Protein AF-0000000079004672 (afdb_homodimer)

Structure (mmCIF, N/CA/C/O backbone):
data_AF-0000000079004672-model_v1
#
loop_
_entity.id
_entity.type
_entity.pdbx_description
1 polymer 'Uncharacterized protein'
#
loop_
_atom_site.group_PDB
_atom_site.id
_atom_site.type_symbol
_atom_site.label_atom_id
_atom_site.label_alt_id
_atom_site.label_comp_id
_atom_site.label_asym_id
_atom_site.label_entity_id
_atom_site.label_seq_id
_atom_site.pdbx_PDB_ins_code
_atom_site.Cartn_x
_atom_site.Cartn_y
_atom_site.Cartn_z
_atom_site.occupancy
_atom_site.B_iso_or_equiv
_atom_site.auth_seq_id
_atom_site.auth_comp_id
_atom_site.auth_asym_id
_atom_site.auth_atom_id
_atom_site.pdbx_PDB_model_num
ATOM 1 N N . LEU A 1 1 ? 3.043 26.75 -40.156 1 27.12 1 LEU A N 1
ATOM 2 C CA . LEU A 1 1 ? 4.449 26.5 -40.469 1 27.12 1 LEU A CA 1
ATOM 3 C C . LEU A 1 1 ? 5.215 26.141 -39.188 1 27.12 1 LEU A C 1
ATOM 5 O O . LEU A 1 1 ? 6.059 25.234 -39.188 1 27.12 1 LEU A O 1
ATOM 9 N N . ALA A 1 2 ? 4.93 27.031 -38.094 1 27.44 2 ALA A N 1
ATOM 10 C CA . ALA A 1 2 ? 5.219 26.953 -36.656 1 27.44 2 ALA A CA 1
ATOM 11 C C . ALA A 1 2 ? 4.695 25.641 -36.094 1 27.44 2 ALA A C 1
ATOM 13 O O . ALA A 1 2 ? 4.965 25.312 -34.938 1 27.44 2 ALA A O 1
ATOM 14 N N . LEU A 1 3 ? 3.633 25.047 -36.75 1 28.14 3 LEU A N 1
ATOM 15 C CA . LEU A 1 3 ? 2.98 23.781 -36.406 1 28.14 3 LEU A CA 1
ATOM 16 C C . LEU A 1 3 ? 3.977 22.625 -36.438 1 28.14 3 LEU A C 1
ATOM 18 O O . LEU A 1 3 ? 3.854 21.672 -35.688 1 28.14 3 LEU A O 1
ATOM 22 N N . LEU A 1 4 ? 4.867 22.547 -37.594 1 29.41 4 LEU A N 1
ATOM 23 C CA . LEU A 1 4 ? 5.754 21.484 -38.031 1 29.41 4 LEU A CA 1
ATOM 24 C C . LEU A 1 4 ? 6.902 21.266 -37.062 1 29.41 4 LEU A C 1
ATOM 26 O O . LEU A 1 4 ? 7.289 20.125 -36.781 1 29.41 4 LEU A O 1
ATOM 30 N N . ILE A 1 5 ? 7.621 22.422 -36.562 1 28.97 5 ILE A N 1
ATOM 31 C CA . ILE A 1 5 ? 8.93 22.328 -35.938 1 28.97 5 ILE A CA 1
ATOM 32 C C . ILE A 1 5 ? 8.797 21.656 -34.562 1 28.97 5 ILE A C 1
ATOM 34 O O . ILE A 1 5 ? 9.758 21.078 -34.062 1 28.97 5 ILE A O 1
ATOM 38 N N . GLN A 1 6 ? 7.59 21.781 -33.844 1 25.72 6 GLN A N 1
ATOM 39 C CA . GLN A 1 6 ? 7.34 21.297 -32.5 1 25.72 6 GLN A CA 1
ATOM 40 C C . GLN A 1 6 ? 7.332 19.766 -32.469 1 25.72 6 GLN A C 1
ATOM 42 O O . GLN A 1 6 ? 7.336 19.172 -31.375 1 25.72 6 GLN A O 1
ATOM 47 N N . SER A 1 7 ? 7.023 19.062 -33.5 1 26.25 7 SER A N 1
ATOM 48 C CA . SER A 1 7 ? 6.996 17.609 -33.625 1 26.25 7 SER A CA 1
ATOM 49 C C . SER A 1 7 ? 8.375 17.016 -33.406 1 26.25 7 SER A C 1
ATOM 51 O O . SER A 1 7 ? 8.5 15.945 -32.781 1 26.25 7 SER A O 1
ATOM 53 N N . LEU A 1 8 ? 9.547 17.516 -34 1 27.08 8 LEU A N 1
ATOM 54 C CA . LEU A 1 8 ? 10.852 16.922 -34.281 1 27.08 8 LEU A CA 1
ATOM 55 C C . LEU A 1 8 ? 11.695 16.844 -33 1 27.08 8 LEU A C 1
ATOM 57 O O . LEU A 1 8 ? 12.531 15.953 -32.875 1 27.08 8 LEU A O 1
ATOM 61 N N . LEU A 1 9 ? 11.727 17.797 -32 1 26.98 9 LEU A N 1
ATOM 62 C CA . LEU A 1 9 ? 12.648 17.875 -30.875 1 26.98 9 LEU A CA 1
ATOM 63 C C . LEU A 1 9 ? 12.312 16.812 -29.828 1 26.98 9 LEU A C 1
ATOM 65 O O . LEU A 1 9 ? 12.875 16.812 -28.734 1 26.98 9 LEU A O 1
ATOM 69 N N . ASN A 1 10 ? 11.25 15.906 -29.953 1 24.58 10 ASN A N 1
ATOM 70 C CA . ASN A 1 10 ? 10.852 14.75 -29.172 1 24.58 10 ASN A CA 1
ATOM 71 C C . ASN A 1 10 ? 11.93 13.672 -29.156 1 24.58 10 ASN A C 1
ATOM 73 O O . ASN A 1 10 ? 12.078 12.938 -28.188 1 24.58 10 ASN A O 1
ATOM 77 N N . TYR A 1 11 ? 12.516 13.164 -30.234 1 24.89 11 TYR A N 1
ATOM 78 C CA . TYR A 1 11 ? 13.102 11.875 -30.562 1 24.89 11 TYR A CA 1
ATOM 79 C C . TYR A 1 11 ? 14.516 11.758 -30 1 24.89 11 TYR A C 1
ATOM 81 O O . TYR A 1 11 ? 14.953 10.664 -29.641 1 24.89 11 TYR A O 1
ATOM 89 N N . PHE A 1 12 ? 15.477 12.688 -30.109 1 24.91 12 PHE A N 1
ATOM 90 C CA . PHE A 1 12 ? 16.922 12.492 -30.141 1 24.91 12 PHE A CA 1
ATOM 91 C C . PHE A 1 12 ? 17.453 12.203 -28.75 1 24.91 12 PHE A C 1
ATOM 93 O O . PHE A 1 12 ? 18.594 11.742 -28.594 1 24.91 12 PHE A O 1
ATOM 100 N N . VAL A 1 13 ? 17 12.75 -27.656 1 24.7 13 VAL A N 1
ATOM 101 C CA . VAL A 1 13 ? 17.828 12.648 -26.453 1 24.7 13 VAL A CA 1
ATOM 102 C C . VAL A 1 13 ? 17.75 11.227 -25.891 1 24.7 13 VAL A C 1
ATOM 104 O O . VAL A 1 13 ? 16.766 10.875 -25.219 1 24.7 13 VAL A O 1
ATOM 107 N N . GLN A 1 14 ? 17.625 10.008 -26.688 1 22.22 14 GLN A N 1
ATOM 108 C CA . GLN A 1 14 ? 17.594 8.562 -26.531 1 22.22 14 GLN A CA 1
ATOM 109 C C . GLN A 1 14 ? 18.828 8.055 -25.797 1 22.22 14 GLN A C 1
ATOM 111 O O . GLN A 1 14 ? 18.719 7.266 -24.859 1 22.22 14 GLN A O 1
ATOM 116 N N . LEU A 1 15 ? 20.094 7.738 -26.5 1 20.72 15 LEU A N 1
ATOM 117 C CA . LEU A 1 15 ? 21.047 6.625 -26.578 1 20.72 15 LEU A CA 1
ATOM 118 C C . LEU A 1 15 ? 22.156 6.781 -25.547 1 20.72 15 LEU A C 1
ATOM 120 O O . LEU A 1 15 ? 23.109 5.992 -25.531 1 20.72 15 LEU A O 1
ATOM 124 N N . LYS A 1 16 ? 22.328 7.926 -24.922 1 21.73 16 LYS A N 1
ATOM 125 C CA . LYS A 1 16 ? 23.641 8.141 -24.344 1 21.73 16 LYS A CA 1
ATOM 126 C C . LYS A 1 16 ? 23.953 7.078 -23.281 1 21.73 16 LYS A C 1
ATOM 128 O O . LYS A 1 16 ? 25.094 6.594 -23.203 1 21.73 16 LYS A O 1
ATOM 133 N N . LEU A 1 17 ? 23.281 6.852 -22.219 1 20.48 17 LEU A N 1
ATOM 134 C CA . LEU A 1 17 ? 23.969 6.516 -20.969 1 20.48 17 LEU A CA 1
ATOM 135 C C . LEU A 1 17 ? 24.281 5.023 -20.906 1 20.48 17 LEU A C 1
ATOM 137 O O . LEU A 1 17 ? 24.594 4.5 -19.844 1 20.48 17 LEU A O 1
ATOM 141 N N . VAL A 1 18 ? 24.016 4.223 -21.922 1 19.38 18 VAL A N 1
ATOM 142 C CA . VAL A 1 18 ? 24.172 2.797 -21.656 1 19.38 18 VAL A CA 1
ATOM 143 C C . VAL A 1 18 ? 25.656 2.461 -21.469 1 19.38 18 VAL A C 1
ATOM 145 O O . VAL A 1 18 ? 26 1.643 -20.609 1 19.38 18 VAL A O 1
ATOM 148 N N . ARG A 1 19 ? 26.594 2.844 -22.375 1 19.56 19 ARG A N 1
ATOM 149 C CA . ARG A 1 19 ? 27.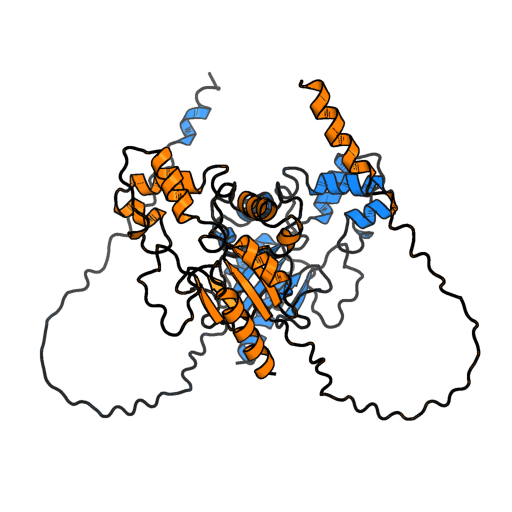594 1.885 -22.844 1 19.56 19 ARG A CA 1
ATOM 150 C C . ARG A 1 19 ? 28.703 1.727 -21.812 1 19.56 19 ARG A C 1
ATOM 152 O O . ARG A 1 19 ? 29.328 0.666 -21.719 1 19.56 19 ARG A O 1
ATOM 159 N N . ASN A 1 20 ? 29.219 2.791 -21.188 1 17.55 20 ASN A N 1
ATOM 160 C CA . ASN A 1 20 ? 30.672 2.746 -21.047 1 17.55 20 ASN A CA 1
ATOM 161 C C . ASN A 1 20 ? 31.109 1.647 -20.078 1 17.55 20 ASN A C 1
ATOM 163 O O . ASN A 1 20 ? 32.281 1.241 -20.078 1 17.55 20 ASN A O 1
ATOM 167 N N . LEU A 1 21 ? 30.469 1.5 -18.875 1 17.67 21 LEU A N 1
ATOM 168 C CA . LEU A 1 21 ? 31.359 1.064 -17.797 1 17.67 21 LEU A CA 1
ATOM 169 C C . LEU A 1 21 ? 31.719 -0.405 -17.969 1 17.67 21 LEU A C 1
ATOM 171 O O . LEU A 1 21 ? 30.953 -1.292 -17.594 1 17.67 21 LEU A O 1
ATOM 175 N N . ILE A 1 22 ? 31.969 -0.863 -19.188 1 19.45 22 ILE A N 1
ATOM 176 C CA . ILE A 1 22 ? 32.375 -2.225 -19.531 1 19.45 22 ILE A CA 1
ATOM 177 C C . ILE A 1 22 ? 33.688 -2.559 -18.859 1 19.45 22 ILE A C 1
ATOM 179 O O . ILE A 1 22 ? 34.219 -3.67 -19 1 19.45 22 ILE A O 1
ATOM 183 N N . MET A 1 23 ? 34.406 -1.551 -18.344 1 16.59 23 MET A N 1
ATOM 184 C CA . MET A 1 23 ? 35.844 -1.823 -18.469 1 16.59 23 MET A CA 1
ATOM 185 C C . MET A 1 23 ? 36.219 -3.092 -17.719 1 16.59 23 MET A C 1
ATOM 187 O O . MET A 1 23 ? 37 -3.918 -18.219 1 16.59 23 MET A O 1
ATOM 191 N N . ALA A 1 24 ? 36.312 -3.014 -16.312 1 16.92 24 ALA A N 1
ATOM 192 C CA . ALA A 1 24 ? 37.625 -3.217 -15.711 1 16.92 24 ALA A CA 1
ATOM 193 C C . ALA A 1 24 ? 38 -4.691 -15.711 1 16.92 24 ALA A C 1
ATOM 195 O O . ALA A 1 24 ? 39.062 -5.066 -16.219 1 16.92 24 ALA A O 1
ATOM 196 N N . THR A 1 25 ? 38.438 -5.266 -14.453 1 17.59 25 THR A N 1
ATOM 197 C CA . THR A 1 25 ? 39.594 -5.945 -13.922 1 17.59 25 THR A CA 1
ATOM 198 C C . THR A 1 25 ? 39.5 -7.453 -14.117 1 17.59 25 THR A C 1
ATOM 200 O O . THR A 1 25 ? 38.531 -8.078 -13.648 1 17.59 25 THR A O 1
ATOM 203 N N . ILE A 1 26 ? 40.094 -7.844 -15.211 1 18.42 26 ILE A N 1
ATOM 204 C CA . ILE A 1 26 ? 40.406 -9.156 -15.742 1 18.42 26 ILE A CA 1
ATOM 205 C C . ILE A 1 26 ? 41 -10.039 -14.633 1 18.42 26 ILE A C 1
ATOM 207 O O . ILE A 1 26 ? 42.062 -9.75 -14.086 1 18.42 26 ILE A O 1
ATOM 211 N N . TYR A 1 27 ? 40.062 -10.523 -13.672 1 17.47 27 TYR A N 1
ATOM 212 C CA . TYR A 1 27 ? 40.562 -11.43 -12.641 1 17.47 27 TYR A CA 1
ATOM 213 C C . TYR A 1 27 ? 41.375 -12.57 -13.242 1 17.47 27 TYR A C 1
ATOM 215 O O . TYR A 1 27 ? 40.938 -13.227 -14.18 1 17.47 27 TYR A O 1
ATOM 223 N N . THR A 1 28 ? 42.688 -12.297 -13.203 1 17.95 28 THR A N 1
ATOM 224 C CA . THR A 1 28 ? 43.75 -13.242 -13.523 1 17.95 28 THR A CA 1
ATOM 225 C C . THR A 1 28 ? 43.438 -14.609 -12.906 1 17.95 28 THR A C 1
ATOM 227 O O . THR A 1 28 ? 43.094 -14.695 -11.727 1 17.95 28 THR A O 1
ATOM 230 N N . VAL A 1 29 ? 43.312 -15.594 -13.734 1 19.62 29 VAL A N 1
ATOM 231 C CA . VAL A 1 29 ? 42.906 -16.984 -13.617 1 19.62 29 VAL A CA 1
ATOM 232 C C . VAL A 1 29 ? 43.969 -17.766 -12.852 1 19.62 29 VAL A C 1
ATOM 234 O O . VAL A 1 29 ? 43.969 -19 -12.875 1 19.62 29 VAL A O 1
ATOM 237 N N . THR A 1 30 ? 44.719 -16.953 -11.93 1 17.89 30 THR A N 1
ATOM 238 C CA . THR A 1 30 ? 45.906 -17.781 -11.703 1 17.89 30 THR A CA 1
ATOM 239 C C . THR A 1 30 ? 45.531 -19.172 -11.242 1 17.89 30 THR A C 1
ATOM 241 O O . THR A 1 30 ? 44.406 -19.375 -10.727 1 17.89 30 THR A O 1
ATOM 244 N N . ASN A 1 31 ? 46.688 -20 -11.086 1 19.2 31 ASN A N 1
ATOM 245 C CA . ASN A 1 31 ? 47.031 -21.406 -11.234 1 19.2 31 ASN A CA 1
ATOM 246 C C . ASN A 1 31 ? 46.438 -22.266 -10.125 1 19.2 31 ASN A C 1
ATOM 248 O O . ASN A 1 31 ? 46.094 -21.75 -9.055 1 19.2 31 ASN A O 1
ATOM 252 N N . PRO A 1 32 ? 46.531 -23.609 -10.281 1 21.22 32 PRO A N 1
ATOM 253 C CA . PRO A 1 32 ? 45.781 -24.828 -9.961 1 21.22 32 PRO A CA 1
ATOM 254 C C . PRO A 1 32 ? 46.094 -25.344 -8.547 1 21.22 32 PRO A C 1
ATOM 256 O O . PRO A 1 32 ? 45.281 -26.094 -7.98 1 21.22 32 PRO A O 1
ATOM 259 N N . PRO A 1 33 ? 47.188 -24.828 -7.805 1 20.91 33 PRO A N 1
ATOM 260 C CA . PRO A 1 33 ? 47.906 -26.016 -7.316 1 20.91 33 PRO A CA 1
ATOM 261 C C . PRO A 1 33 ? 47.125 -26.766 -6.258 1 20.91 33 PRO A C 1
ATOM 263 O O . PRO A 1 33 ? 46.219 -26.203 -5.637 1 20.91 33 PRO A O 1
ATOM 266 N N . THR A 1 34 ? 47.594 -28 -5.883 1 20.02 34 THR A N 1
ATOM 267 C CA . THR A 1 34 ? 47.188 -29.328 -5.441 1 20.02 34 THR A CA 1
ATOM 268 C C . THR A 1 34 ? 46.875 -29.344 -3.947 1 20.02 34 THR A C 1
ATOM 270 O O . THR A 1 34 ? 45.875 -29.906 -3.516 1 20.02 34 THR A O 1
ATOM 273 N N . SER A 1 35 ? 47.938 -29.047 -3.072 1 19.77 35 SER A N 1
ATOM 274 C CA . SER A 1 35 ? 48.375 -30.156 -2.223 1 19.77 35 SER A CA 1
ATOM 275 C C . SER A 1 35 ? 47.469 -30.297 -0.997 1 19.77 35 SER A C 1
ATOM 277 O O . SER A 1 35 ? 46.625 -29.453 -0.745 1 19.77 35 SER A O 1
ATOM 279 N N . ASN A 1 36 ? 48.156 -30.531 0.19 1 20.14 36 ASN A N 1
ATOM 280 C CA . ASN A 1 36 ? 48.156 -31.562 1.215 1 20.14 36 ASN A CA 1
ATOM 281 C C . ASN A 1 36 ? 47.219 -31.219 2.367 1 20.14 36 ASN A C 1
ATOM 283 O O . ASN A 1 36 ? 46.469 -32.094 2.855 1 20.14 36 ASN A O 1
ATOM 287 N N . ILE A 1 37 ? 47.406 -29.984 2.986 1 21.5 37 ILE A N 1
ATOM 288 C CA . ILE A 1 37 ? 47.781 -30.109 4.395 1 21.5 37 ILE A CA 1
ATOM 289 C C . ILE A 1 37 ? 46.531 -30.375 5.223 1 21.5 37 ILE A C 1
ATOM 291 O O . ILE A 1 37 ? 45.406 -30.094 4.777 1 21.5 37 ILE A O 1
ATOM 295 N N . SER A 1 38 ? 46.75 -30.156 6.594 1 21.12 38 SER A N 1
ATOM 296 C CA . SER A 1 38 ? 46.5 -30.547 7.977 1 21.12 38 SER A CA 1
ATOM 297 C C . SER A 1 38 ? 45.156 -30.016 8.469 1 21.12 38 SER A C 1
ATOM 299 O O . SER A 1 38 ? 44.844 -28.828 8.289 1 21.12 38 SER A O 1
ATOM 301 N N . ARG A 1 39 ? 44.25 -30.859 8.523 1 23.81 39 ARG A N 1
ATOM 302 C CA . ARG A 1 39 ? 42.875 -30.5 8.883 1 23.81 39 ARG A CA 1
ATOM 303 C C . ARG A 1 39 ? 42.844 -29.766 10.227 1 23.81 39 ARG A C 1
ATOM 305 O O . ARG A 1 39 ? 43.062 -30.375 11.273 1 23.81 39 ARG A O 1
ATOM 312 N N . PRO A 1 40 ? 43.5 -28.531 10.352 1 21.28 40 PRO A N 1
ATOM 313 C CA . PRO A 1 40 ? 43.469 -28.156 11.766 1 21.28 40 PRO A CA 1
ATOM 314 C C . PRO A 1 40 ? 42.062 -28.172 12.344 1 21.28 40 PRO A C 1
ATOM 316 O O . PRO A 1 40 ? 41.094 -28 11.609 1 21.28 40 PRO A O 1
ATOM 319 N N . LYS A 1 41 ? 42 -28.734 13.594 1 26.48 41 LYS A N 1
ATOM 320 C CA . LYS A 1 41 ? 40.906 -28.859 14.531 1 26.48 41 LYS A CA 1
ATOM 321 C C . LYS A 1 41 ? 40.219 -27.5 14.781 1 26.48 41 LYS A C 1
ATOM 323 O O . LYS A 1 41 ? 40.594 -26.797 15.719 1 26.48 41 LYS A O 1
ATOM 328 N N . SER A 1 42 ? 40.188 -26.516 13.758 1 22.3 42 SER A N 1
ATOM 329 C CA . SER A 1 42 ? 39.781 -25.203 14.266 1 22.3 42 SER A CA 1
ATOM 330 C C . SER A 1 42 ? 38.438 -25.281 14.961 1 22.3 42 SER A C 1
ATOM 332 O O . SER A 1 42 ? 37.469 -25.812 14.406 1 22.3 42 SER A O 1
ATOM 334 N N . SER A 1 43 ? 38.5 -25.422 16.328 1 26.83 43 SER A N 1
ATOM 335 C CA . SER A 1 43 ? 37.406 -25.234 17.281 1 26.83 43 SER A CA 1
ATOM 336 C C . SER A 1 43 ? 36.531 -24.047 16.891 1 26.83 43 SER A C 1
ATOM 338 O O . SER A 1 43 ? 36.938 -22.891 16.984 1 26.83 43 SER A O 1
ATOM 340 N N . ILE A 1 44 ? 35.812 -24.266 15.922 1 26.94 44 ILE A N 1
ATOM 341 C CA . ILE A 1 44 ? 34.906 -23.219 15.461 1 26.94 44 ILE A CA 1
ATOM 342 C C . ILE A 1 44 ? 34.031 -22.734 16.625 1 26.94 44 ILE A C 1
ATOM 344 O O . ILE A 1 44 ? 33.219 -23.484 17.125 1 26.94 44 ILE A O 1
ATOM 348 N N . ILE A 1 45 ? 34.781 -22.141 17.641 1 28.02 45 ILE A N 1
ATOM 349 C CA . ILE A 1 45 ? 33.938 -21.359 18.547 1 28.02 45 ILE A CA 1
ATOM 350 C C . ILE A 1 45 ? 32.875 -20.594 17.734 1 28.02 45 ILE A C 1
ATOM 352 O O . ILE A 1 45 ? 33.219 -19.734 16.938 1 28.02 45 ILE A O 1
ATOM 356 N N . VAL A 1 46 ? 31.922 -21.281 17.438 1 29.06 46 VAL A N 1
ATOM 357 C CA . VAL A 1 46 ? 30.75 -20.562 16.922 1 29.06 46 VAL A CA 1
ATOM 358 C C . VAL A 1 46 ? 30.453 -19.359 17.812 1 29.06 46 VAL A C 1
ATOM 360 O O . VAL A 1 46 ? 30.125 -19.516 19 1 29.06 46 VAL A O 1
ATOM 363 N N . ASP A 1 47 ? 31.391 -18.406 17.766 1 28.09 47 ASP A N 1
ATOM 364 C CA . ASP A 1 47 ? 31.047 -17.172 18.469 1 28.09 47 ASP A CA 1
ATOM 365 C C . ASP A 1 47 ? 29.562 -16.828 18.266 1 28.09 47 ASP A C 1
ATOM 367 O O . ASP A 1 47 ? 29.125 -16.578 17.141 1 28.09 47 ASP A O 1
ATOM 371 N N . LYS A 1 48 ? 28.781 -17.375 19.047 1 33.28 48 LYS A N 1
ATOM 372 C CA . LYS A 1 48 ? 27.375 -17.047 19.219 1 33.28 48 LYS A CA 1
ATOM 373 C C . LYS A 1 48 ? 27.125 -15.555 18.984 1 33.28 48 LYS A C 1
ATOM 375 O O . LYS A 1 48 ? 25.984 -15.109 18.922 1 33.28 48 LYS A O 1
ATOM 380 N N . ASN A 1 49 ? 28.156 -14.805 19.516 1 31.75 49 ASN A N 1
ATOM 381 C CA . ASN A 1 49 ? 27.891 -13.367 19.578 1 31.75 49 ASN A CA 1
ATOM 382 C C . ASN A 1 49 ? 27.891 -12.734 18.188 1 31.75 49 ASN A C 1
ATOM 384 O O . ASN A 1 49 ? 28.047 -11.516 18.062 1 31.75 49 ASN A O 1
ATOM 388 N N . ALA A 1 50 ? 28.391 -13.383 17.188 1 30.12 50 ALA A N 1
ATOM 389 C CA . ALA A 1 50 ? 28.422 -12.609 15.945 1 30.12 50 ALA A CA 1
ATOM 390 C C . ALA A 1 50 ? 27.016 -12.133 15.555 1 30.12 50 ALA A C 1
ATOM 392 O O . ALA A 1 50 ? 26.375 -12.719 14.688 1 30.12 50 ALA A O 1
ATOM 393 N N . GLN A 1 51 ? 26.141 -12.156 16.422 1 34.38 51 GLN A N 1
ATOM 394 C CA . GLN A 1 51 ? 25 -11.367 15.969 1 34.38 51 GLN A CA 1
ATOM 395 C C . GLN A 1 51 ? 25.453 -10.109 15.234 1 34.38 51 GLN A C 1
ATOM 397 O O . GLN A 1 51 ? 26.188 -9.289 15.797 1 34.38 51 GLN A O 1
ATOM 402 N N . SER A 1 52 ? 26.125 -10.211 14.031 1 36.75 52 SER A N 1
ATOM 403 C CA . SER A 1 52 ? 26.422 -9.047 13.195 1 36.75 52 SER A CA 1
ATOM 404 C C . SER A 1 52 ? 25.578 -7.852 13.594 1 36.75 52 SER A C 1
ATOM 406 O O . SER A 1 52 ? 24.344 -7.922 13.57 1 36.75 52 SER A O 1
ATOM 408 N N . ASN A 1 53 ? 25.938 -7.164 14.641 1 40.56 53 ASN A N 1
ATOM 409 C CA . ASN A 1 53 ? 25.391 -5.879 15.047 1 40.56 53 ASN A CA 1
ATOM 410 C C . ASN A 1 53 ? 25.172 -4.957 13.844 1 40.56 53 ASN A C 1
ATOM 412 O O . ASN A 1 53 ? 26.016 -4.105 13.555 1 40.56 53 ASN A O 1
ATOM 416 N N . THR A 1 54 ? 25 -5.328 12.602 1 47.56 54 THR A N 1
ATOM 417 C CA . THR A 1 54 ? 24.734 -4.289 11.617 1 47.56 54 THR A CA 1
ATOM 418 C C . THR A 1 54 ? 24.016 -3.109 12.258 1 47.56 54 THR A C 1
ATOM 420 O O . THR A 1 54 ? 23.078 -3.295 13.039 1 47.56 54 THR A O 1
ATOM 423 N N . PRO A 1 55 ? 24.828 -2.082 12.438 1 57.16 55 PRO A N 1
ATOM 424 C CA . PRO A 1 55 ? 24.172 -0.904 13.016 1 57.16 55 PRO A CA 1
ATOM 425 C C . PRO A 1 55 ? 22.703 -0.794 12.625 1 57.16 55 PRO A C 1
ATOM 427 O O . PRO A 1 55 ? 22.344 -1.062 11.477 1 57.16 55 PRO A O 1
ATOM 430 N N . GLN A 1 56 ? 21.781 -0.959 13.602 1 80.75 56 GLN A N 1
ATOM 431 C CA . GLN A 1 56 ? 20.328 -1.009 13.438 1 80.75 56 GLN A CA 1
ATOM 432 C C . GLN A 1 56 ? 19.828 0.179 12.617 1 80.75 56 GLN A C 1
ATOM 434 O O . GLN A 1 56 ? 20.234 1.317 12.852 1 80.75 56 GLN A O 1
ATOM 439 N N . THR A 1 57 ? 19.484 0.022 11.391 1 93 57 THR A N 1
ATOM 440 C CA . THR A 1 57 ? 18.891 1.012 10.5 1 93 57 THR A CA 1
ATOM 441 C C . THR A 1 57 ? 17.562 1.519 11.062 1 93 57 THR A C 1
ATOM 443 O O . THR A 1 57 ? 16.719 0.725 11.469 1 93 57 THR A O 1
ATOM 446 N N . LEU A 1 58 ? 17.547 2.891 11.289 1 97 58 LEU A N 1
ATOM 447 C CA . LEU A 1 58 ? 16.297 3.506 11.711 1 97 58 LEU A CA 1
ATOM 448 C C . LEU A 1 58 ? 15.305 3.561 10.555 1 97 58 LEU A C 1
ATOM 450 O O . LEU A 1 58 ? 15.602 4.141 9.5 1 97 58 LEU A O 1
ATOM 454 N N . ARG A 1 59 ? 14.195 2.934 10.695 1 97.62 59 ARG A N 1
ATOM 455 C CA . ARG A 1 59 ? 13.133 2.953 9.695 1 97.62 59 ARG A CA 1
ATOM 456 C C . ARG A 1 59 ? 12.039 3.945 10.07 1 97.62 59 ARG A C 1
ATOM 458 O O . ARG A 1 59 ? 11.438 3.832 11.141 1 97.62 59 ARG A O 1
ATOM 465 N N . VAL A 1 60 ? 11.805 4.898 9.18 1 98.5 60 VAL A N 1
ATOM 466 C CA . VAL A 1 60 ? 10.867 5.988 9.422 1 98.5 60 VAL A CA 1
ATOM 467 C C . VAL A 1 60 ? 9.758 5.969 8.375 1 98.5 60 VAL A C 1
ATOM 469 O O . VAL A 1 60 ? 10.031 5.992 7.172 1 98.5 60 VAL A O 1
ATOM 472 N N . PHE A 1 61 ? 8.516 5.895 8.836 1 98.75 61 PHE A N 1
ATOM 473 C CA . PHE A 1 61 ? 7.348 6.008 7.965 1 98.75 61 PHE A CA 1
ATOM 474 C C . PHE A 1 61 ? 6.762 7.414 8.023 1 98.75 61 PHE A C 1
ATOM 476 O O . PHE A 1 61 ? 6.48 7.93 9.109 1 98.75 61 PHE A O 1
ATOM 483 N N . ILE A 1 62 ? 6.574 8 6.871 1 98.88 62 ILE A N 1
ATOM 484 C CA . ILE A 1 62 ? 6.062 9.367 6.801 1 98.88 62 ILE A CA 1
ATOM 485 C C . ILE A 1 62 ? 4.75 9.391 6.023 1 98.88 62 ILE A C 1
ATOM 487 O O . ILE A 1 62 ? 4.699 8.969 4.863 1 98.88 62 ILE A O 1
ATOM 491 N N . ASP A 1 63 ? 3.715 9.875 6.691 1 98.69 63 ASP A N 1
ATOM 492 C CA . ASP A 1 63 ? 2.402 10.016 6.066 1 98.69 63 ASP A CA 1
ATOM 493 C C . ASP A 1 63 ? 2.439 11.047 4.938 1 98.69 63 ASP A C 1
ATOM 495 O O . ASP A 1 63 ? 3.219 12 4.984 1 98.69 63 ASP A O 1
ATOM 499 N N . MET A 1 64 ? 1.566 10.867 3.939 1 98.38 64 MET A N 1
ATOM 500 C CA . MET A 1 64 ? 1.535 11.773 2.799 1 98.38 64 MET A CA 1
ATOM 501 C C . MET A 1 64 ? 0.619 12.961 3.074 1 98.38 64 MET A C 1
ATOM 503 O O . MET A 1 64 ? 1.076 14.102 3.131 1 98.38 64 MET A O 1
ATOM 507 N N . ASP A 1 65 ? -0.652 12.688 3.383 1 97.12 65 ASP A N 1
ATOM 508 C CA . ASP A 1 65 ? -1.694 13.703 3.447 1 97.12 65 ASP A CA 1
ATOM 509 C C . ASP A 1 65 ? -1.536 14.57 4.691 1 97.12 65 ASP A C 1
ATOM 511 O O . ASP A 1 65 ? -1.556 14.07 5.816 1 97.12 65 ASP A O 1
ATOM 515 N N . ASN A 1 66 ? -1.357 15.859 4.426 1 97.88 66 ASN A N 1
ATOM 516 C CA . ASN A 1 66 ? -1.225 16.891 5.453 1 97.88 66 ASN A CA 1
ATOM 517 C C . ASN A 1 66 ? 0.135 16.812 6.145 1 97.88 66 ASN A C 1
ATOM 519 O O . ASN A 1 66 ? 0.409 17.594 7.066 1 97.88 66 ASN A O 1
ATOM 523 N N . VAL A 1 67 ? 0.977 15.93 5.656 1 98.75 67 VAL A N 1
ATOM 524 C CA . VAL A 1 67 ? 2.34 15.828 6.172 1 98.75 67 VAL A CA 1
ATOM 525 C C . VAL A 1 67 ? 3.334 16.188 5.07 1 98.75 67 VAL A C 1
ATOM 527 O O . VAL A 1 67 ? 4.223 17.016 5.277 1 98.75 67 VAL A O 1
ATOM 530 N N . LEU A 1 68 ? 3.172 15.625 3.908 1 98.81 68 LEU A N 1
ATOM 531 C CA . LEU A 1 68 ? 3.99 15.961 2.75 1 98.81 68 LEU A CA 1
ATOM 532 C C . LEU A 1 68 ? 3.23 16.875 1.794 1 98.81 68 LEU A C 1
ATOM 534 O O . LEU A 1 68 ? 3.799 17.828 1.257 1 98.81 68 LEU A O 1
ATOM 538 N N . CYS A 1 69 ? 2.01 16.516 1.534 1 98.19 69 CYS A N 1
ATOM 539 C CA . CYS A 1 69 ? 1.149 17.344 0.695 1 98.19 69 CYS A CA 1
ATOM 540 C C . CYS A 1 69 ? 0.046 18 1.521 1 98.19 69 CYS A C 1
ATOM 542 O O . CYS A 1 69 ? -0.477 17.391 2.455 1 98.19 69 CYS A O 1
ATOM 544 N N . ASP A 1 70 ? -0.277 19.219 1.226 1 98 70 ASP A N 1
ATOM 545 C CA . ASP A 1 70 ? -1.224 20 2.014 1 98 70 ASP A CA 1
ATOM 546 C C . ASP A 1 70 ? -2.656 19.766 1.539 1 98 70 ASP A C 1
ATOM 548 O O . ASP A 1 70 ? -3.221 20.594 0.826 1 98 70 ASP A O 1
ATOM 552 N N . LEU A 1 71 ? -3.242 18.703 1.993 1 97.31 71 LEU A N 1
ATOM 553 C CA . LEU A 1 71 ? -4.57 18.281 1.568 1 97.31 71 LEU A CA 1
ATOM 554 C C . LEU A 1 71 ? -5.629 19.281 1.997 1 97.31 71 LEU A C 1
ATOM 556 O O . LEU A 1 71 ? -6.473 19.688 1.193 1 97.31 71 LEU A O 1
ATOM 560 N N . GLU A 1 72 ? -5.562 19.781 3.199 1 97.12 72 GLU A N 1
ATOM 561 C CA . GLU A 1 72 ? -6.586 20.672 3.738 1 97.12 72 GLU A CA 1
ATOM 562 C C . GLU A 1 72 ? -6.582 22.016 3.016 1 97.12 72 GLU A C 1
ATOM 564 O O . GLU A 1 72 ? -7.641 22.547 2.68 1 97.12 72 GLU A O 1
ATOM 569 N N . GLN A 1 73 ? -5.434 22.547 2.814 1 97.12 73 GLN A N 1
ATOM 570 C CA . GLN A 1 73 ? -5.352 23.781 2.059 1 97.12 73 GLN A CA 1
ATOM 571 C C . GLN A 1 73 ? -5.852 23.594 0.629 1 97.12 73 GLN A C 1
ATOM 573 O O . GLN A 1 73 ? -6.559 24.453 0.095 1 97.12 73 GLN A O 1
ATOM 578 N N . GLY A 1 74 ? -5.449 22.484 0.007 1 97.81 74 GLY A N 1
ATOM 579 C CA . GLY A 1 74 ? -5.934 22.172 -1.329 1 97.81 74 GLY A CA 1
ATOM 580 C C . GLY A 1 74 ? -7.445 22.062 -1.406 1 97.81 74 GLY A C 1
ATOM 581 O O . GLY A 1 74 ? -8.062 22.625 -2.318 1 97.81 74 GLY A O 1
ATOM 582 N N . LEU A 1 75 ? -8.039 21.406 -0.448 1 97.56 75 LEU A N 1
ATOM 583 C CA . LEU A 1 75 ? -9.492 21.234 -0.404 1 97.56 75 LEU A CA 1
ATOM 584 C C . LEU A 1 75 ? -10.195 22.578 -0.238 1 97.56 75 LEU A C 1
ATOM 586 O O . LEU A 1 75 ? -11.188 22.844 -0.919 1 97.56 75 LEU A O 1
ATOM 590 N N . LEU A 1 76 ? -9.656 23.375 0.673 1 97.94 76 LEU A N 1
ATOM 591 C CA . LEU A 1 76 ? -10.258 24.688 0.893 1 97.94 76 LEU A CA 1
ATOM 592 C C . LEU A 1 76 ? -10.242 25.516 -0.388 1 97.94 76 LEU A C 1
ATOM 594 O O . LEU A 1 76 ? -11.273 26.047 -0.808 1 97.94 76 LEU A O 1
ATOM 598 N N . LYS A 1 77 ? -9.07 25.562 -1.03 1 98.19 77 LYS A N 1
ATOM 599 C CA . LYS A 1 77 ? -8.914 26.359 -2.246 1 98.19 77 LYS A CA 1
ATOM 600 C C . LYS A 1 77 ? -9.828 25.844 -3.355 1 98.19 77 LYS A C 1
ATOM 602 O O . LYS A 1 77 ? -10.539 26.625 -3.988 1 98.19 77 LYS A O 1
ATOM 607 N N . ALA A 1 78 ? -9.836 24.562 -3.57 1 98.19 78 ALA A N 1
ATOM 608 C CA . ALA A 1 78 ? -10.641 23.969 -4.637 1 98.19 78 ALA A CA 1
ATOM 609 C C . ALA A 1 78 ? -12.125 24.141 -4.359 1 98.19 78 ALA A C 1
ATOM 611 O O . ALA A 1 78 ? -12.906 24.422 -5.273 1 98.19 78 ALA A O 1
ATOM 612 N N . PHE A 1 79 ? -12.531 23.984 -3.127 1 98.19 79 PHE A N 1
ATOM 613 C CA . PHE A 1 79 ? -13.93 24.125 -2.75 1 98.19 79 PHE A CA 1
ATOM 614 C C . PHE A 1 79 ? -14.414 25.547 -2.98 1 98.19 79 PHE A C 1
ATOM 616 O O . PHE A 1 79 ? -15.469 25.766 -3.58 1 98.19 79 PHE A O 1
ATOM 623 N N . ARG A 1 80 ? -13.617 26.484 -2.541 1 98.12 80 ARG A N 1
ATOM 624 C CA . ARG A 1 80 ? -13.992 27.891 -2.689 1 98.12 80 ARG A CA 1
ATOM 625 C C . ARG A 1 80 ? -14.031 28.281 -4.16 1 98.12 80 ARG A C 1
ATOM 627 O O . ARG A 1 80 ? -14.836 29.141 -4.555 1 98.12 80 ARG A O 1
ATOM 634 N N . ARG A 1 81 ? -13.234 27.719 -4.941 1 98.25 81 ARG A N 1
ATOM 635 C CA . ARG A 1 81 ? -13.234 27.984 -6.375 1 98.25 81 ARG A CA 1
ATOM 636 C C . ARG A 1 81 ? -14.469 27.391 -7.039 1 98.25 81 ARG A C 1
ATOM 638 O O . ARG A 1 81 ? -15.125 28.062 -7.848 1 98.25 81 ARG A O 1
ATOM 645 N N . ALA A 1 82 ? -14.852 26.219 -6.695 1 98 82 ALA A N 1
ATOM 646 C CA . ALA A 1 82 ? -15.953 25.5 -7.324 1 98 82 ALA A CA 1
ATOM 647 C C . ALA A 1 82 ? -17.297 26.016 -6.824 1 98 82 ALA A C 1
ATOM 649 O O . ALA A 1 82 ? -18.281 26.047 -7.574 1 98 82 ALA A O 1
ATOM 650 N N . TYR A 1 83 ? -17.297 26.422 -5.535 1 97.94 83 TYR A N 1
ATOM 651 C CA . TYR A 1 83 ? -18.531 26.844 -4.895 1 97.94 83 TYR A CA 1
ATOM 652 C C . TYR A 1 83 ? -18.328 28.141 -4.129 1 97.94 83 TYR A C 1
ATOM 654 O O . TYR A 1 83 ? -18.5 28.188 -2.908 1 97.94 83 TYR A O 1
ATOM 662 N N . PRO A 1 84 ? -18.219 29.219 -4.84 1 97.56 84 PRO A N 1
ATOM 663 C CA . PRO A 1 84 ? -17.828 30.484 -4.215 1 97.56 84 PRO A CA 1
ATOM 664 C C . PRO A 1 84 ? -18.906 31.047 -3.293 1 97.56 84 PRO A C 1
ATOM 666 O O . PRO A 1 84 ? -18.609 31.844 -2.396 1 97.56 84 PRO A O 1
ATOM 669 N N . ARG A 1 85 ? -20.172 30.578 -3.408 1 97.62 85 ARG A N 1
ATOM 670 C CA . ARG A 1 85 ? -21.266 31.156 -2.631 1 97.62 85 ARG A CA 1
ATOM 671 C C . ARG A 1 85 ? -21.656 30.25 -1.479 1 97.62 85 ARG A C 1
ATOM 673 O O . ARG A 1 85 ? -22.516 30.594 -0.663 1 97.62 85 ARG A O 1
ATOM 680 N N . GLU A 1 86 ? -20.969 29.125 -1.43 1 98 86 GLU A N 1
ATOM 681 C CA . GLU A 1 86 ? -21.312 28.172 -0.379 1 98 86 GLU A CA 1
ATOM 682 C C . GLU A 1 86 ? -20.531 28.453 0.9 1 98 86 GLU A C 1
ATOM 684 O O . GLU A 1 86 ? -19.391 28.922 0.846 1 98 86 GLU A O 1
ATOM 689 N N . PRO A 1 87 ? -21.234 28.156 1.97 1 97.5 87 PRO A N 1
ATOM 690 C CA . PRO A 1 87 ? -20.453 28.234 3.209 1 97.5 87 PRO A CA 1
ATOM 691 C C . PRO A 1 87 ? -19.297 27.25 3.234 1 97.5 87 PRO A C 1
ATOM 693 O O . PRO A 1 87 ? -19.391 26.156 2.65 1 97.5 87 PRO A O 1
ATOM 696 N N . TYR A 1 88 ? -18.234 27.641 3.844 1 97.62 88 TYR A N 1
ATOM 697 C CA . TYR A 1 88 ? -17.047 26.797 3.953 1 97.62 88 TYR A CA 1
ATOM 698 C C . TYR A 1 88 ? -16.484 26.828 5.367 1 97.62 88 TYR A C 1
ATOM 700 O O . TYR A 1 88 ? -16.922 27.625 6.203 1 97.62 88 TYR A O 1
ATOM 708 N N . ILE A 1 89 ? -15.664 25.906 5.699 1 97.19 89 ILE A N 1
ATOM 709 C CA . ILE A 1 89 ? -15.016 25.812 7 1 97.19 89 ILE A CA 1
ATOM 710 C C . ILE A 1 89 ? -13.555 26.25 6.887 1 97.19 89 ILE A C 1
ATOM 712 O O . ILE A 1 89 ? -12.75 25.578 6.238 1 97.19 89 ILE A O 1
ATOM 716 N N . PRO A 1 90 ? -13.211 27.391 7.512 1 96.94 90 PRO A N 1
ATOM 717 C CA . PRO A 1 90 ? -11.812 27.828 7.488 1 96.94 90 PRO A CA 1
ATOM 718 C C . PRO A 1 90 ? -10.867 26.828 8.141 1 96.94 90 PRO A C 1
ATOM 720 O O . PRO A 1 90 ? -11.297 25.984 8.93 1 96.94 90 PRO A O 1
ATOM 723 N N . LEU A 1 91 ? -9.602 26.938 7.785 1 96.62 91 LEU A N 1
ATOM 724 C CA . LEU A 1 91 ? -8.609 25.969 8.25 1 96.62 91 LEU A CA 1
ATOM 725 C C . LEU A 1 91 ? -8.547 25.953 9.773 1 96.62 91 LEU A C 1
ATOM 727 O O . LEU A 1 91 ? -8.43 24.875 10.375 1 96.62 91 LEU A O 1
ATOM 731 N N . ASP A 1 92 ? -8.633 27.078 10.398 1 94.69 92 ASP A N 1
ATOM 732 C CA . ASP A 1 92 ? -8.461 27.188 11.844 1 94.69 92 ASP A CA 1
ATOM 733 C C . ASP A 1 92 ? -9.672 26.625 12.586 1 94.69 92 ASP A C 1
ATOM 735 O O . ASP A 1 92 ? -9.656 26.5 13.812 1 94.69 92 ASP A O 1
ATOM 739 N N . GLN A 1 93 ? -10.727 26.234 11.844 1 94.81 93 GLN A N 1
ATOM 740 C CA . GLN A 1 93 ? -11.93 25.672 12.453 1 94.81 93 GLN A CA 1
ATOM 741 C C . GLN A 1 93 ? -12.086 24.203 12.117 1 94.81 93 GLN A C 1
ATOM 743 O O . GLN A 1 93 ? -13.094 23.578 12.469 1 94.81 93 GLN A O 1
ATOM 748 N N . ARG A 1 94 ? -11.094 23.672 11.453 1 94.62 94 ARG A N 1
ATOM 749 C CA . ARG A 1 94 ? -11.125 22.266 11.102 1 94.62 94 ARG A CA 1
ATOM 750 C C . ARG A 1 94 ? -10.969 21.375 12.336 1 94.62 94 ARG A C 1
ATOM 752 O O . ARG A 1 94 ? -10.188 21.703 13.234 1 94.62 94 ARG A O 1
ATOM 759 N N . LYS A 1 95 ? -11.797 20.297 12.258 1 89.25 95 LYS A N 1
ATOM 760 C CA . LYS A 1 95 ? -11.742 19.328 13.352 1 89.25 95 LYS A CA 1
ATOM 761 C C . LYS A 1 95 ? -11.672 17.891 12.82 1 89.25 95 LYS A C 1
ATOM 763 O O . LYS A 1 95 ? -12.539 17.484 12.047 1 89.25 95 LYS A O 1
ATOM 768 N N . GLY A 1 96 ? -10.695 17.219 13.234 1 85 96 GLY A N 1
ATOM 769 C CA . GLY A 1 96 ? -10.594 15.82 12.844 1 85 96 GLY A CA 1
ATOM 770 C C . GLY A 1 96 ? -10.219 15.641 11.383 1 85 96 GLY A C 1
ATOM 771 O O . GLY A 1 96 ? -9.93 16.609 10.688 1 85 96 GLY A O 1
ATOM 772 N N . LEU A 1 97 ? -10.25 14.367 10.945 1 87.06 97 LEU A N 1
ATOM 773 C CA . LEU A 1 97 ? -9.734 14.039 9.625 1 87.06 97 LEU A CA 1
ATOM 774 C C . LEU A 1 97 ? -10.867 13.852 8.625 1 87.06 97 LEU A C 1
ATOM 776 O O . LEU A 1 97 ? -10.641 13.836 7.41 1 87.06 97 LEU A O 1
ATOM 780 N N . ASN A 1 98 ? -12.023 13.766 9.133 1 91.12 98 ASN A N 1
ATOM 781 C CA . ASN A 1 98 ? -13.148 13.484 8.242 1 91.12 98 ASN A CA 1
ATOM 782 C C . ASN A 1 98 ? -13.812 14.766 7.754 1 91.12 98 ASN A C 1
ATOM 784 O O . ASN A 1 98 ? -14.867 15.156 8.258 1 91.12 98 ASN A O 1
ATOM 788 N N . ILE A 1 99 ? -13.352 15.266 6.707 1 94.19 99 ILE A N 1
ATOM 789 C CA . ILE A 1 99 ? -13.781 16.562 6.207 1 94.19 99 ILE A CA 1
ATOM 790 C C . ILE A 1 99 ? -15.188 16.453 5.617 1 94.19 99 ILE A C 1
ATOM 792 O O . ILE A 1 99 ? -15.984 17.391 5.707 1 94.19 99 ILE A O 1
ATOM 796 N N . ARG A 1 100 ? -15.438 15.359 4.969 1 94.88 100 ARG A N 1
ATOM 797 C CA . ARG A 1 100 ? -16.781 15.148 4.43 1 94.88 100 ARG A CA 1
ATOM 798 C C . ARG A 1 100 ? -17.828 15.25 5.527 1 94.88 100 ARG A C 1
ATOM 800 O O . ARG A 1 100 ? -18.859 15.914 5.359 1 94.88 100 ARG A O 1
ATOM 807 N N . LYS A 1 101 ? -17.547 14.625 6.625 1 96.12 101 LYS A N 1
ATOM 808 C CA . LYS A 1 101 ? -18.453 14.664 7.762 1 96.12 101 LYS A CA 1
ATOM 809 C C . LYS A 1 101 ? -18.609 16.078 8.297 1 96.12 101 LYS A C 1
ATOM 811 O O . LYS A 1 101 ? -19.734 16.531 8.578 1 96.12 101 LYS A O 1
ATOM 816 N N . GLN A 1 102 ? -17.547 16.812 8.438 1 96 102 GLN A N 1
ATOM 817 C CA . GLN A 1 102 ? -17.594 18.172 8.953 1 96 102 GLN A CA 1
ATOM 818 C C . GLN A 1 102 ? -18.453 19.078 8.086 1 96 102 GLN A C 1
ATOM 820 O O . GLN A 1 102 ? -19.281 19.844 8.602 1 96 102 GLN A O 1
ATOM 825 N N . TYR A 1 103 ? -18.328 18.938 6.812 1 97.56 103 TYR A N 1
ATOM 826 C CA . TYR A 1 103 ? -19.109 19.75 5.895 1 97.56 103 TYR A CA 1
ATOM 827 C C . TYR A 1 103 ? -20.562 19.328 5.898 1 97.56 103 TYR A C 1
ATOM 829 O O . TYR A 1 103 ? -21.469 20.156 5.773 1 97.56 103 TYR A O 1
ATOM 837 N N . SER A 1 104 ? -20.75 18.047 6.031 1 97.56 104 SER A N 1
ATOM 838 C CA . SER A 1 104 ? -22.125 17.547 6.09 1 97.56 104 SER A CA 1
ATOM 839 C C . SER A 1 104 ? -22.859 18.094 7.312 1 97.56 104 SER A C 1
ATOM 841 O O . SER A 1 104 ? -24.078 18.266 7.281 1 97.56 104 SER A O 1
ATOM 843 N N . GLU A 1 105 ? -22.141 18.297 8.383 1 96.31 105 GLU A N 1
ATOM 844 C CA . GLU A 1 105 ? -22.703 18.844 9.609 1 96.31 105 GLU A CA 1
ATOM 845 C C . GLU A 1 105 ? -23.125 20.297 9.422 1 96.31 105 GLU A C 1
ATOM 847 O O . GLU A 1 105 ? -24.031 20.781 10.102 1 96.31 105 GLU A O 1
ATOM 852 N N . LEU A 1 106 ? -22.453 21.016 8.516 1 95.69 106 LEU A N 1
ATOM 853 C CA . LEU A 1 106 ? -22.891 22.359 8.164 1 95.69 106 LEU A CA 1
ATOM 854 C C . LEU A 1 106 ? -24.172 22.328 7.344 1 95.69 106 LEU A C 1
ATOM 856 O O . LEU A 1 106 ? -25.109 23.078 7.633 1 95.69 106 LEU A O 1
ATOM 860 N N . ARG A 1 107 ? -24.172 21.531 6.332 1 96.5 107 ARG A N 1
ATOM 861 C CA . ARG A 1 107 ? -25.297 21.25 5.441 1 96.5 107 ARG A CA 1
ATOM 862 C C . ARG A 1 107 ? -25.078 19.953 4.668 1 96.5 107 ARG A C 1
ATOM 864 O O . ARG A 1 107 ? -24.047 19.797 4.004 1 96.5 107 ARG A O 1
ATOM 871 N N . PRO A 1 108 ? -26.047 19.094 4.738 1 96 108 PRO A N 1
ATOM 872 C CA . PRO A 1 108 ? -25.859 17.766 4.176 1 96 108 PRO A CA 1
ATOM 873 C C . PRO A 1 108 ? -25.312 17.797 2.748 1 96 108 PRO A C 1
ATOM 875 O O . PRO A 1 108 ? -24.469 16.969 2.391 1 96 108 PRO A O 1
ATOM 878 N N . ASP A 1 109 ? -25.703 18.688 1.935 1 97.62 109 ASP A N 1
ATOM 879 C CA . ASP A 1 109 ? -25.281 18.703 0.537 1 97.62 109 ASP A CA 1
ATOM 880 C C . ASP A 1 109 ? -23.828 19.156 0.406 1 97.62 109 ASP A C 1
ATOM 882 O O . ASP A 1 109 ? -23.172 18.875 -0.602 1 97.62 109 ASP A O 1
ATOM 886 N N . LEU A 1 110 ? -23.266 19.859 1.43 1 98.12 110 LEU A N 1
ATOM 887 C CA . LEU A 1 110 ? -21.875 20.328 1.397 1 98.12 110 LEU A CA 1
ATOM 888 C C . LEU A 1 110 ? -20.906 19.156 1.537 1 98.12 110 LEU A C 1
ATOM 890 O O . LEU A 1 110 ? -19.797 19.203 0.996 1 98.12 110 LEU A O 1
ATOM 894 N N . GLY A 1 111 ? -21.328 18.156 2.25 1 97.69 111 GLY A N 1
ATOM 895 C CA . GLY A 1 111 ? -20.516 16.953 2.346 1 97.69 111 GLY A CA 1
ATOM 896 C C . GLY A 1 111 ? -20.266 16.297 1.002 1 97.69 111 GLY A C 1
ATOM 897 O O . GLY A 1 111 ? -19.141 15.891 0.708 1 97.69 111 GLY A O 1
ATOM 898 N N . GLU A 1 112 ? -21.297 16.312 0.225 1 97.19 112 GLU A N 1
ATOM 899 C CA . GLU A 1 112 ? -21.188 15.727 -1.107 1 97.19 112 GLU A CA 1
ATOM 900 C C . GLU A 1 112 ? -20.312 16.594 -2.016 1 97.19 112 GLU A C 1
ATOM 902 O O . GLU A 1 112 ? -19.547 16.078 -2.826 1 97.19 112 GLU A O 1
ATOM 907 N N . LYS A 1 113 ? -20.484 17.844 -1.834 1 97.75 113 LYS A N 1
ATOM 908 C CA . LYS A 1 113 ? -19.734 18.781 -2.666 1 97.75 113 LYS A CA 1
ATOM 909 C C . LYS A 1 113 ? -18.234 18.672 -2.406 1 97.75 113 LYS A C 1
ATOM 911 O O . LYS A 1 113 ? -17.438 18.578 -3.348 1 97.75 113 LYS A O 1
ATOM 916 N N . ILE A 1 114 ? -17.844 18.609 -1.154 1 97.56 114 ILE A N 1
ATOM 917 C CA . ILE A 1 114 ? -16.422 18.531 -0.83 1 97.56 114 ILE A CA 1
ATOM 918 C C . ILE A 1 114 ? -15.875 17.156 -1.222 1 97.56 114 ILE A C 1
ATOM 920 O O . ILE A 1 114 ? -14.719 17.047 -1.637 1 97.56 114 ILE A O 1
ATOM 924 N N . TYR A 1 115 ? -16.672 16.203 -1.108 1 95.56 115 TYR A N 1
ATOM 925 C CA . TYR A 1 115 ? -16.312 14.859 -1.525 1 95.56 115 TYR A CA 1
ATOM 926 C C . TYR A 1 115 ? -16.031 14.805 -3.021 1 95.56 115 TYR A C 1
ATOM 928 O O . TYR A 1 115 ? -15.07 14.172 -3.455 1 95.56 115 TYR A O 1
ATOM 936 N N . LYS A 1 116 ? -16.859 15.445 -3.75 1 95.56 116 LYS A N 1
ATOM 937 C CA . LYS A 1 116 ? -16.672 15.5 -5.195 1 95.56 116 LYS A CA 1
ATOM 938 C C . LYS A 1 116 ? -15.344 16.156 -5.551 1 95.56 116 LYS A C 1
ATOM 940 O O . LYS A 1 116 ? -14.656 15.719 -6.473 1 95.56 116 LYS A O 1
ATOM 945 N N . ILE A 1 117 ? -14.977 17.125 -4.809 1 96.5 117 ILE A N 1
ATOM 946 C CA . ILE A 1 117 ? -13.703 17.812 -5.031 1 96.5 117 ILE A CA 1
ATOM 947 C C . ILE A 1 117 ? -12.547 16.859 -4.699 1 96.5 117 ILE A C 1
ATOM 949 O O . ILE A 1 117 ? -11.609 16.734 -5.48 1 96.5 117 ILE A O 1
ATOM 953 N N . HIS A 1 118 ? -12.672 16.219 -3.582 1 94.62 118 HIS A N 1
ATOM 954 C CA . HIS A 1 118 ? -11.641 15.305 -3.102 1 94.62 118 HIS A CA 1
ATOM 955 C C . HIS A 1 118 ? -11.383 14.188 -4.105 1 94.62 118 HIS A C 1
ATOM 957 O O . HIS A 1 118 ? -10.242 13.734 -4.262 1 94.62 118 HIS A O 1
ATOM 963 N N . CYS A 1 119 ? -12.414 13.797 -4.84 1 93.56 119 CYS A N 1
ATOM 964 C CA . CYS A 1 119 ? -12.336 12.648 -5.738 1 93.56 119 CYS A CA 1
ATOM 965 C C . CYS A 1 119 ? -12.094 13.094 -7.172 1 93.56 119 CYS A C 1
ATOM 967 O O . CYS A 1 119 ? -11.938 12.266 -8.07 1 93.56 119 CYS A O 1
ATOM 969 N N . ALA A 1 120 ? -12.039 14.375 -7.387 1 94.56 120 ALA A N 1
ATOM 970 C CA . ALA A 1 120 ? -11.945 14.898 -8.742 1 94.56 120 ALA A CA 1
ATOM 971 C C . ALA A 1 120 ? -10.602 14.547 -9.383 1 94.56 120 ALA A C 1
ATOM 973 O O . ALA A 1 120 ? -9.57 14.547 -8.703 1 94.56 120 ALA A O 1
ATOM 974 N N . ASP A 1 121 ? -10.664 14.289 -10.672 1 94.81 121 ASP A N 1
ATOM 975 C CA . ASP A 1 121 ? -9.445 14.023 -11.438 1 94.81 121 ASP A CA 1
ATOM 976 C C . ASP A 1 121 ? -8.453 15.172 -11.305 1 94.81 121 ASP A C 1
ATOM 978 O O . ASP A 1 121 ? -8.812 16.344 -11.516 1 94.81 121 ASP A O 1
ATOM 982 N N . GLY A 1 122 ? -7.238 14.828 -10.938 1 95.69 122 GLY A N 1
ATOM 983 C CA . GLY A 1 122 ? -6.16 15.805 -10.898 1 95.69 122 GLY A CA 1
ATOM 984 C C . GLY A 1 122 ? -6.0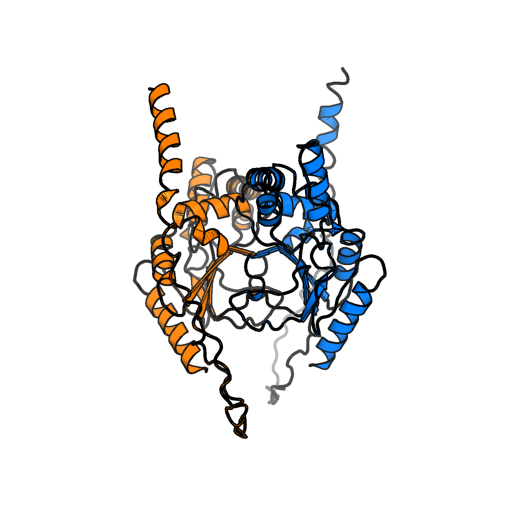2 16.484 -9.547 1 95.69 122 GLY A C 1
ATOM 985 O O . GLY A 1 122 ? -5.008 17.125 -9.273 1 95.69 122 GLY A O 1
ATOM 986 N N . PHE A 1 123 ? -7 16.359 -8.656 1 96.31 123 PHE A N 1
ATOM 987 C CA . PHE A 1 123 ? -6.992 17.094 -7.398 1 96.31 123 PHE A CA 1
ATOM 988 C C . PHE A 1 123 ? -5.785 16.703 -6.551 1 96.31 123 PHE A C 1
ATOM 990 O O . PHE A 1 123 ? -5 17.562 -6.145 1 96.31 123 PHE A O 1
ATOM 997 N N . LEU A 1 124 ? -5.637 15.414 -6.344 1 96.25 124 LEU A N 1
ATOM 998 C CA . LEU A 1 124 ? -4.562 14.938 -5.477 1 96.25 124 LEU A CA 1
ATOM 999 C C . LEU A 1 124 ? -3.201 15.172 -6.125 1 96.25 124 LEU A C 1
ATOM 1001 O O . LEU A 1 124 ? -2.229 15.492 -5.438 1 96.25 124 LEU A O 1
ATOM 1005 N N . ARG A 1 125 ? -3.156 15.047 -7.371 1 96.12 125 ARG A N 1
ATOM 1006 C CA . ARG A 1 125 ? -1.925 15.258 -8.125 1 96.12 125 ARG A CA 1
ATOM 1007 C C . ARG A 1 125 ? -1.413 16.688 -7.934 1 96.12 125 ARG A C 1
ATOM 1009 O O . ARG A 1 125 ? -0.204 16.906 -7.84 1 96.12 125 ARG A O 1
ATOM 1016 N N . ASP A 1 126 ? -2.311 17.594 -7.801 1 97 126 ASP A N 1
ATOM 1017 C CA . ASP A 1 126 ? -1.955 19.016 -7.855 1 97 126 ASP A CA 1
ATOM 1018 C C . ASP A 1 126 ? -1.877 19.609 -6.457 1 97 126 ASP A C 1
ATOM 1020 O O . ASP A 1 126 ? -1.724 20.828 -6.305 1 97 126 ASP A O 1
ATOM 1024 N N . LEU A 1 127 ? -1.952 18.812 -5.512 1 98 127 LEU A N 1
ATOM 1025 C CA . LEU A 1 127 ? -1.872 19.328 -4.148 1 98 127 LEU A CA 1
ATOM 1026 C C . LEU A 1 127 ? -0.541 20.031 -3.91 1 98 127 LEU A C 1
ATOM 1028 O O . LEU A 1 127 ? 0.504 19.562 -4.371 1 98 127 LEU A O 1
ATOM 1032 N N . PRO A 1 128 ? -0.604 21.156 -3.225 1 97.75 128 PRO A N 1
ATOM 1033 C CA . PRO A 1 128 ? 0.667 21.797 -2.885 1 97.75 128 PRO A CA 1
ATOM 1034 C C . PRO A 1 128 ? 1.465 21.016 -1.845 1 97.75 128 PRO A C 1
ATOM 1036 O O . PRO A 1 128 ? 0.886 20.281 -1.046 1 97.75 128 PRO A O 1
ATOM 1039 N N . GLU A 1 129 ? 2.709 21.172 -1.898 1 98.38 129 GLU A N 1
ATOM 1040 C CA . GLU A 1 129 ? 3.604 20.609 -0.898 1 98.38 129 GLU A CA 1
ATOM 1041 C C . GLU A 1 129 ? 3.48 21.328 0.436 1 98.38 129 GLU A C 1
ATOM 1043 O O . GLU A 1 129 ? 3.357 22.562 0.47 1 98.38 129 GLU A O 1
ATOM 1048 N N . VAL A 1 130 ? 3.451 20.609 1.57 1 98.75 130 VAL A N 1
ATOM 1049 C CA . VAL A 1 130 ? 3.717 21.25 2.852 1 98.75 130 VAL A CA 1
ATOM 1050 C C . VAL A 1 130 ? 5.102 21.891 2.83 1 98.75 130 VAL A C 1
ATOM 1052 O O . VAL A 1 130 ? 6.086 21.25 2.453 1 98.75 130 VAL A O 1
ATOM 1055 N N . PRO A 1 131 ? 5.215 23.109 3.248 1 98.38 131 PRO A N 1
ATOM 1056 C CA . PRO A 1 131 ? 6.488 23.812 3.08 1 98.38 131 PRO A CA 1
ATOM 1057 C C . PRO A 1 131 ? 7.672 23.047 3.664 1 98.38 131 PRO A C 1
ATOM 1059 O O . PRO A 1 131 ? 7.645 22.672 4.836 1 98.38 131 PRO A O 1
ATOM 1062 N N . GLY A 1 132 ? 8.625 22.766 2.791 1 98.56 132 GLY A N 1
ATOM 1063 C CA . GLY A 1 132 ? 9.891 22.188 3.209 1 98.56 132 GLY A CA 1
ATOM 1064 C C . GLY A 1 132 ? 9.875 20.672 3.268 1 98.56 132 GLY A C 1
ATOM 1065 O O . GLY A 1 132 ? 10.898 20.047 3.543 1 98.56 132 GLY A O 1
ATOM 1066 N N . ALA A 1 133 ? 8.781 20.047 2.99 1 98.81 133 ALA A N 1
ATOM 1067 C CA . ALA A 1 133 ? 8.609 18.609 3.182 1 98.81 133 ALA A CA 1
ATOM 1068 C C . ALA A 1 133 ? 9.539 17.828 2.262 1 98.81 133 ALA A C 1
ATOM 1070 O O . ALA A 1 133 ? 10.273 16.938 2.717 1 98.81 133 ALA A O 1
ATOM 1071 N N . CYS A 1 134 ? 9.547 18.172 1.003 1 98.5 134 CYS A N 1
ATOM 1072 C CA . CYS A 1 134 ? 10.328 17.422 0.032 1 98.5 134 CYS A CA 1
ATOM 1073 C C . CYS A 1 134 ? 11.82 17.594 0.28 1 98.5 134 CYS A C 1
ATOM 1075 O O . CYS A 1 134 ? 12.586 16.625 0.183 1 98.5 134 CYS A O 1
ATOM 1077 N N . ASP A 1 135 ? 12.227 18.797 0.608 1 98.31 135 ASP A N 1
ATOM 1078 C CA . ASP A 1 135 ? 13.633 19.031 0.948 1 98.31 135 ASP A CA 1
ATOM 1079 C C . ASP A 1 135 ? 14.039 18.219 2.174 1 98.31 135 ASP A C 1
ATOM 1081 O O . ASP A 1 135 ? 15.133 17.641 2.203 1 98.31 135 ASP A O 1
ATOM 1085 N N . ALA A 1 136 ? 13.219 18.219 3.148 1 98.62 136 ALA A N 1
ATOM 1086 C CA . ALA A 1 136 ? 13.492 17.453 4.363 1 98.62 136 ALA A CA 1
ATOM 1087 C C . ALA A 1 136 ? 13.656 15.969 4.059 1 98.62 136 ALA A C 1
ATOM 1089 O O . ALA A 1 136 ? 14.578 15.32 4.559 1 98.62 136 ALA A O 1
ATOM 1090 N N . LEU A 1 137 ? 12.781 15.406 3.225 1 98.62 137 LEU A N 1
ATOM 1091 C CA . LEU A 1 137 ? 12.859 13.992 2.875 1 98.62 137 LEU A CA 1
ATOM 1092 C C . LEU A 1 137 ? 14.148 13.688 2.123 1 98.62 137 LEU A C 1
ATOM 1094 O O . LEU A 1 137 ? 14.805 12.68 2.387 1 98.62 137 LEU A O 1
ATOM 1098 N N . LYS A 1 138 ? 14.477 14.531 1.209 1 98 138 LYS A N 1
ATOM 1099 C CA . LYS A 1 138 ? 15.703 14.336 0.447 1 98 138 LYS A CA 1
ATOM 1100 C C . LYS A 1 138 ? 16.938 14.383 1.356 1 98 138 LYS A C 1
ATOM 1102 O O . LYS A 1 138 ? 17.844 13.57 1.209 1 98 138 LYS A O 1
ATOM 1107 N N . GLU A 1 139 ? 16.906 15.297 2.275 1 97.94 139 GLU A N 1
ATOM 1108 C CA . GLU A 1 139 ? 18 15.367 3.242 1 97.94 139 GLU A CA 1
ATOM 1109 C C . GLU A 1 139 ? 18.016 14.133 4.145 1 97.94 139 GLU A C 1
ATOM 1111 O O . GLU A 1 139 ? 19.078 13.578 4.422 1 97.94 139 GLU A O 1
ATOM 1116 N N . MET A 1 140 ? 16.875 13.727 4.59 1 97.5 140 MET A N 1
ATOM 1117 C CA . MET A 1 140 ? 16.766 12.555 5.457 1 97.5 140 MET A CA 1
ATOM 1118 C C . MET A 1 140 ? 17.312 11.312 4.77 1 97.5 140 MET A C 1
ATOM 1120 O O . MET A 1 140 ? 18 10.5 5.395 1 97.5 140 MET A O 1
ATOM 1124 N N . ARG A 1 141 ? 17.016 11.195 3.547 1 95.75 141 ARG A N 1
ATOM 1125 C CA . ARG A 1 141 ? 17.438 10.031 2.768 1 95.75 141 ARG A CA 1
ATOM 1126 C C . ARG A 1 141 ? 18.953 9.953 2.693 1 95.75 141 ARG A C 1
ATOM 1128 O O . ARG A 1 141 ? 19.516 8.859 2.549 1 95.75 141 ARG A O 1
ATOM 1135 N N . LYS A 1 142 ? 19.641 11.031 2.85 1 95.94 142 LYS A N 1
ATOM 1136 C CA . LYS A 1 142 ? 21.094 11.086 2.756 1 95.94 142 LYS A CA 1
ATOM 1137 C C . LYS A 1 142 ? 21.75 10.703 4.078 1 95.94 142 LYS A C 1
ATOM 1139 O O . LYS A 1 142 ? 22.953 10.438 4.133 1 95.94 142 LYS A O 1
ATOM 1144 N N . LEU A 1 143 ? 20.984 10.656 5.082 1 95.62 143 LEU A N 1
ATOM 1145 C CA . LEU A 1 143 ? 21.547 10.328 6.391 1 95.62 143 LEU A CA 1
ATOM 1146 C C . LEU A 1 143 ? 21.844 8.836 6.5 1 95.62 143 LEU A C 1
ATOM 1148 O O . LEU A 1 143 ? 21.016 8.008 6.121 1 95.62 143 LEU A O 1
ATOM 1152 N N . LYS A 1 144 ? 22.984 8.523 6.992 1 93.44 144 LYS A N 1
ATOM 1153 C CA . LYS A 1 144 ? 23.391 7.129 7.152 1 93.44 144 LYS A CA 1
ATOM 1154 C C . LYS A 1 144 ? 22.578 6.438 8.242 1 93.44 144 LYS A C 1
ATOM 1156 O O . LYS A 1 144 ? 22.312 7.023 9.289 1 93.44 144 LYS A O 1
ATOM 1161 N N . GLY A 1 145 ? 22.234 5.27 7.949 1 94.25 145 GLY A N 1
ATOM 1162 C CA . GLY A 1 145 ? 21.562 4.461 8.945 1 94.25 145 GLY A CA 1
ATOM 1163 C C . GLY A 1 145 ? 20.078 4.793 9.078 1 94.25 145 GLY A C 1
ATOM 1164 O O . GLY A 1 145 ? 19.438 4.422 10.062 1 94.25 145 GLY A O 1
ATOM 1165 N N . ILE A 1 146 ? 19.547 5.562 8.117 1 96.25 146 ILE A N 1
ATOM 1166 C CA . ILE A 1 146 ? 18.141 5.945 8.141 1 96.25 146 ILE A CA 1
ATOM 1167 C C . ILE A 1 146 ? 17.469 5.52 6.84 1 96.25 146 ILE A C 1
ATOM 1169 O O . ILE A 1 146 ? 18 5.758 5.754 1 96.25 146 ILE A O 1
ATOM 1173 N N . GLN A 1 147 ? 16.406 4.816 6.914 1 96.75 147 GLN A N 1
ATOM 1174 C CA . GLN A 1 147 ? 15.547 4.48 5.785 1 96.75 147 GLN A CA 1
ATOM 1175 C C . GLN A 1 147 ? 14.156 5.094 5.953 1 96.75 147 GLN A C 1
ATOM 1177 O O . GLN A 1 147 ? 13.547 4.973 7.016 1 96.75 147 GLN A O 1
ATOM 1182 N N . ILE A 1 148 ? 13.742 5.727 4.922 1 97.81 148 ILE A N 1
ATOM 1183 C CA . ILE A 1 148 ? 12.438 6.379 5.035 1 97.81 148 ILE A CA 1
ATOM 1184 C C . ILE A 1 148 ? 11.469 5.777 4.02 1 97.81 148 ILE A C 1
ATOM 1186 O O . ILE A 1 148 ? 11.883 5.359 2.934 1 97.81 148 ILE A O 1
ATOM 1190 N N . PHE A 1 149 ? 10.242 5.695 4.371 1 98.44 149 PHE A N 1
ATOM 1191 C CA . PHE A 1 149 ? 9.125 5.254 3.549 1 98.44 149 PHE A CA 1
ATOM 1192 C C . PHE A 1 149 ? 7.973 6.254 3.619 1 98.44 149 PHE A C 1
ATOM 1194 O O . PHE A 1 149 ? 7.762 6.895 4.652 1 98.44 149 PHE A O 1
ATOM 1201 N N . ILE A 1 150 ? 7.332 6.359 2.473 1 98.69 150 ILE A N 1
ATOM 1202 C CA . ILE A 1 150 ? 6.129 7.176 2.381 1 98.69 150 ILE A CA 1
ATOM 1203 C C . ILE A 1 150 ? 4.895 6.277 2.373 1 98.69 150 ILE A C 1
ATOM 1205 O O . ILE A 1 150 ? 4.863 5.258 1.677 1 98.69 150 ILE A O 1
ATOM 1209 N N . TYR A 1 151 ? 3.908 6.664 3.207 1 98.38 151 TYR A N 1
ATOM 1210 C CA . TYR A 1 151 ? 2.719 5.82 3.146 1 98.38 151 TYR A CA 1
ATOM 1211 C C . TYR A 1 151 ? 1.452 6.668 3.1 1 98.38 151 TYR A C 1
ATOM 1213 O O . TYR A 1 151 ? 1.475 7.848 3.451 1 98.38 151 TYR A O 1
ATOM 1221 N N . SER A 1 152 ? 0.44 6.051 2.559 1 97.06 152 SER A N 1
ATOM 1222 C CA . SER A 1 152 ? -0.884 6.66 2.488 1 97.06 152 SER A CA 1
ATOM 1223 C C . SER A 1 152 ? -1.982 5.602 2.514 1 97.06 152 SER A C 1
ATOM 1225 O O . SER A 1 152 ? -1.754 4.457 2.123 1 97.06 152 SER A O 1
ATOM 1227 N N . SER A 1 153 ? -3.066 5.945 3.076 1 93.12 153 SER A N 1
ATOM 1228 C CA . SER A 1 153 ? -4.227 5.062 3.02 1 93.12 153 SER A CA 1
ATOM 1229 C C . SER A 1 153 ? -4.891 5.109 1.646 1 93.12 153 SER A C 1
ATOM 1231 O O . SER A 1 153 ? -5.121 6.188 1.097 1 93.12 153 SER A O 1
ATOM 1233 N N . PRO A 1 154 ? -5.094 3.898 1.194 1 85.19 154 PRO A N 1
ATOM 1234 C CA . PRO A 1 154 ? -5.906 3.918 -0.024 1 85.19 154 PRO A CA 1
ATOM 1235 C C . PRO A 1 154 ? -7.305 4.488 0.209 1 85.19 154 PRO A C 1
ATOM 1237 O O . PRO A 1 154 ? -7.887 4.285 1.278 1 85.19 154 PRO A O 1
ATOM 1240 N N . VAL A 1 155 ? -7.746 5.273 -0.709 1 76.62 155 VAL A N 1
ATOM 1241 C CA . VAL A 1 155 ? -9.078 5.859 -0.568 1 76.62 155 VAL A CA 1
ATOM 1242 C C . VAL A 1 155 ? -10.008 5.277 -1.624 1 76.62 155 VAL A C 1
ATOM 1244 O O . VAL A 1 155 ? -9.586 4.984 -2.744 1 76.62 155 VAL A O 1
ATOM 1247 N N . THR A 1 156 ? -11.141 4.957 -1.218 1 77.25 156 THR A N 1
ATOM 1248 C CA . THR A 1 156 ? -12.234 4.688 -2.148 1 77.25 156 THR A CA 1
ATOM 1249 C C . THR A 1 156 ? -13.078 5.938 -2.363 1 77.25 156 THR A C 1
ATOM 1251 O O . THR A 1 156 ? -13.469 6.605 -1.402 1 77.25 156 THR A O 1
ATOM 1254 N N . PRO A 1 157 ? -13.375 6.383 -3.701 1 81.88 157 PRO A N 1
ATOM 1255 C CA . PRO A 1 157 ? -13.086 5.637 -4.926 1 81.88 157 PRO A CA 1
ATOM 1256 C C . PRO A 1 157 ? -11.609 5.699 -5.316 1 81.88 157 PRO A C 1
ATOM 1258 O O . PRO A 1 157 ? -10.961 6.727 -5.113 1 81.88 157 PRO A O 1
ATOM 1261 N N . TYR A 1 158 ? -11.07 4.652 -5.816 1 87.06 158 TYR A N 1
ATOM 1262 C CA . TYR A 1 158 ? -9.664 4.5 -6.152 1 87.06 158 TYR A CA 1
ATOM 1263 C C . TYR A 1 158 ? -9.391 4.906 -7.594 1 87.06 158 TYR A C 1
ATOM 1265 O O . TYR A 1 158 ? -8.266 4.785 -8.078 1 87.06 158 TYR A O 1
ATOM 1273 N N . GLU A 1 159 ? -10.305 5.43 -8.273 1 85.25 159 GLU A N 1
ATOM 1274 C CA . GLU A 1 159 ? -10.219 5.703 -9.711 1 85.25 159 GLU A CA 1
ATOM 1275 C C . GLU A 1 159 ? -9.016 6.582 -10.031 1 85.25 159 GLU A C 1
ATOM 1277 O O . GLU A 1 159 ? -8.297 6.332 -11 1 85.25 159 GLU A O 1
ATOM 1282 N N . HIS A 1 160 ? -8.75 7.551 -9.164 1 90.88 160 HIS A N 1
ATOM 1283 C CA . HIS A 1 160 ? -7.684 8.492 -9.461 1 90.88 160 HIS A CA 1
ATOM 1284 C C . HIS A 1 160 ? -6.68 8.578 -8.32 1 90.88 160 HIS A C 1
ATOM 1286 O O . HIS A 1 160 ? -5.535 8.992 -8.516 1 90.88 160 HIS A O 1
ATOM 1292 N N . SER A 1 161 ? -7.113 8.18 -7.188 1 92.56 161 SER A N 1
ATOM 1293 C CA . SER A 1 161 ? -6.41 8.5 -5.949 1 92.56 161 SER A CA 1
ATOM 1294 C C . SER A 1 161 ? -5.008 7.91 -5.938 1 92.56 161 SER A C 1
ATOM 1296 O O . SER A 1 161 ? -4.02 8.633 -5.812 1 92.56 161 SER A O 1
ATOM 1298 N N . LEU A 1 162 ? -4.863 6.609 -6.18 1 93.88 162 LEU A N 1
ATOM 1299 C CA . LEU A 1 162 ? -3.572 5.941 -6.059 1 93.88 162 LEU A CA 1
ATOM 1300 C C . LEU A 1 162 ? -2.6 6.438 -7.121 1 93.88 162 LEU A C 1
ATOM 1302 O O . LEU A 1 162 ? -1.451 6.766 -6.816 1 93.88 162 LEU A O 1
ATOM 1306 N N . LYS A 1 163 ? -3.141 6.516 -8.297 1 94.25 163 LYS A N 1
ATOM 1307 C CA . LYS A 1 163 ? -2.32 6.996 -9.406 1 94.25 163 LYS A CA 1
ATOM 1308 C C . LYS A 1 163 ? -1.843 8.422 -9.156 1 94.25 163 LYS A C 1
ATOM 1310 O O . LYS A 1 163 ? -0.674 8.742 -9.391 1 94.25 163 LYS A O 1
ATOM 1315 N N . GLU A 1 164 ? -2.695 9.25 -8.711 1 96.12 164 GLU A N 1
ATOM 1316 C CA . GLU A 1 164 ? -2.361 10.656 -8.508 1 96.12 164 GLU A CA 1
ATOM 1317 C C . GLU A 1 164 ? -1.388 10.828 -7.344 1 96.12 164 GLU A C 1
ATOM 1319 O O . GLU A 1 164 ? -0.532 11.711 -7.371 1 96.12 164 GLU A O 1
ATOM 1324 N N . LYS A 1 165 ? -1.549 9.992 -6.367 1 96.31 165 LYS A N 1
ATOM 1325 C CA . LYS A 1 165 ? -0.582 10.039 -5.273 1 96.31 165 LYS A CA 1
ATOM 1326 C C . LYS A 1 165 ? 0.804 9.609 -5.75 1 96.31 165 LYS A C 1
ATOM 1328 O O . LYS A 1 165 ? 1.809 10.219 -5.371 1 96.31 165 LYS A O 1
ATOM 1333 N N . CYS A 1 166 ? 0.871 8.586 -6.582 1 96.5 166 CYS A N 1
ATOM 1334 C CA . CYS A 1 166 ? 2.139 8.188 -7.18 1 96.5 166 CYS A CA 1
ATOM 1335 C C . CYS A 1 166 ? 2.713 9.305 -8.039 1 96.5 166 CYS A C 1
ATOM 1337 O O . CYS A 1 166 ? 3.906 9.602 -7.965 1 96.5 166 CYS A O 1
ATOM 1339 N N . ARG A 1 167 ? 1.847 9.906 -8.789 1 96.62 167 ARG A N 1
ATOM 1340 C CA . ARG A 1 167 ? 2.277 11.008 -9.648 1 96.62 167 ARG A CA 1
ATOM 1341 C C . ARG A 1 167 ? 2.824 12.164 -8.812 1 96.62 167 ARG A C 1
ATOM 1343 O O . ARG A 1 167 ? 3.834 12.773 -9.18 1 96.62 167 ARG A O 1
ATOM 1350 N N . TRP A 1 168 ? 2.16 12.453 -7.73 1 98 168 TRP A N 1
ATOM 1351 C CA . TRP A 1 168 ? 2.621 13.523 -6.844 1 98 168 TRP A CA 1
ATOM 1352 C C . TRP A 1 168 ? 4.035 13.234 -6.344 1 98 168 TRP A C 1
ATOM 1354 O O . TRP A 1 168 ? 4.902 14.109 -6.391 1 98 168 TRP A O 1
ATOM 1364 N N . VAL A 1 169 ? 4.262 12.016 -5.922 1 97.94 169 VAL A N 1
ATOM 1365 C CA . VAL A 1 169 ? 5.57 11.617 -5.41 1 97.94 169 VAL A CA 1
ATOM 1366 C C . VAL A 1 169 ? 6.613 11.711 -6.523 1 97.94 169 VAL A C 1
ATOM 1368 O O . VAL A 1 169 ? 7.703 12.25 -6.316 1 97.94 169 VAL A O 1
ATOM 1371 N N . GLU A 1 170 ? 6.27 11.234 -7.645 1 97.31 170 GLU A N 1
ATOM 1372 C CA . GLU A 1 170 ? 7.195 11.258 -8.773 1 97.31 170 GLU A CA 1
ATOM 1373 C C . GLU A 1 170 ? 7.578 12.688 -9.141 1 97.31 170 GLU A C 1
ATOM 1375 O O . GLU A 1 170 ? 8.758 12.992 -9.328 1 97.31 170 GLU A O 1
ATOM 1380 N N . GLU A 1 171 ? 6.652 13.555 -9.219 1 97.69 171 GLU A N 1
ATOM 1381 C CA . GLU A 1 171 ? 6.875 14.938 -9.641 1 97.69 171 GLU A CA 1
ATOM 1382 C C . GLU A 1 171 ? 7.68 15.711 -8.594 1 97.69 171 GLU A C 1
ATOM 1384 O O . GLU A 1 171 ? 8.539 16.516 -8.945 1 97.69 171 GLU A O 1
ATOM 1389 N N . HIS A 1 172 ? 7.449 15.453 -7.355 1 98.38 172 HIS A N 1
ATOM 1390 C CA . HIS A 1 172 ? 8.031 16.281 -6.309 1 98.38 172 HIS A CA 1
ATOM 1391 C C . HIS A 1 172 ? 9.336 15.688 -5.793 1 98.38 172 HIS A C 1
ATOM 1393 O O . HIS A 1 172 ? 10.227 16.422 -5.359 1 98.38 172 HIS A O 1
ATOM 1399 N N . LEU A 1 173 ? 9.438 14.367 -5.867 1 98.12 173 LEU A N 1
ATOM 1400 C CA . LEU A 1 173 ? 10.586 13.727 -5.242 1 98.12 173 LEU A CA 1
ATOM 1401 C C . LEU A 1 173 ? 11.406 12.953 -6.273 1 98.12 173 LEU A C 1
ATOM 1403 O O . LEU A 1 173 ? 12.633 12.852 -6.148 1 98.12 173 LEU A O 1
ATOM 1407 N N . GLY A 1 174 ? 10.781 12.398 -7.258 1 97 174 GLY A N 1
ATOM 1408 C CA . GLY A 1 174 ? 11.477 11.633 -8.273 1 97 174 GLY A CA 1
ATOM 1409 C C . GLY A 1 174 ? 10.992 10.203 -8.391 1 97 174 GLY A C 1
ATOM 1410 O O . GLY A 1 174 ? 10.43 9.656 -7.438 1 97 174 GLY A O 1
ATOM 1411 N N . LEU A 1 175 ? 11.234 9.664 -9.531 1 95.12 175 LEU A N 1
ATOM 1412 C CA . LEU A 1 175 ? 10.75 8.336 -9.891 1 95.12 175 LEU A CA 1
ATOM 1413 C C . LEU A 1 175 ? 11.266 7.285 -8.906 1 95.12 175 LEU A C 1
ATOM 1415 O O . LEU A 1 175 ? 10.547 6.344 -8.562 1 95.12 175 LEU A O 1
ATOM 1419 N N . GLU A 1 176 ? 12.445 7.438 -8.383 1 94.19 176 GLU A N 1
ATOM 1420 C CA . GLU A 1 176 ? 13.086 6.449 -7.523 1 94.19 176 GLU A CA 1
ATOM 1421 C C . GLU A 1 176 ? 12.367 6.336 -6.18 1 94.19 176 GLU A C 1
ATOM 1423 O O . GLU A 1 176 ? 12.516 5.34 -5.473 1 94.19 176 GLU A O 1
ATOM 1428 N N . TRP A 1 177 ? 11.586 7.32 -5.809 1 96.69 177 TRP A N 1
ATOM 1429 C CA . TRP A 1 177 ? 10.883 7.336 -4.531 1 96.69 177 TRP A CA 1
ATOM 1430 C C . TRP A 1 177 ? 9.656 6.43 -4.574 1 96.69 177 TRP A C 1
ATOM 1432 O O . TRP A 1 177 ? 9.094 6.086 -3.533 1 96.69 177 TRP A O 1
ATOM 1442 N N . LEU A 1 178 ? 9.242 6.031 -5.77 1 95.62 178 LEU A N 1
ATOM 1443 C CA . LEU A 1 178 ? 8.039 5.219 -5.902 1 95.62 178 LEU A CA 1
ATOM 1444 C C . LEU A 1 178 ? 8.234 3.846 -5.27 1 95.62 178 LEU A C 1
ATOM 1446 O O . LEU A 1 178 ? 7.285 3.25 -4.754 1 95.62 178 LEU A O 1
ATOM 1450 N N . ASP A 1 179 ? 9.492 3.41 -5.207 1 93.94 179 ASP A N 1
ATOM 1451 C CA . ASP A 1 179 ? 9.789 2.135 -4.566 1 93.94 179 ASP A CA 1
ATOM 1452 C C . ASP A 1 179 ? 9.633 2.234 -3.049 1 93.94 179 ASP A C 1
ATOM 1454 O O . ASP A 1 179 ? 9.609 1.217 -2.354 1 93.94 179 ASP A O 1
ATOM 1458 N N . LYS A 1 180 ? 9.484 3.441 -2.557 1 96.12 180 LYS A N 1
ATOM 1459 C CA . LYS A 1 180 ? 9.398 3.678 -1.118 1 96.12 180 LYS A CA 1
ATOM 1460 C C . LYS A 1 180 ? 7.965 4.008 -0.702 1 96.12 180 LYS A C 1
ATOM 1462 O O . LYS A 1 180 ? 7.703 4.277 0.472 1 96.12 180 LYS A O 1
ATOM 1467 N N . VAL A 1 181 ? 7.07 3.945 -1.626 1 97.38 181 VAL A N 1
ATOM 1468 C CA . VAL A 1 181 ? 5.684 4.289 -1.336 1 97.38 181 VAL A CA 1
ATOM 1469 C C . VAL A 1 181 ? 4.914 3.035 -0.927 1 97.38 181 VAL A C 1
ATOM 1471 O O . VAL A 1 181 ? 5.039 1.988 -1.565 1 97.38 181 VAL A O 1
ATOM 1474 N N . ILE A 1 182 ? 4.148 3.186 0.133 1 97.88 182 ILE A N 1
ATOM 1475 C CA . ILE A 1 182 ? 3.293 2.119 0.644 1 97.88 182 ILE A CA 1
ATOM 1476 C C . ILE A 1 182 ? 1.851 2.613 0.729 1 97.88 182 ILE A C 1
ATOM 1478 O O . ILE A 1 182 ? 1.589 3.699 1.25 1 97.88 182 ILE A O 1
ATOM 1482 N N . PHE A 1 183 ? 0.959 1.846 0.173 1 97.25 183 PHE A N 1
ATOM 1483 C CA . PHE A 1 183 ? -0.457 2.111 0.395 1 97.25 183 PHE A CA 1
ATOM 1484 C C . PHE A 1 183 ? -1.052 1.098 1.365 1 97.25 183 PHE A C 1
ATOM 1486 O O . PHE A 1 183 ? -1.016 -0.108 1.111 1 97.25 183 PHE A O 1
ATOM 1493 N N . VAL A 1 184 ? -1.551 1.607 2.467 1 97.31 184 VAL A N 1
ATOM 1494 C CA . VAL A 1 184 ? -2.049 0.749 3.537 1 97.31 184 VAL A CA 1
ATOM 1495 C C . VAL A 1 184 ? -3.1 1.498 4.352 1 97.31 184 VAL A C 1
ATOM 1497 O O . VAL A 1 184 ? -2.906 2.664 4.707 1 97.31 184 VAL A O 1
ATOM 1500 N N . LYS A 1 185 ? -4.219 0.829 4.578 1 95.94 185 LYS A N 1
ATOM 1501 C CA . LYS A 1 185 ? -5.262 1.437 5.402 1 95.94 185 LYS A CA 1
ATOM 1502 C C . LYS A 1 185 ? -4.91 1.352 6.883 1 95.94 185 LYS A C 1
ATOM 1504 O O . LYS A 1 185 ? -5.039 2.336 7.613 1 95.94 185 LYS A O 1
ATOM 1509 N N . ASP A 1 186 ? -4.5 0.226 7.305 1 96.38 186 ASP A N 1
ATOM 1510 C CA . ASP A 1 186 ? -4.133 -0.014 8.695 1 96.38 186 ASP A CA 1
ATOM 1511 C C . ASP A 1 186 ? -2.637 0.193 8.914 1 96.38 186 ASP A C 1
ATOM 1513 O O . ASP A 1 186 ? -1.841 -0.725 8.703 1 96.38 186 ASP A O 1
ATOM 1517 N N . THR A 1 187 ? -2.254 1.301 9.469 1 97 187 THR A N 1
ATOM 1518 C CA . THR A 1 187 ? -0.862 1.694 9.648 1 97 187 THR A CA 1
ATOM 1519 C C . THR A 1 187 ? -0.179 0.802 10.68 1 97 187 THR A C 1
ATOM 1521 O O . THR A 1 187 ? 1.045 0.661 10.68 1 97 187 THR A O 1
ATOM 1524 N N . THR A 1 188 ? -0.956 0.215 11.555 1 97.31 188 THR A N 1
ATOM 1525 C CA . THR A 1 188 ? -0.372 -0.583 12.625 1 97.31 188 THR A CA 1
ATOM 1526 C C . THR A 1 188 ? 0.283 -1.843 12.07 1 97.31 188 THR A C 1
ATOM 1528 O O . THR A 1 188 ? 1.051 -2.51 12.766 1 97.31 188 THR A O 1
ATOM 1531 N N . LEU A 1 189 ? 0.095 -2.127 10.828 1 97.44 189 LEU A N 1
ATOM 1532 C CA . LEU A 1 189 ? 0.636 -3.32 10.18 1 97.44 189 LEU A CA 1
ATOM 1533 C C . LEU A 1 189 ? 2.061 -3.076 9.695 1 97.44 189 LEU A C 1
ATOM 1535 O O . LEU A 1 189 ? 2.727 -4 9.227 1 97.44 189 LEU A O 1
ATOM 1539 N N . LEU A 1 190 ? 2.576 -1.86 9.805 1 97.44 190 LEU A N 1
ATOM 1540 C CA . LEU A 1 190 ? 3.93 -1.529 9.375 1 97.44 190 LEU A CA 1
ATOM 1541 C C . LEU A 1 190 ? 4.93 -1.764 10.5 1 97.44 190 LEU A C 1
ATOM 1543 O O . LEU A 1 190 ? 4.652 -1.45 11.656 1 97.44 190 LEU A O 1
ATOM 1547 N N . THR A 1 191 ? 6.066 -2.361 10.117 1 95.5 191 THR A N 1
ATOM 1548 C CA . THR A 1 191 ? 7.129 -2.625 11.086 1 95.5 191 THR A CA 1
ATOM 1549 C C . THR A 1 191 ? 8.281 -1.638 10.906 1 95.5 191 THR A C 1
ATOM 1551 O O . THR A 1 191 ? 8.961 -1.651 9.883 1 95.5 191 THR A O 1
ATOM 1554 N N . GLY A 1 192 ? 8.539 -0.862 11.867 1 95.81 192 GLY A N 1
ATOM 1555 C CA . GLY A 1 192 ? 9.586 0.143 11.875 1 95.81 192 GLY A CA 1
ATOM 1556 C C . GLY A 1 192 ? 9.773 0.809 13.227 1 95.81 192 GLY A C 1
ATOM 1557 O O . GLY A 1 192 ? 9.398 0.243 14.258 1 95.81 192 GLY A O 1
ATOM 1558 N N . HIS A 1 193 ? 10.414 1.99 13.195 1 97.19 193 HIS A N 1
ATOM 1559 C CA . HIS A 1 193 ? 10.82 2.59 14.461 1 97.19 193 HIS A CA 1
ATOM 1560 C C . HIS A 1 193 ? 10.055 3.885 14.727 1 97.19 193 HIS A C 1
ATOM 1562 O O . HIS A 1 193 ? 9.75 4.203 15.875 1 97.19 193 HIS A O 1
ATOM 1568 N N . VAL A 1 194 ? 9.742 4.656 13.664 1 98.31 194 VAL A N 1
ATOM 1569 C CA . VAL A 1 194 ? 9.102 5.961 13.812 1 98.31 194 VAL A CA 1
ATOM 1570 C C . VAL A 1 194 ? 8.008 6.125 12.758 1 98.31 194 VAL A C 1
ATOM 1572 O O . VAL A 1 194 ? 8.195 5.75 11.602 1 98.31 194 VAL A O 1
ATOM 1575 N N . VAL A 1 195 ? 6.902 6.656 13.156 1 98.62 195 VAL A N 1
ATOM 1576 C CA . VAL A 1 195 ? 5.84 7.086 12.25 1 98.62 195 VAL A CA 1
ATOM 1577 C C . VAL A 1 195 ? 5.562 8.578 12.453 1 98.62 195 VAL A C 1
ATOM 1579 O O . VAL A 1 195 ? 5.332 9.023 13.578 1 98.62 195 VAL A O 1
ATOM 1582 N N . ILE A 1 196 ? 5.656 9.336 11.398 1 98.81 196 ILE A N 1
ATOM 1583 C CA . ILE A 1 196 ? 5.277 10.742 11.422 1 98.81 196 ILE A CA 1
ATOM 1584 C C . ILE A 1 196 ? 3.932 10.922 10.727 1 98.81 196 ILE A C 1
ATOM 1586 O O . ILE A 1 196 ? 3.809 10.664 9.523 1 98.81 196 ILE A O 1
ATOM 1590 N N . ASP A 1 197 ? 2.967 11.367 11.469 1 98.56 197 ASP A N 1
ATOM 1591 C CA . ASP A 1 197 ? 1.582 11.375 11.008 1 98.56 197 ASP A CA 1
ATOM 1592 C C . ASP A 1 197 ? 0.791 12.508 11.664 1 98.56 197 ASP A C 1
ATOM 1594 O O . ASP A 1 197 ? 1.005 12.82 12.836 1 98.56 197 ASP A O 1
ATOM 1598 N N . ASP A 1 198 ? -0.146 13.094 10.945 1 97.88 198 ASP A N 1
ATOM 1599 C CA . ASP A 1 198 ? -0.943 14.18 11.516 1 97.88 198 ASP A CA 1
ATOM 1600 C C . ASP A 1 198 ? -2.119 13.633 12.32 1 97.88 198 ASP A C 1
ATOM 1602 O O . ASP A 1 198 ? -2.83 14.391 12.984 1 97.88 198 ASP A O 1
ATOM 1606 N N . ARG A 1 199 ? -2.33 12.344 12.258 1 96.12 199 ARG A N 1
ATOM 1607 C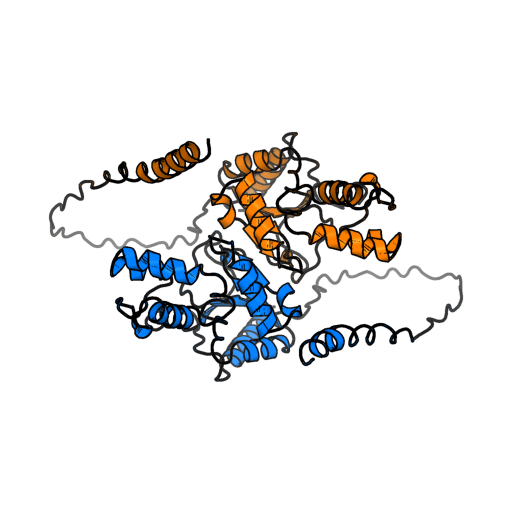 CA . ARG A 1 199 ? -3.305 11.742 13.164 1 96.12 199 ARG A CA 1
ATOM 1608 C C . ARG A 1 199 ? -2.824 11.805 14.609 1 96.12 199 ARG A C 1
ATOM 1610 O O . ARG A 1 199 ? -1.628 11.68 14.875 1 96.12 199 ARG A O 1
ATOM 1617 N N . ILE A 1 200 ? -3.75 11.859 15.492 1 95.38 200 ILE A N 1
ATOM 1618 C CA . ILE A 1 200 ? -3.398 11.945 16.906 1 95.38 200 ILE A CA 1
ATOM 1619 C C . ILE A 1 200 ? -3.367 10.547 17.516 1 95.38 200 ILE A C 1
ATOM 1621 O O . ILE A 1 200 ? -2.754 10.336 18.562 1 95.38 200 ILE A O 1
ATOM 1625 N N . SER A 1 201 ? -4.047 9.641 16.891 1 93.81 201 SER A N 1
ATOM 1626 C CA . SER A 1 201 ? -4.098 8.258 17.328 1 93.81 201 SER A CA 1
ATOM 1627 C C . SER A 1 201 ? -4.391 7.309 16.172 1 93.81 201 SER A C 1
ATOM 1629 O O . SER A 1 201 ? -4.844 7.738 15.117 1 93.81 201 SER A O 1
ATOM 1631 N N . PHE A 1 202 ? -4.047 6.059 16.422 1 93.5 202 PHE A N 1
ATOM 1632 C CA . PHE A 1 202 ? -4.281 5.023 15.422 1 93.5 202 PHE A CA 1
ATOM 1633 C C . PHE A 1 202 ? -5.207 3.945 15.969 1 93.5 202 PHE A C 1
ATOM 1635 O O . PHE A 1 202 ? -5.109 3.568 17.141 1 93.5 202 PHE A O 1
ATOM 1642 N N . LYS A 1 203 ? -6.125 3.553 15.148 1 90.62 203 LYS A N 1
ATOM 1643 C CA . LYS A 1 203 ? -6.891 2.328 15.359 1 90.62 203 LYS A CA 1
ATOM 1644 C C . LYS A 1 203 ? -6.551 1.275 14.312 1 90.62 203 LYS A C 1
ATOM 1646 O O . LYS A 1 203 ? -6.422 1.593 13.125 1 90.62 203 LYS A O 1
ATOM 1651 N N . GLY A 1 204 ? -6.191 0.041 14.789 1 92.56 204 GLY A N 1
ATOM 1652 C CA . GLY A 1 204 ? -5.863 -1.026 13.859 1 92.56 204 GLY A CA 1
ATOM 1653 C C . GLY A 1 204 ? -5.754 -2.385 14.523 1 92.56 204 GLY A C 1
ATOM 1654 O O . GLY A 1 204 ? -6.227 -2.574 15.648 1 92.56 204 GLY A O 1
ATOM 1655 N N . CYS A 1 205 ? -5.211 -3.316 13.781 1 91.56 205 CYS A N 1
ATOM 1656 C CA . CYS A 1 205 ? -5.113 -4.707 14.203 1 91.56 205 CYS A CA 1
ATOM 1657 C C . CYS A 1 205 ? -4.188 -4.852 15.406 1 91.56 205 CYS A C 1
ATOM 1659 O O . CYS A 1 205 ? -4.379 -5.738 16.234 1 91.56 205 CYS A O 1
ATOM 1661 N N . ILE A 1 206 ? -3.213 -3.965 15.414 1 92.31 206 ILE A N 1
ATOM 1662 C CA . ILE A 1 206 ? -2.236 -4.02 16.5 1 92.31 206 ILE A CA 1
ATOM 1663 C C . ILE A 1 206 ? -2.48 -2.875 17.469 1 92.31 206 ILE A C 1
ATOM 1665 O O . ILE A 1 206 ? -2.332 -1.703 17.125 1 92.31 206 ILE A O 1
ATOM 1669 N N . LYS A 1 207 ? -2.785 -3.154 18.672 1 90 207 LYS A N 1
ATOM 1670 C CA . LYS A 1 207 ? -3.176 -2.166 19.672 1 90 207 LYS A CA 1
ATOM 1671 C C . LYS A 1 207 ? -1.979 -1.332 20.125 1 90 207 LYS A C 1
ATOM 1673 O O . LYS A 1 207 ? -2.102 -0.124 20.328 1 90 207 LYS A O 1
ATOM 1678 N N . SER A 1 208 ? -0.896 -2.021 20.25 1 91.19 208 SER A N 1
ATOM 1679 C CA . SER A 1 208 ? 0.309 -1.337 20.703 1 91.19 208 SER A CA 1
ATOM 1680 C C . SER A 1 208 ? 1.459 -1.528 19.719 1 91.19 208 SER A C 1
ATOM 1682 O O . SER A 1 208 ? 2.373 -2.314 19.969 1 91.19 208 SER A O 1
ATOM 1684 N N . PRO A 1 209 ? 1.42 -0.707 18.641 1 93.75 209 PRO A N 1
ATOM 1685 C CA . PRO A 1 209 ? 2.535 -0.833 17.703 1 93.75 209 PRO A CA 1
ATOM 1686 C C . PRO A 1 209 ? 3.883 -0.499 18.344 1 93.75 209 PRO A C 1
ATOM 1688 O O . PRO A 1 209 ? 3.939 0.242 19.328 1 93.75 209 PRO A O 1
ATOM 1691 N N . LYS A 1 210 ? 4.965 -1.004 17.719 1 92.25 210 LYS A N 1
ATOM 1692 C CA . LYS A 1 210 ? 6.289 -0.889 18.328 1 92.25 210 LYS A CA 1
ATOM 1693 C C . LYS A 1 210 ? 6.957 0.426 17.938 1 92.25 210 LYS A C 1
ATOM 1695 O O . LYS A 1 210 ? 7.945 0.833 18.562 1 92.25 210 LYS A O 1
ATOM 1700 N N . TRP A 1 211 ? 6.43 1.062 16.969 1 96.5 211 TRP A N 1
ATOM 1701 C CA . TRP A 1 211 ? 7.066 2.293 16.516 1 96.5 211 TRP A CA 1
ATOM 1702 C C . TRP A 1 211 ? 6.641 3.479 17.375 1 96.5 211 TRP A C 1
ATOM 1704 O O . TRP A 1 211 ? 5.57 3.459 17.984 1 96.5 211 TRP A O 1
ATOM 1714 N N . GLU A 1 212 ? 7.492 4.461 17.406 1 97.19 212 GLU A N 1
ATOM 1715 C CA . GLU A 1 212 ? 7.18 5.738 18.047 1 97.19 212 GLU A CA 1
ATOM 1716 C C . GLU A 1 212 ? 6.367 6.633 17.109 1 97.19 212 GLU A C 1
ATOM 1718 O O . GLU A 1 212 ? 6.742 6.836 15.961 1 97.19 212 GLU A O 1
ATOM 1723 N N . HIS A 1 213 ? 5.266 7.102 17.656 1 98 213 HIS A N 1
ATOM 1724 C CA . HIS A 1 213 ? 4.398 8 16.906 1 98 213 HIS A CA 1
ATOM 1725 C C . HIS A 1 213 ? 4.77 9.461 17.141 1 98 213 HIS A C 1
ATOM 1727 O O . HIS A 1 213 ? 4.66 9.953 18.266 1 98 213 HIS A O 1
ATOM 1733 N N . ILE A 1 214 ? 5.246 10.141 16.094 1 98.56 214 ILE A N 1
ATOM 1734 C CA . ILE A 1 214 ? 5.457 11.586 16.109 1 98.56 214 ILE A CA 1
ATOM 1735 C C . ILE A 1 214 ? 4.301 12.281 15.391 1 98.56 214 ILE A C 1
ATOM 1737 O O . ILE A 1 214 ? 4.066 12.039 14.203 1 98.56 214 ILE A O 1
ATOM 1741 N N . VAL A 1 215 ? 3.623 13.148 16.141 1 98.5 215 VAL A N 1
ATOM 1742 C CA . VAL A 1 215 ? 2.455 13.82 15.578 1 98.5 215 VAL A CA 1
ATOM 1743 C C . VAL A 1 215 ? 2.895 15.055 14.797 1 98.5 215 VAL A C 1
ATOM 1745 O O . VAL A 1 215 ? 3.566 15.938 15.336 1 98.5 215 VAL A O 1
ATOM 1748 N N . PHE A 1 216 ? 2.57 15.086 13.484 1 98.69 216 PHE A N 1
ATOM 1749 C CA . PHE A 1 216 ? 2.836 16.281 12.68 1 98.69 216 PHE A CA 1
ATOM 1750 C C . PHE A 1 216 ? 1.704 17.281 12.82 1 98.69 216 PHE A C 1
ATOM 1752 O O . PHE A 1 216 ? 0.528 16.922 12.727 1 98.69 216 PHE A O 1
ATOM 1759 N N . SER A 1 217 ? 2.051 18.484 13 1 97.38 217 SER A N 1
ATOM 1760 C CA . SER A 1 217 ? 1.053 19.531 13.227 1 97.38 217 SER A CA 1
ATOM 1761 C C . SER A 1 217 ? 0.285 19.844 11.945 1 97.38 217 SER A C 1
ATOM 1763 O O . SER A 1 217 ? 0.885 20 10.883 1 97.38 217 SER A O 1
ATOM 1765 N N . ALA A 1 218 ? -1.01 19.891 12.062 1 96.56 218 ALA A N 1
ATOM 1766 C CA . ALA A 1 218 ? -1.938 20.281 11.008 1 96.56 218 ALA A CA 1
ATOM 1767 C C . ALA A 1 218 ? -3.092 21.109 11.562 1 96.56 218 ALA A C 1
ATOM 1769 O O . ALA A 1 218 ? -3.242 21.234 12.781 1 96.56 218 ALA A O 1
ATOM 1770 N N . CYS A 1 219 ? -3.867 21.672 10.727 1 95.31 219 CYS A N 1
ATOM 1771 C CA . CYS A 1 219 ? -4.922 22.594 11.141 1 95.31 219 CYS A CA 1
ATOM 1772 C C . CYS A 1 219 ? -5.922 21.891 12.055 1 95.31 219 CYS A C 1
ATOM 1774 O O . CYS A 1 219 ? -6.422 22.5 13.008 1 95.31 219 CYS A O 1
ATOM 1776 N N . HIS A 1 220 ? -6.16 20.625 11.836 1 94.31 220 HIS A N 1
ATOM 1777 C CA . HIS A 1 220 ? -7.238 19.922 12.531 1 94.31 220 HIS A CA 1
ATOM 1778 C C . HIS A 1 220 ? -6.773 19.391 13.883 1 94.31 220 HIS A C 1
ATOM 1780 O O . HIS A 1 220 ? -7.594 19 14.719 1 94.31 220 HIS A O 1
ATOM 1786 N N . ASN A 1 221 ? -5.418 19.391 14.094 1 94.88 221 ASN A N 1
ATOM 1787 C CA . ASN A 1 221 ? -4.965 18.75 15.328 1 94.88 221 ASN A CA 1
ATOM 1788 C C . ASN A 1 221 ? -4.191 19.734 16.203 1 94.88 221 ASN A C 1
ATOM 1790 O O . ASN A 1 221 ? -3.643 19.359 17.234 1 94.88 221 ASN A O 1
ATOM 1794 N N . SER A 1 222 ? -4.148 20.969 15.836 1 88.25 222 SER A N 1
ATOM 1795 C CA . SER A 1 222 ? -3.314 21.953 16.5 1 88.25 222 SER A CA 1
ATOM 1796 C C . SER A 1 222 ? -3.752 22.172 17.938 1 88.25 222 SER A C 1
ATOM 1798 O O . SER A 1 222 ? -2.936 22.516 18.797 1 88.25 222 SER A O 1
ATOM 1800 N N . LYS A 1 223 ? -4.969 21.922 18.266 1 88.38 223 LYS A N 1
ATOM 1801 C CA . LYS A 1 223 ? -5.488 22.188 19.609 1 88.38 223 LYS A CA 1
ATOM 1802 C C . LYS A 1 223 ? -5.672 20.891 20.391 1 88.38 223 LYS A C 1
ATOM 1804 O O . LYS A 1 223 ? -6.16 20.906 21.516 1 88.38 223 LYS A O 1
ATOM 1809 N N . CYS A 1 224 ? -5.309 19.859 19.75 1 92.25 224 CYS A N 1
ATOM 1810 C CA . CYS A 1 224 ? -5.508 18.562 20.375 1 92.25 224 CYS A CA 1
ATOM 1811 C C . CYS A 1 224 ? -4.355 18.219 21.312 1 92.25 224 CYS A C 1
ATOM 1813 O O . CYS A 1 224 ? -3.195 18.5 21 1 92.25 224 CYS A O 1
ATOM 1815 N N . SER A 1 225 ? -4.719 17.609 22.375 1 93.56 225 SER A N 1
ATOM 1816 C CA . SER A 1 225 ? -3.693 17.047 23.234 1 93.56 225 SER A CA 1
ATOM 1817 C C . SER A 1 225 ? -3.129 15.75 22.641 1 93.56 225 SER A C 1
ATOM 1819 O O . SER A 1 225 ? -3.879 14.914 22.141 1 93.56 225 SER A O 1
ATOM 1821 N N . ILE A 1 226 ? -1.803 15.625 22.719 1 93.88 226 ILE A N 1
ATOM 1822 C CA . ILE A 1 226 ? -1.191 14.445 22.109 1 93.88 226 ILE A CA 1
ATOM 1823 C C . ILE A 1 226 ? -0.54 13.594 23.203 1 93.88 226 ILE A C 1
ATOM 1825 O O . ILE A 1 226 ? 0.185 12.641 22.906 1 93.88 226 ILE A O 1
ATOM 1829 N N . GLY A 1 227 ? -0.803 13.898 24.422 1 93.81 227 GLY A N 1
ATOM 1830 C CA . GLY A 1 227 ? -0.234 13.148 25.516 1 93.81 227 GLY A CA 1
ATOM 1831 C C . GLY A 1 227 ? 1.277 13.258 25.609 1 93.81 227 GLY A C 1
ATOM 1832 O O . GLY A 1 227 ? 1.824 14.359 25.625 1 93.81 227 GLY A O 1
ATOM 1833 N N . TYR A 1 228 ? 1.948 12.031 25.672 1 93.94 228 TYR A N 1
ATOM 1834 C CA . TYR A 1 228 ? 3.395 11.984 25.859 1 93.94 228 TYR A CA 1
ATOM 1835 C C . TYR A 1 228 ? 4.113 11.938 24.516 1 93.94 228 TYR A C 1
ATOM 1837 O O . TYR A 1 228 ? 5.348 11.875 24.469 1 93.94 228 TYR A O 1
ATOM 1845 N N . LYS A 1 229 ? 3.369 12.047 23.469 1 96.44 229 LYS A N 1
ATOM 1846 C CA . LYS A 1 229 ? 3.971 11.953 22.141 1 96.44 229 LYS A CA 1
ATOM 1847 C C . LYS A 1 229 ? 4.742 13.227 21.797 1 96.44 229 LYS A C 1
ATOM 1849 O O . LYS A 1 229 ? 4.488 14.289 22.375 1 96.44 229 LYS A O 1
ATOM 1854 N N . LYS A 1 230 ? 5.668 13.062 20.875 1 97.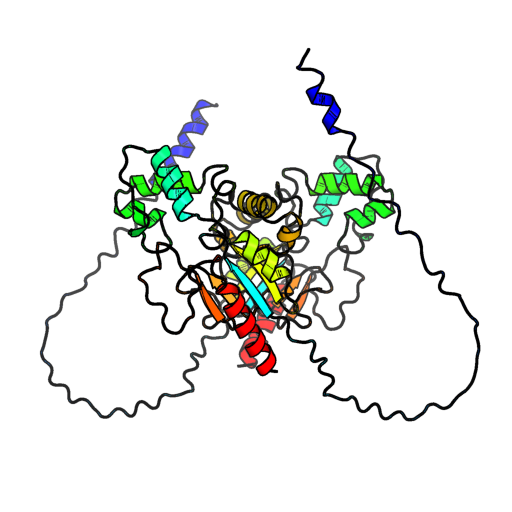31 230 LYS A N 1
ATOM 1855 C CA . LYS A 1 230 ? 6.383 14.219 20.344 1 97.31 230 LYS A CA 1
ATOM 1856 C C . LYS A 1 230 ? 5.625 14.844 19.188 1 97.31 230 LYS A C 1
ATOM 1858 O O . LYS A 1 230 ? 4.902 14.156 18.469 1 97.31 230 LYS A O 1
ATOM 1863 N N . ARG A 1 231 ? 5.809 16.141 19.094 1 97.69 231 ARG A N 1
ATOM 1864 C CA . ARG A 1 231 ? 5.184 16.875 18 1 97.69 231 ARG A CA 1
ATOM 1865 C C . ARG A 1 231 ? 6.238 17.469 17.062 1 97.69 231 ARG A C 1
ATOM 1867 O O . ARG A 1 231 ? 7.254 17.984 17.516 1 97.69 231 ARG A O 1
ATOM 1874 N N . LEU A 1 232 ? 6.07 17.297 15.75 1 98.5 232 LEU A N 1
ATOM 1875 C CA . LEU A 1 232 ? 6.816 18 14.719 1 98.5 232 LEU A CA 1
ATOM 1876 C C . LEU A 1 232 ? 5.949 19.078 14.07 1 98.5 232 LEU A C 1
ATOM 1878 O O . LEU A 1 232 ? 4.969 18.766 13.391 1 98.5 232 LEU A O 1
ATOM 1882 N N . ASN A 1 233 ? 6.34 20.281 14.195 1 97.75 233 ASN A N 1
ATOM 1883 C CA . ASN A 1 233 ? 5.445 21.375 13.844 1 97.75 233 ASN A CA 1
ATOM 1884 C C . ASN A 1 233 ? 5.59 21.766 12.375 1 97.75 233 ASN A C 1
ATOM 1886 O O . ASN A 1 233 ? 4.664 22.328 11.789 1 97.75 233 ASN A O 1
ATOM 1890 N N . ASN A 1 234 ? 6.691 21.547 11.883 1 98.06 234 ASN A N 1
ATOM 1891 C CA . ASN A 1 234 ? 6.988 21.922 10.508 1 98.06 234 ASN A CA 1
ATOM 1892 C C . ASN A 1 234 ? 8.242 21.219 9.992 1 98.06 234 ASN A C 1
ATOM 1894 O O . ASN A 1 234 ? 8.914 20.516 10.75 1 98.06 234 ASN A O 1
ATOM 1898 N N . TRP A 1 235 ? 8.492 21.422 8.734 1 98.69 235 TRP A N 1
ATOM 1899 C CA . TRP A 1 235 ? 9.664 20.797 8.141 1 98.69 235 TRP A CA 1
ATOM 1900 C C . TRP A 1 235 ? 10.797 21.812 7.965 1 98.69 235 TRP A C 1
ATOM 1902 O O . TRP A 1 235 ? 11.875 21.469 7.473 1 98.69 235 TRP A O 1
ATOM 1912 N N . CYS A 1 236 ? 10.672 23.016 8.398 1 97.75 236 CYS A N 1
ATOM 1913 C CA . CYS A 1 236 ? 11.5 24.094 7.863 1 97.75 236 CYS A CA 1
ATOM 1914 C C . CYS A 1 236 ? 12.484 24.609 8.914 1 97.75 236 CYS A C 1
ATOM 1916 O O . CYS A 1 236 ? 13.43 25.328 8.586 1 97.75 236 CYS A O 1
ATOM 1918 N N . ASP A 1 237 ? 12.344 24.234 10.156 1 97.5 237 ASP A N 1
ATOM 1919 C CA . ASP A 1 237 ? 13.156 24.891 11.18 1 97.5 237 ASP A CA 1
ATOM 1920 C C . ASP A 1 237 ? 14.266 23.969 11.672 1 97.5 237 ASP A C 1
ATOM 1922 O O . ASP A 1 237 ? 14.922 24.25 12.68 1 97.5 237 ASP A O 1
ATOM 1926 N N . GLY A 1 238 ? 14.438 22.891 11.078 1 96.44 238 GLY A N 1
ATOM 1927 C CA . GLY A 1 238 ? 15.516 21.984 11.43 1 96.44 238 GLY A CA 1
ATOM 1928 C C . GLY A 1 238 ? 15.141 21.016 12.539 1 96.44 238 GLY A C 1
ATOM 1929 O O . GLY A 1 238 ? 15.867 20.062 12.805 1 96.44 238 GLY A O 1
ATOM 1930 N N . SER A 1 239 ? 13.984 21.141 13.125 1 98 239 SER A N 1
ATOM 1931 C CA . SER A 1 239 ? 13.57 20.312 14.25 1 98 239 SER A CA 1
ATOM 1932 C C . SER A 1 239 ? 13.406 18.859 13.828 1 98 239 SER A C 1
ATOM 1934 O O . SER A 1 239 ? 13.656 17.938 14.617 1 98 239 SER A O 1
ATOM 1936 N N . TRP A 1 240 ? 13.023 18.656 12.609 1 98.5 240 TRP A N 1
ATOM 1937 C CA . TRP A 1 240 ? 12.859 17.281 12.141 1 98.5 240 TRP A CA 1
ATOM 1938 C C . TRP A 1 240 ? 14.18 16.531 12.219 1 98.5 240 TRP A C 1
ATOM 1940 O O . TRP A 1 240 ? 14.211 15.344 12.57 1 98.5 240 TRP A O 1
ATOM 1950 N N . LYS A 1 241 ? 15.258 17.234 11.883 1 98.12 241 LYS A N 1
ATOM 1951 C CA . LYS A 1 241 ? 16.578 16.609 11.875 1 98.12 241 LYS A CA 1
ATOM 1952 C C . LYS A 1 241 ? 17 16.203 13.281 1 98.12 241 LYS A C 1
ATOM 1954 O O . LYS A 1 241 ? 17.469 15.078 13.492 1 98.12 241 LYS A O 1
ATOM 1959 N N . ARG A 1 242 ? 16.797 17.047 14.18 1 97.56 242 ARG A N 1
ATOM 1960 C CA . ARG A 1 242 ? 17.109 16.75 15.57 1 97.56 242 ARG A CA 1
ATOM 1961 C C . ARG A 1 242 ? 16.281 15.57 16.062 1 97.56 242 ARG A C 1
ATOM 1963 O O . ARG A 1 242 ? 16.812 14.664 16.719 1 97.56 242 ARG A O 1
ATOM 1970 N N . LEU A 1 243 ? 15.055 15.578 15.781 1 97.88 243 LEU A N 1
ATOM 1971 C CA . LEU A 1 243 ? 14.141 14.523 16.203 1 97.88 243 LEU A CA 1
ATOM 1972 C C . LEU A 1 243 ? 14.578 13.172 15.664 1 97.88 243 LEU A C 1
ATOM 1974 O O . LEU A 1 243 ? 14.656 12.195 16.406 1 97.88 243 LEU A O 1
ATOM 1978 N N . ILE A 1 244 ? 14.914 13.086 14.398 1 97.81 244 ILE A N 1
ATOM 1979 C CA . ILE A 1 244 ? 15.289 11.836 13.734 1 97.81 244 ILE A CA 1
ATOM 1980 C C . ILE A 1 244 ? 16.625 11.352 14.273 1 97.81 244 ILE A C 1
ATOM 1982 O O . ILE A 1 244 ? 16.797 10.164 14.547 1 97.81 244 ILE A O 1
ATOM 1986 N N . LEU A 1 245 ? 17.562 12.297 14.469 1 96.81 245 LEU A N 1
ATOM 1987 C CA . LEU A 1 245 ? 18.875 11.914 14.977 1 96.81 245 LEU A CA 1
ATOM 1988 C C . LEU A 1 245 ? 18.781 11.438 16.422 1 96.81 245 LEU A C 1
ATOM 1990 O O . LEU A 1 245 ? 19.5 10.516 16.828 1 96.81 245 LEU A O 1
ATOM 1994 N N . ASP A 1 246 ? 17.906 12.031 17.188 1 96.69 246 ASP A N 1
ATOM 1995 C CA . ASP A 1 246 ? 17.672 11.57 18.547 1 96.69 246 ASP A CA 1
ATOM 1996 C C . ASP A 1 246 ? 17.109 10.148 18.562 1 96.69 246 ASP A C 1
ATOM 1998 O O . ASP A 1 246 ? 17.516 9.32 19.375 1 96.69 246 ASP A O 1
ATOM 2002 N N . GLN A 1 247 ? 16.188 9.875 17.656 1 96.25 247 GLN A N 1
ATOM 2003 C CA . GLN A 1 247 ? 15.609 8.547 17.547 1 96.25 247 GLN A CA 1
ATOM 2004 C C . GLN A 1 247 ? 16.672 7.52 17.141 1 96.25 247 GLN A C 1
ATOM 2006 O O . GLN A 1 247 ? 16.656 6.387 17.625 1 96.25 247 GLN A O 1
ATOM 2011 N N . ARG A 1 248 ? 17.5 7.961 16.281 1 95.56 248 ARG A N 1
ATOM 2012 C CA . ARG A 1 248 ? 18.594 7.082 15.859 1 95.56 248 ARG A CA 1
ATOM 2013 C C . ARG A 1 248 ? 19.5 6.742 17.031 1 95.56 248 ARG A C 1
ATOM 2015 O O . ARG A 1 248 ? 19.891 5.59 17.203 1 95.56 248 ARG A O 1
ATOM 2022 N N . LYS A 1 249 ? 19.859 7.691 17.812 1 94.56 249 LYS A N 1
ATOM 2023 C CA . LYS A 1 249 ? 20.688 7.488 19 1 94.56 249 LYS A CA 1
ATOM 2024 C C . LYS A 1 249 ? 20.031 6.508 19.969 1 94.56 249 LYS A C 1
ATOM 2026 O O . LYS A 1 249 ? 20.703 5.629 20.516 1 94.56 249 LYS A O 1
ATOM 2031 N N . HIS A 1 250 ? 18.734 6.66 20.156 1 93.19 250 HIS A N 1
ATOM 2032 C CA . HIS A 1 250 ? 17.984 5.77 21.047 1 93.19 250 HIS A CA 1
ATOM 2033 C C . HIS A 1 250 ? 18.016 4.336 20.531 1 93.19 250 HIS A C 1
ATOM 2035 O O . HIS A 1 250 ? 18.141 3.393 21.312 1 93.19 250 HIS A O 1
ATOM 2041 N N . LEU A 1 251 ? 17.875 4.191 19.234 1 92.38 251 LEU A N 1
ATOM 2042 C CA . LEU A 1 251 ? 17.891 2.871 18.625 1 92.38 251 LEU A CA 1
ATOM 2043 C C . LEU A 1 251 ? 19.234 2.188 18.844 1 92.38 251 LEU A C 1
ATOM 2045 O O . LEU A 1 251 ? 19.281 1.004 19.188 1 92.38 251 LEU A O 1
ATOM 2049 N N . LEU A 1 252 ? 20.281 2.939 18.734 1 90.19 252 LEU A N 1
ATOM 2050 C CA . LEU A 1 252 ? 21.625 2.4 18.875 1 90.19 252 LEU A CA 1
ATOM 2051 C C . LEU A 1 252 ? 21.922 2.053 20.328 1 90.19 252 LEU A C 1
ATOM 2053 O O . LEU A 1 252 ? 22.672 1.116 20.609 1 90.19 252 LEU A O 1
ATOM 2057 N N . ALA A 1 253 ? 21.328 2.75 21.219 1 87.31 253 ALA A N 1
ATOM 2058 C CA . ALA A 1 253 ? 21.531 2.516 22.641 1 87.31 253 ALA A CA 1
ATOM 2059 C C . ALA A 1 253 ? 20.812 1.259 23.109 1 87.31 253 ALA A C 1
ATOM 2061 O O . ALA A 1 253 ? 21.172 0.668 24.125 1 87.31 253 ALA A O 1
ATOM 2062 N N . SER A 1 254 ? 19.797 0.878 22.469 1 79.56 254 SER A N 1
ATOM 2063 C CA . SER A 1 254 ? 19 -0.287 22.844 1 79.56 254 SER A CA 1
ATOM 2064 C C . SER A 1 254 ? 19.688 -1.583 22.422 1 79.56 254 SER A C 1
ATOM 2066 O O . SER A 1 254 ? 19.25 -2.672 22.812 1 79.56 254 SER A O 1
ATOM 2068 N N . TYR A 1 255 ? 20.609 -1.586 21.625 1 68.06 255 TYR A N 1
ATOM 2069 C CA . TYR A 1 255 ? 21.359 -2.77 21.219 1 68.06 255 TYR A CA 1
ATOM 2070 C C . TYR A 1 255 ? 22.719 -2.822 21.891 1 68.06 255 TYR A C 1
ATOM 2072 O O . TYR A 1 255 ? 23.344 -1.784 22.125 1 68.06 255 TYR A O 1
ATOM 2080 N N . LEU B 1 1 ? -34.781 0.04 -27.828 1 27.53 1 LEU B N 1
ATOM 2081 C CA . LEU B 1 1 ? -34.25 -0.841 -26.797 1 27.53 1 LEU B CA 1
ATOM 2082 C C . LEU B 1 1 ? -33.375 -0.061 -25.812 1 27.53 1 LEU B C 1
ATOM 2084 O O . LEU B 1 1 ? -33.156 -0.515 -24.688 1 27.53 1 LEU B O 1
ATOM 2088 N N . ALA B 1 2 ? -32.812 1.074 -26.312 1 28.44 2 ALA B N 1
ATOM 2089 C CA . ALA B 1 2 ? -31.953 2.064 -25.656 1 28.44 2 ALA B CA 1
ATOM 2090 C C . ALA B 1 2 ? -32.688 2.729 -24.484 1 28.44 2 ALA B C 1
ATOM 2092 O O . ALA B 1 2 ? -32.062 3.006 -23.453 1 28.44 2 ALA B O 1
ATOM 2093 N N . LEU B 1 3 ? -34 3.127 -24.656 1 30.92 3 LEU B N 1
ATOM 2094 C CA . LEU B 1 3 ? -34.844 3.865 -23.719 1 30.92 3 LEU B CA 1
ATOM 2095 C C . LEU B 1 3 ? -35.062 3.068 -22.438 1 30.92 3 LEU B C 1
ATOM 2097 O O . LEU B 1 3 ? -35.156 3.645 -21.344 1 30.92 3 LEU B O 1
ATOM 2101 N N . LEU B 1 4 ? -35.281 1.691 -22.469 1 32.16 4 LEU B N 1
ATOM 2102 C CA . LEU B 1 4 ? -35.719 0.862 -21.359 1 32.16 4 LEU B CA 1
ATOM 2103 C C . LEU B 1 4 ? -34.594 0.714 -20.328 1 32.16 4 LEU B C 1
ATOM 2105 O O . LEU B 1 4 ? -34.875 0.658 -19.125 1 32.16 4 LEU B O 1
ATOM 2109 N N . ILE B 1 5 ? -33.281 0.592 -20.781 1 29.91 5 ILE B N 1
ATOM 2110 C CA . ILE B 1 5 ? -32.219 0.239 -19.859 1 29.91 5 ILE B CA 1
ATOM 2111 C C . ILE B 1 5 ? -31.922 1.409 -18.922 1 29.91 5 ILE B C 1
ATOM 2113 O O . ILE B 1 5 ? -31.391 1.219 -17.828 1 29.91 5 ILE B O 1
ATOM 2117 N N . GLN B 1 6 ? -32.219 2.686 -19.297 1 28.61 6 GLN B N 1
ATOM 2118 C CA . GLN B 1 6 ? -32.031 3.871 -18.469 1 28.61 6 GLN B CA 1
ATOM 2119 C C . GLN B 1 6 ? -32.875 3.797 -17.203 1 28.61 6 GLN B C 1
ATOM 2121 O O . GLN B 1 6 ? -32.5 4.301 -16.156 1 28.61 6 GLN B O 1
ATOM 2126 N N . SER B 1 7 ? -34.125 3.326 -17.234 1 28.7 7 SER B N 1
ATOM 2127 C CA . SER B 1 7 ? -35.125 3.357 -16.156 1 28.7 7 SER B CA 1
ATOM 2128 C C . SER B 1 7 ? -34.688 2.471 -14.992 1 28.7 7 SER B C 1
ATOM 2130 O O . SER B 1 7 ? -34.938 2.785 -13.828 1 28.7 7 SER B O 1
ATOM 2132 N N . LEU B 1 8 ? -34.094 1.252 -15.219 1 29.95 8 LEU B N 1
ATOM 2133 C CA . LEU B 1 8 ? -33.875 0.297 -14.133 1 29.95 8 LEU B CA 1
ATOM 2134 C C . LEU B 1 8 ? -32.75 0.764 -13.211 1 29.95 8 LEU B C 1
ATOM 2136 O O . LEU B 1 8 ? -32.688 0.336 -12.062 1 29.95 8 LEU B O 1
ATOM 2140 N N . LEU B 1 9 ? -31.766 1.55 -13.664 1 27.97 9 LEU B N 1
ATOM 2141 C CA . LEU B 1 9 ? -30.656 1.975 -12.828 1 27.97 9 LEU B CA 1
ATOM 2142 C C . LEU B 1 9 ? -31.109 2.98 -11.781 1 27.97 9 LEU B C 1
ATOM 2144 O O . LEU B 1 9 ? -30.438 3.178 -10.766 1 27.97 9 LEU B O 1
ATOM 2148 N N . ASN B 1 10 ? -32.125 3.785 -11.984 1 28.09 10 ASN B N 1
ATOM 2149 C CA . ASN B 1 10 ? -32.625 4.758 -11.023 1 28.09 10 ASN B CA 1
ATOM 2150 C C . ASN B 1 10 ? -33.156 4.078 -9.758 1 28.09 10 ASN B C 1
ATOM 2152 O O . ASN B 1 10 ? -33.188 4.691 -8.695 1 28.09 10 ASN B O 1
ATOM 2156 N N . TYR B 1 11 ? -33.906 2.943 -9.859 1 28.2 11 TYR B N 1
ATOM 2157 C CA . TYR B 1 11 ? -34.719 2.412 -8.781 1 28.2 11 TYR B CA 1
ATOM 2158 C C . TYR B 1 11 ? -33.844 1.934 -7.621 1 28.2 11 TYR B C 1
ATOM 2160 O O . TYR B 1 11 ? -34.281 1.96 -6.469 1 28.2 11 TYR B O 1
ATOM 2168 N N . PHE B 1 12 ? -32.688 1.287 -7.836 1 27.62 12 PHE B N 1
ATOM 2169 C CA . PHE B 1 12 ? -32.062 0.595 -6.73 1 27.62 12 PHE B CA 1
ATOM 2170 C C . PHE B 1 12 ? -31.469 1.591 -5.73 1 27.62 12 PHE B C 1
ATOM 2172 O O . PHE B 1 12 ? -30.984 1.201 -4.668 1 27.62 12 PHE B O 1
ATOM 2179 N N . VAL B 1 13 ? -31.359 2.893 -6.004 1 26.75 13 VAL B N 1
ATOM 2180 C CA . VAL B 1 13 ? -30.891 3.871 -5.027 1 26.75 13 VAL B CA 1
ATOM 2181 C C . VAL B 1 13 ? -31.953 4.086 -3.953 1 26.75 13 VAL B C 1
ATOM 2183 O O . VAL B 1 13 ? -31.641 4.527 -2.844 1 26.75 13 VAL B O 1
ATOM 2186 N N . GLN B 1 14 ? -33.281 3.947 -4.266 1 24.19 14 GLN B N 1
ATOM 2187 C CA . GLN B 1 14 ? -34.312 4.363 -3.324 1 24.19 14 GLN B CA 1
ATOM 2188 C C . GLN B 1 14 ? -34.281 3.494 -2.072 1 24.19 14 GLN B C 1
ATOM 2190 O O . GLN B 1 14 ? -34.688 3.936 -0.998 1 24.19 14 GLN B O 1
ATOM 2195 N N . LEU B 1 15 ? -34.188 2.172 -2.201 1 22.84 15 LEU B N 1
ATOM 2196 C CA . LEU B 1 15 ? -34.625 1.321 -1.109 1 22.84 15 LEU B CA 1
ATOM 2197 C C . LEU B 1 15 ? -33.781 1.524 0.136 1 22.84 15 LEU B C 1
ATOM 2199 O O . LEU B 1 15 ? -34.125 1.042 1.217 1 22.84 15 LEU B O 1
ATOM 2203 N N . LYS B 1 16 ? -3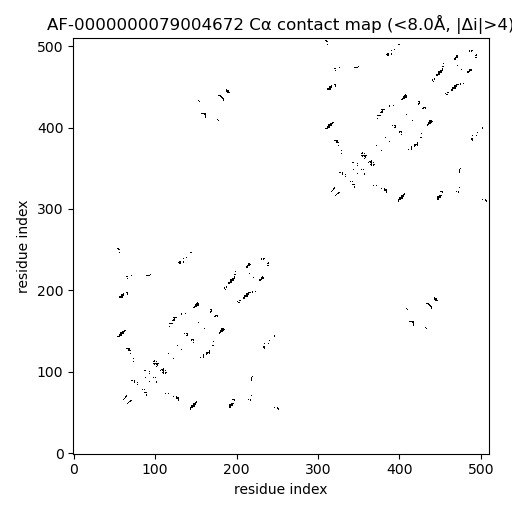2.531 1.877 -0.015 1 25.25 16 LYS B N 1
ATOM 2204 C CA . LYS B 1 16 ? -31.797 1.72 1.237 1 25.25 16 LYS B CA 1
ATOM 2205 C C . LYS B 1 16 ? -32.188 2.795 2.244 1 25.25 16 LYS B C 1
ATOM 2207 O O . LYS B 1 16 ? -31.5 3.002 3.244 1 25.25 16 LYS B O 1
ATOM 2212 N N . LEU B 1 17 ? -33.281 3.609 2.047 1 22.22 17 LEU B N 1
ATOM 2213 C CA . LEU B 1 17 ? -33.688 4.656 2.988 1 22.22 17 LEU B CA 1
ATOM 2214 C C . LEU B 1 17 ? -34.125 4.055 4.312 1 22.22 17 LEU B C 1
ATOM 2216 O O . LEU B 1 17 ? -34.125 4.73 5.344 1 22.22 17 LEU B O 1
ATOM 2220 N N . VAL B 1 18 ? -34.906 2.939 4.289 1 20.33 18 VAL B N 1
ATOM 2221 C CA . VAL B 1 18 ? -35.875 2.719 5.352 1 20.33 18 VAL B CA 1
ATOM 2222 C C . VAL B 1 18 ? -35.156 2.584 6.691 1 20.33 18 VAL B C 1
ATOM 2224 O O . VAL B 1 18 ? -35.562 3.184 7.688 1 20.33 18 VAL B O 1
ATOM 2227 N N . ARG B 1 19 ? -34.406 1.454 6.941 1 20.11 19 ARG B N 1
ATOM 2228 C CA . ARG B 1 19 ? -34.594 0.702 8.18 1 20.11 19 ARG B CA 1
ATOM 2229 C C . ARG B 1 19 ? -33.938 1.416 9.359 1 20.11 19 ARG B C 1
ATOM 2231 O O . ARG B 1 19 ? -34.25 1.114 10.516 1 20.11 19 ARG B O 1
ATOM 2238 N N . ASN B 1 20 ? -32.906 2.256 9.211 1 18.66 20 ASN B N 1
ATOM 2239 C CA . ASN B 1 20 ? -32.281 2.379 10.516 1 18.66 20 ASN B CA 1
ATOM 2240 C C . ASN B 1 20 ? -33.094 3.25 11.461 1 18.66 20 ASN B C 1
ATOM 2242 O O . ASN B 1 20 ? -32.844 4.453 11.57 1 18.66 20 ASN B O 1
ATOM 2246 N N . LEU B 1 21 ? -34.375 3.398 11.133 1 19.28 21 LEU B N 1
ATOM 2247 C CA . LEU B 1 21 ? -35.156 4.203 12.062 1 19.28 21 LEU B CA 1
ATOM 2248 C C . LEU B 1 21 ? -35 3.701 13.492 1 19.28 21 LEU B C 1
ATOM 2250 O O . LEU B 1 21 ? -35.062 4.484 14.445 1 19.28 21 LEU B O 1
ATOM 2254 N N . ILE B 1 22 ? -34.875 2.354 13.68 1 18.61 22 ILE B N 1
ATOM 2255 C CA . ILE B 1 22 ? -35.531 1.831 14.859 1 18.61 22 ILE B CA 1
ATOM 2256 C C . ILE B 1 22 ? -34.844 2.334 16.125 1 18.61 22 ILE B C 1
ATOM 2258 O O . ILE B 1 22 ? -35.469 2.664 17.109 1 18.61 22 ILE B O 1
ATOM 2262 N N . MET B 1 23 ? -33.5 2.264 16.25 1 17.78 23 MET B N 1
ATOM 2263 C CA . MET B 1 23 ? -33.094 1.884 17.594 1 17.78 23 MET B CA 1
ATOM 2264 C C . MET B 1 23 ? -33.25 3.059 18.562 1 17.78 23 MET B C 1
ATOM 2266 O O . MET B 1 23 ? -32.312 3.865 18.703 1 17.78 23 MET B O 1
ATOM 2270 N N . ALA B 1 24 ? -34.281 3.893 18.375 1 19.75 24 ALA B N 1
ATOM 2271 C CA . ALA B 1 24 ? -34.438 5.039 19.266 1 19.75 24 ALA B CA 1
ATOM 2272 C C . ALA B 1 24 ? -34.562 4.59 20.719 1 19.75 24 ALA B C 1
ATOM 2274 O O . ALA B 1 24 ? -35.594 4.801 21.344 1 19.75 24 ALA B O 1
ATOM 2275 N N . THR B 1 25 ? -34.094 3.271 21.047 1 17.77 25 THR B N 1
ATOM 2276 C CA . THR B 1 25 ? -34.594 2.852 22.344 1 17.77 25 THR B CA 1
ATOM 2277 C C . THR B 1 25 ? -34.406 3.949 23.391 1 17.77 25 THR B C 1
ATOM 2279 O O . THR B 1 25 ? -33.531 4.816 23.219 1 17.77 25 THR B O 1
ATOM 2282 N N . ILE B 1 26 ? -34.75 3.674 24.672 1 18.09 26 ILE B N 1
ATOM 2283 C CA . ILE B 1 26 ? -35.5 3.91 25.906 1 18.09 26 ILE B CA 1
ATOM 2284 C C . ILE B 1 26 ? -34.562 4.496 26.953 1 18.09 26 ILE B C 1
ATOM 2286 O O . ILE B 1 26 ? -33.844 3.762 27.625 1 18.09 26 ILE B O 1
ATOM 2290 N N . TYR B 1 27 ? -33.531 5.312 26.609 1 18.22 27 TYR B N 1
ATOM 2291 C CA . TYR B 1 27 ? -32.688 5.586 27.75 1 18.22 27 TYR B CA 1
ATOM 2292 C C . TYR B 1 27 ? -33.469 6.25 28.875 1 18.22 27 TYR B C 1
ATOM 2294 O O . TYR B 1 27 ? -34.031 7.336 28.703 1 18.22 27 TYR B O 1
ATOM 2302 N N . THR B 1 28 ? -34.219 5.395 29.531 1 18.28 28 THR B N 1
ATOM 2303 C CA . THR B 1 28 ? -34.938 5.781 30.75 1 18.28 28 THR B CA 1
ATOM 2304 C C . THR B 1 28 ? -34.031 6.508 31.719 1 18.28 28 THR B C 1
ATOM 2306 O O . THR B 1 28 ? -32.906 6.055 31.969 1 18.28 28 THR B O 1
ATOM 2309 N N . VAL B 1 29 ? -34.281 7.738 31.938 1 20.55 29 VAL B N 1
ATOM 2310 C CA . VAL B 1 29 ? -33.656 8.844 32.688 1 20.55 29 VAL B CA 1
ATOM 2311 C C . VAL B 1 29 ? -33.688 8.547 34.188 1 20.55 29 VAL B C 1
ATOM 2313 O O . VAL B 1 29 ? -33.469 9.445 35 1 20.55 29 VAL B O 1
ATOM 2316 N N . THR B 1 30 ? -33.625 7.152 34.531 1 18.92 30 THR B N 1
ATOM 2317 C CA . THR B 1 30 ? -34 7.062 35.938 1 18.92 30 THR B CA 1
ATOM 2318 C C . THR B 1 30 ? -33.094 7.906 36.812 1 18.92 30 THR B C 1
ATOM 2320 O O . THR B 1 30 ? -31.938 8.164 36.438 1 18.92 30 THR B O 1
ATOM 2323 N N . ASN B 1 31 ? -33.688 8.352 37.938 1 20.53 31 ASN B N 1
ATOM 2324 C CA . ASN B 1 31 ? -33.531 9.375 38.969 1 20.53 31 ASN B CA 1
ATOM 2325 C C . ASN B 1 31 ? -32.25 9.195 39.75 1 20.53 31 ASN B C 1
ATOM 2327 O O . ASN B 1 31 ? -31.703 8.086 39.812 1 20.53 31 ASN B O 1
ATOM 2331 N N . PRO B 1 32 ? -31.781 10.188 40.5 1 23.19 32 PRO B N 1
ATOM 2332 C CA . PRO B 1 32 ? -30.547 10.82 41 1 23.19 32 PRO B CA 1
ATOM 2333 C C . PRO B 1 32 ? -30.047 10.164 42.281 1 23.19 32 PRO B C 1
ATOM 2335 O O . PRO B 1 32 ? -29 10.547 42.812 1 23.19 32 PRO B O 1
ATOM 2338 N N . PRO B 1 33 ? -30.625 8.938 42.781 1 22.62 33 PRO B N 1
ATOM 2339 C CA . PRO B 1 33 ? -30.562 9.086 44.219 1 22.62 33 PRO B CA 1
ATOM 2340 C C . PRO B 1 33 ? -29.125 9.102 44.75 1 22.62 33 PRO B C 1
ATOM 2342 O O . PRO B 1 33 ? -28.219 8.602 44.094 1 22.62 33 PRO B O 1
ATOM 2345 N N . THR B 1 34 ? -28.812 9.711 45.906 1 23.5 34 THR B N 1
ATOM 2346 C CA . THR B 1 34 ? -27.766 10.328 46.719 1 23.5 34 THR B CA 1
ATOM 2347 C C . THR B 1 34 ? -26.922 9.258 47.438 1 23.5 34 THR B C 1
ATOM 2349 O O . THR B 1 34 ? -26.062 9.586 48.25 1 23.5 34 THR B O 1
ATOM 2352 N N . SER B 1 35 ? -26.891 7.953 46.875 1 19.59 35 SER B N 1
ATOM 2353 C CA . SER B 1 35 ? -26.516 6.965 47.875 1 19.59 35 SER B CA 1
ATOM 2354 C C . SER B 1 35 ? -25.109 7.203 48.375 1 19.59 35 SER B C 1
ATOM 2356 O O . SER B 1 35 ? -24.234 7.672 47.656 1 19.59 35 SER B O 1
ATOM 2358 N N . ASN B 1 36 ? -24.875 7.102 49.656 1 23.98 36 ASN B N 1
ATOM 2359 C CA . ASN B 1 36 ? -23.906 7.324 50.719 1 23.98 36 ASN B CA 1
ATOM 2360 C C . ASN B 1 36 ? -22.688 6.41 50.594 1 23.98 36 ASN B C 1
ATOM 2362 O O . ASN B 1 36 ? -21.859 6.32 51.469 1 23.98 36 ASN B O 1
ATOM 2366 N N . ILE B 1 37 ? -22.531 5.668 49.375 1 22.73 37 ILE B N 1
ATOM 2367 C CA . ILE B 1 37 ? -21.828 4.418 49.656 1 22.73 37 ILE B CA 1
ATOM 2368 C C . ILE B 1 37 ? -20.375 4.703 50.031 1 22.73 37 ILE B C 1
ATOM 2370 O O . ILE B 1 37 ? -19.734 5.559 49.406 1 22.73 37 ILE B O 1
ATOM 2374 N N . SER B 1 38 ? -19.953 4.098 51.156 1 25.11 38 SER B N 1
ATOM 2375 C CA . SER B 1 38 ? -18.719 3.957 51.938 1 25.11 38 SER B CA 1
ATOM 2376 C C . SER B 1 38 ? -17.578 3.416 51.094 1 25.11 38 SER B C 1
ATOM 2378 O O . SER B 1 38 ? -17.75 2.434 50.375 1 25.11 38 SER B O 1
ATOM 2380 N N . ARG B 1 39 ? -16.656 4.25 50.719 1 23.58 39 ARG B N 1
ATOM 2381 C CA . ARG B 1 39 ? -15.594 4.012 49.75 1 23.58 39 ARG B CA 1
ATOM 2382 C C . ARG B 1 39 ? -14.703 2.852 50.188 1 23.58 39 ARG B C 1
ATOM 2384 O O . ARG B 1 39 ? -14.016 2.939 51.219 1 23.58 39 ARG B O 1
ATOM 2391 N N . PRO B 1 40 ? -15.195 1.554 50 1 21.92 40 PRO B N 1
ATOM 2392 C CA . PRO B 1 40 ? -14.281 0.538 50.5 1 21.92 40 PRO B CA 1
ATOM 2393 C C . PRO B 1 40 ? -12.883 0.646 49.906 1 21.92 40 PRO B C 1
ATOM 2395 O O . PRO B 1 40 ? -12.719 1.182 48.812 1 21.92 40 PRO B O 1
ATOM 2398 N N . LYS B 1 41 ? -11.828 0.352 50.719 1 28.23 41 LYS B N 1
ATOM 2399 C CA . LYS B 1 41 ? -10.375 0.341 50.562 1 28.23 41 LYS B CA 1
ATOM 2400 C C . LYS B 1 41 ? -9.969 -0.622 49.438 1 28.23 41 LYS B C 1
ATOM 2402 O O . LYS B 1 41 ? -9.547 -1.747 49.719 1 28.23 41 LYS B O 1
ATOM 2407 N N . SER B 1 42 ? -10.781 -0.86 48.25 1 22.73 42 SER B N 1
ATOM 2408 C CA . SER B 1 42 ? -10.383 -2.023 47.469 1 22.73 42 SER B CA 1
ATOM 2409 C C . SER B 1 42 ? -8.953 -1.886 46.969 1 22.73 42 SER B C 1
ATOM 2411 O O . SER B 1 42 ? -8.57 -0.831 46.438 1 22.73 42 SER B O 1
ATOM 2413 N N . SER B 1 43 ? -7.988 -2.646 47.531 1 26.78 43 SER B N 1
ATOM 2414 C CA . SER B 1 43 ? -6.621 -2.973 47.156 1 26.78 43 SER B CA 1
ATOM 2415 C C . SER B 1 43 ? -6.531 -3.291 45.656 1 26.78 43 SER B C 1
ATOM 2417 O O . SER B 1 43 ? -7.039 -4.316 45.219 1 26.78 43 SER B O 1
ATOM 2419 N N . ILE B 1 44 ? -6.555 -2.318 44.906 1 27.2 44 ILE B N 1
ATOM 2420 C CA . ILE B 1 44 ? -6.48 -2.514 43.438 1 27.2 44 ILE B CA 1
ATOM 2421 C C . ILE B 1 44 ? -5.215 -3.291 43.094 1 27.2 44 ILE B C 1
ATOM 2423 O O . ILE B 1 44 ? -4.102 -2.787 43.281 1 27.2 44 ILE B O 1
ATOM 2427 N N . ILE B 1 45 ? -5.164 -4.57 43.562 1 27.75 45 ILE B N 1
ATOM 2428 C CA . ILE B 1 45 ? -4.164 -5.426 42.938 1 27.75 45 ILE B CA 1
ATOM 2429 C C . ILE B 1 45 ? -4.172 -5.191 41.438 1 27.75 45 ILE B C 1
ATOM 2431 O O . ILE B 1 45 ? -5.172 -5.465 40.75 1 27.75 45 ILE B O 1
ATOM 2435 N N . VAL B 1 46 ? -3.496 -4.219 41.031 1 29.25 46 VAL B N 1
ATOM 2436 C CA . VAL B 1 46 ? -3.199 -4.082 39.625 1 29.25 46 VAL B CA 1
ATOM 2437 C C . VAL B 1 46 ? -2.707 -5.418 39.062 1 29.25 46 VAL B C 1
ATOM 2439 O O . VAL B 1 46 ? -1.638 -5.898 39.438 1 29.25 46 VAL B O 1
ATOM 2442 N N . ASP B 1 47 ? -3.625 -6.395 39.031 1 28.09 47 ASP B N 1
ATOM 2443 C CA . ASP B 1 47 ? -3.236 -7.621 38.344 1 28.09 47 ASP B CA 1
ATOM 2444 C C . ASP B 1 47 ? -2.471 -7.309 37.062 1 28.09 47 ASP B C 1
ATOM 2446 O O . ASP B 1 47 ? -3.014 -6.691 36.125 1 28.09 47 ASP B O 1
ATOM 2450 N N . LYS B 1 48 ? -1.234 -7.148 37.156 1 33.56 48 LYS B N 1
ATOM 2451 C CA . LYS B 1 48 ? -0.263 -7.086 36.094 1 33.56 48 LYS B CA 1
ATOM 2452 C C . LYS B 1 48 ? -0.689 -7.969 34.906 1 33.56 48 LYS B C 1
ATOM 2454 O O . LYS B 1 48 ? -0.072 -7.938 33.844 1 33.56 48 LYS B O 1
ATOM 2459 N N . ASN B 1 49 ? -1.259 -9.117 35.344 1 31.84 49 ASN B N 1
ATOM 2460 C CA . ASN B 1 49 ? -1.522 -10.125 34.312 1 31.84 49 ASN B CA 1
ATOM 2461 C C . ASN B 1 49 ? -2.65 -9.703 33.375 1 31.84 49 ASN B C 1
ATOM 2463 O O . ASN B 1 49 ? -3.254 -10.539 32.719 1 31.84 49 ASN B O 1
ATOM 2467 N N . ALA B 1 50 ? -3.395 -8.695 33.688 1 30.16 50 ALA B N 1
ATOM 2468 C CA . ALA B 1 50 ? -4.473 -8.445 32.719 1 30.16 50 ALA B CA 1
ATOM 2469 C C . ALA B 1 50 ? -3.926 -8.211 31.312 1 30.16 50 ALA B C 1
ATOM 2471 O O . ALA B 1 50 ? -3.844 -7.07 30.859 1 30.16 50 ALA B O 1
ATOM 2472 N N . GLN B 1 51 ? -2.732 -8.531 31.094 1 34.25 51 GLN B N 1
ATOM 2473 C CA . GLN B 1 51 ? -2.484 -8.578 29.656 1 34.25 51 GLN B CA 1
ATOM 2474 C C . GLN B 1 51 ? -3.686 -9.148 28.906 1 34.25 51 GLN B C 1
ATOM 2476 O O . GLN B 1 51 ? -4.125 -10.266 29.188 1 34.25 51 GLN B O 1
ATOM 2481 N N . SER B 1 52 ? -4.867 -8.43 28.844 1 36.91 52 SER B N 1
ATOM 2482 C CA . SER B 1 52 ? -6 -8.82 28.016 1 36.91 52 SER B CA 1
ATOM 2483 C C . SER B 1 52 ? -5.594 -9.859 26.969 1 36.91 52 SER B C 1
ATOM 2485 O O . SER B 1 52 ? -4.691 -9.609 26.172 1 36.91 52 SER B O 1
ATOM 2487 N N . ASN B 1 53 ? -5.473 -11.109 27.344 1 40.47 53 ASN B N 1
ATOM 2488 C CA . ASN B 1 53 ? -5.32 -12.273 26.469 1 40.47 53 ASN B CA 1
ATOM 2489 C C . ASN B 1 53 ? -6.195 -12.172 25.234 1 40.47 53 ASN B C 1
ATOM 2491 O O . ASN B 1 53 ? -7.285 -12.742 25.188 1 40.47 53 ASN B O 1
ATOM 2495 N N . THR B 1 54 ? -6.762 -11.094 24.781 1 47.44 54 THR B N 1
ATOM 2496 C CA . THR B 1 54 ? -7.504 -11.234 23.531 1 47.44 54 THR B CA 1
ATOM 2497 C C . THR B 1 54 ? -6.883 -12.32 22.656 1 47.44 54 THR B C 1
ATOM 2499 O O . THR B 1 54 ? -5.664 -12.375 22.484 1 47.44 54 THR B O 1
ATOM 2502 N N . PRO B 1 55 ? -7.598 -13.445 22.688 1 56.69 55 PRO B N 1
ATOM 2503 C CA . PRO B 1 55 ? -7.07 -14.5 21.812 1 56.69 55 PRO B CA 1
ATOM 2504 C C . PRO B 1 55 ? -6.332 -13.953 20.594 1 56.69 55 PRO B C 1
ATOM 2506 O O . PRO B 1 55 ? -6.758 -12.961 20.016 1 56.69 55 PRO B O 1
ATOM 2509 N N . GLN B 1 56 ? -4.988 -14.188 20.531 1 80.69 56 GLN B N 1
ATOM 2510 C CA . GLN B 1 56 ? -4.07 -13.664 19.516 1 80.69 56 GLN B CA 1
ATOM 2511 C C . GLN B 1 56 ? -4.613 -13.891 18.109 1 80.69 56 GLN B C 1
ATOM 2513 O O . GLN B 1 56 ? -5.07 -14.992 17.797 1 80.69 56 GLN B O 1
ATOM 2518 N N . THR B 1 57 ? -5.156 -12.906 17.469 1 92.88 57 THR B N 1
ATOM 2519 C CA . THR B 1 57 ? -5.625 -12.922 16.094 1 92.88 57 THR B CA 1
ATOM 2520 C C . THR B 1 57 ? -4.484 -13.266 15.133 1 92.88 57 THR B C 1
ATOM 2522 O O . THR B 1 57 ? -3.4 -12.688 15.219 1 92.88 57 THR B O 1
ATOM 2525 N N . LEU B 1 58 ? -4.719 -14.414 14.383 1 97 58 LEU B N 1
ATOM 2526 C CA . LEU B 1 58 ? -3.756 -14.766 13.344 1 97 58 LEU B CA 1
ATOM 2527 C C . LEU B 1 58 ? -3.869 -13.82 12.148 1 97 58 LEU B C 1
ATOM 2529 O O . LEU B 1 58 ? -4.938 -13.695 11.555 1 97 58 LEU B O 1
ATOM 2533 N N . ARG B 1 59 ? -2.832 -13.117 11.852 1 97.62 59 ARG B N 1
ATOM 2534 C CA . ARG B 1 59 ? -2.783 -12.219 10.703 1 97.62 59 ARG B CA 1
ATOM 2535 C C . ARG B 1 59 ? -2.061 -12.875 9.523 1 97.62 59 ARG B C 1
ATOM 2537 O O . ARG B 1 59 ? -0.9 -13.273 9.648 1 97.62 59 ARG B O 1
ATOM 2544 N N . VAL B 1 60 ? -2.77 -12.977 8.406 1 98.5 60 VAL B N 1
ATOM 2545 C CA . VAL B 1 60 ? -2.273 -13.664 7.219 1 98.5 60 VAL B CA 1
ATOM 2546 C C . VAL B 1 60 ? -2.215 -12.695 6.043 1 98.5 60 VAL B C 1
ATOM 2548 O O . VAL B 1 60 ? -3.215 -12.062 5.703 1 98.5 60 VAL B O 1
ATOM 2551 N N . PHE B 1 61 ? -1.033 -12.57 5.445 1 98.75 61 PHE B N 1
ATOM 2552 C CA . PHE B 1 61 ? -0.854 -11.789 4.227 1 98.75 61 PHE B CA 1
ATOM 2553 C C . PHE B 1 61 ? -0.817 -12.703 3.006 1 98.75 61 PHE B C 1
ATOM 2555 O O . PHE B 1 61 ? -0.046 -13.664 2.963 1 98.75 61 PHE B O 1
ATOM 2562 N N . ILE B 1 62 ? -1.624 -12.383 2.029 1 98.88 62 ILE B N 1
ATOM 2563 C CA . ILE B 1 62 ? -1.713 -13.203 0.827 1 98.88 62 ILE B CA 1
ATOM 2564 C C . ILE B 1 62 ? -1.345 -12.367 -0.397 1 98.88 62 ILE B C 1
ATOM 2566 O O . ILE B 1 62 ? -1.968 -11.336 -0.664 1 98.88 62 ILE B O 1
ATOM 2570 N N . ASP B 1 63 ? -0.327 -12.836 -1.103 1 98.69 63 ASP B N 1
ATOM 2571 C CA . ASP B 1 63 ? 0.109 -12.18 -2.33 1 98.69 63 ASP B CA 1
ATOM 2572 C C . ASP B 1 63 ? -0.968 -12.266 -3.41 1 98.69 63 ASP B C 1
ATOM 2574 O O . ASP B 1 63 ? -1.746 -13.219 -3.445 1 98.69 63 ASP B O 1
ATOM 2578 N N . MET B 1 64 ? -0.993 -11.266 -4.305 1 98.38 64 MET B N 1
ATOM 2579 C CA . MET B 1 64 ? -1.999 -11.234 -5.363 1 98.38 64 MET B CA 1
ATOM 2580 C C . MET B 1 64 ? -1.53 -12.016 -6.586 1 98.38 64 MET B C 1
ATOM 2582 O O . MET B 1 64 ? -2.137 -13.023 -6.949 1 98.38 64 MET B O 1
ATOM 2586 N N . ASP B 1 65 ? -0.361 -11.633 -7.133 1 97.12 65 ASP B N 1
ATOM 2587 C CA . ASP B 1 65 ? 0.101 -12.125 -8.422 1 97.12 65 ASP B CA 1
ATOM 2588 C C . ASP B 1 65 ? 0.576 -13.57 -8.32 1 97.12 65 ASP B C 1
ATOM 2590 O O . ASP B 1 65 ? 1.489 -13.883 -7.555 1 97.12 65 ASP B O 1
ATOM 2594 N N . ASN B 1 66 ? -0.088 -14.422 -9.094 1 97.88 66 ASN B N 1
ATOM 2595 C CA . ASN B 1 66 ? 0.214 -15.844 -9.203 1 97.88 66 ASN B CA 1
ATOM 2596 C C . ASN B 1 66 ? -0.237 -16.609 -7.957 1 97.88 66 ASN B C 1
ATOM 2598 O O . ASN B 1 66 ? -0.04 -17.812 -7.859 1 97.88 66 ASN B O 1
ATOM 2602 N N . VAL B 1 67 ? -0.879 -15.898 -7.055 1 98.75 67 VAL B N 1
ATOM 2603 C CA . VAL B 1 67 ? -1.439 -16.531 -5.863 1 98.75 67 VAL B CA 1
ATOM 2604 C C . VAL B 1 67 ? -2.961 -16.406 -5.887 1 98.75 67 VAL B C 1
ATOM 2606 O O . VAL B 1 67 ? -3.67 -17.406 -5.707 1 98.75 67 VAL B O 1
ATOM 2609 N N . LEU B 1 68 ? -3.477 -15.234 -6.141 1 98.81 68 LEU B N 1
ATOM 2610 C CA . LEU B 1 68 ? -4.91 -15.016 -6.289 1 98.81 68 LEU B CA 1
ATOM 2611 C C . LEU B 1 68 ? -5.293 -14.891 -7.762 1 98.81 68 LEU B C 1
ATOM 2613 O O . LEU B 1 68 ? -6.312 -15.438 -8.188 1 98.81 68 LEU B O 1
ATOM 2617 N N . CYS B 1 69 ? -4.535 -14.109 -8.484 1 98.12 69 CYS B N 1
ATOM 2618 C CA . CYS B 1 69 ? -4.746 -13.969 -9.922 1 98.12 69 CYS B CA 1
ATOM 2619 C C . CYS B 1 69 ? -3.625 -14.633 -10.703 1 98.12 69 CYS B C 1
ATOM 2621 O O . CYS B 1 69 ? -2.465 -14.594 -10.297 1 98.12 69 CYS B O 1
ATOM 2623 N N . ASP B 1 70 ? -3.943 -15.266 -11.773 1 98 70 ASP B N 1
ATOM 2624 C CA . ASP B 1 70 ? -2.99 -16.047 -12.555 1 98 70 ASP B CA 1
ATOM 2625 C C . ASP B 1 70 ? -2.266 -15.18 -13.57 1 98 70 ASP B C 1
ATOM 2627 O O . ASP B 1 70 ? -2.6 -15.195 -14.758 1 98 70 ASP B O 1
ATOM 2631 N N . LEU B 1 71 ? -1.251 -14.5 -13.125 1 97.31 71 LEU B N 1
ATOM 2632 C CA . LEU B 1 71 ? -0.507 -13.547 -13.945 1 97.31 71 LEU B CA 1
ATOM 2633 C C . LEU B 1 71 ? 0.214 -14.25 -15.086 1 97.31 71 LEU B C 1
ATOM 2635 O O . LEU B 1 71 ? 0.138 -13.812 -16.234 1 97.31 71 LEU B O 1
ATOM 2639 N N . GLU B 1 72 ? 0.836 -15.375 -14.828 1 97.12 72 GLU B N 1
ATOM 2640 C CA . GLU B 1 72 ? 1.644 -16.062 -15.828 1 97.12 72 GLU B CA 1
ATOM 2641 C C . GLU B 1 72 ? 0.773 -16.625 -16.953 1 97.12 72 GLU B C 1
ATOM 2643 O O . GLU B 1 72 ? 1.119 -16.5 -18.125 1 97.12 72 GLU B O 1
ATOM 2648 N N . GLN B 1 73 ? -0.295 -17.203 -16.578 1 97.19 73 GLN B N 1
ATOM 2649 C CA . GLN B 1 73 ? -1.217 -17.688 -17.609 1 97.19 73 GLN B CA 1
ATOM 2650 C C . GLN B 1 73 ? -1.779 -16.547 -18.422 1 97.19 73 GLN B C 1
ATOM 2652 O O . GLN B 1 73 ? -1.899 -16.641 -19.656 1 97.19 73 GLN B O 1
ATOM 2657 N N . GLY B 1 74 ? -2.156 -15.461 -17.75 1 97.81 74 GLY B N 1
ATOM 2658 C CA . GLY B 1 74 ? -2.633 -14.281 -18.453 1 97.81 74 GLY B CA 1
ATOM 2659 C C . GLY B 1 74 ? -1.621 -13.719 -19.438 1 97.81 74 GLY B C 1
ATOM 2660 O O . GLY B 1 74 ? -1.967 -13.398 -20.578 1 97.81 74 GLY B O 1
ATOM 2661 N N . LEU B 1 75 ? -0.379 -13.641 -19.031 1 97.56 75 LEU B N 1
ATOM 2662 C CA . LEU B 1 75 ? 0.691 -13.125 -19.875 1 97.56 75 LEU B CA 1
ATOM 2663 C C . LEU B 1 75 ? 0.898 -14.016 -21.094 1 97.56 75 LEU B C 1
ATOM 2665 O O . LEU B 1 75 ? 1.042 -13.523 -22.219 1 97.56 75 LEU B O 1
ATOM 2669 N N . LEU B 1 76 ? 0.91 -15.328 -20.828 1 97.94 76 LEU B N 1
ATOM 2670 C CA . LEU B 1 76 ? 1.09 -16.266 -21.938 1 97.94 76 LEU B CA 1
ATOM 2671 C C . LEU B 1 76 ? -0.02 -16.094 -22.969 1 97.94 76 LEU B C 1
ATOM 2673 O O . LEU B 1 76 ? 0.253 -15.938 -24.172 1 97.94 76 LEU B O 1
ATOM 2677 N N . LYS B 1 77 ? -1.259 -16.078 -22.484 1 98.19 77 LYS B N 1
ATOM 2678 C CA . LYS B 1 77 ? -2.408 -15.961 -23.391 1 98.19 77 LYS B CA 1
ATOM 2679 C C . LYS B 1 77 ? -2.383 -14.648 -24.156 1 98.19 77 LYS B C 1
ATOM 2681 O O . LYS B 1 77 ? -2.543 -14.641 -25.375 1 98.19 77 LYS B O 1
ATOM 2686 N N . ALA B 1 78 ? -2.158 -13.57 -23.469 1 98.19 78 ALA B N 1
ATOM 2687 C CA . ALA B 1 78 ? -2.152 -12.258 -24.109 1 98.19 78 ALA B CA 1
ATOM 2688 C C . ALA B 1 78 ? -0.998 -12.125 -25.094 1 98.19 78 ALA B C 1
ATOM 2690 O O . ALA B 1 78 ? -1.156 -11.547 -26.172 1 98.19 78 ALA B O 1
ATOM 2691 N N . PHE B 1 79 ? 0.157 -12.641 -24.75 1 98.25 79 PHE B N 1
ATOM 2692 C CA . PHE B 1 79 ? 1.329 -12.57 -25.609 1 98.25 79 PHE B CA 1
ATOM 2693 C C . PHE B 1 79 ? 1.098 -13.344 -26.906 1 98.25 79 PHE B C 1
ATOM 2695 O O . PHE B 1 79 ? 1.357 -12.836 -28 1 98.25 79 PHE B O 1
ATOM 2702 N N . ARG B 1 80 ? 0.572 -14.531 -26.75 1 98.12 80 ARG B N 1
ATOM 2703 C CA . ARG B 1 80 ? 0.322 -15.375 -27.906 1 98.12 80 ARG B CA 1
ATOM 2704 C C . ARG B 1 80 ? -0.748 -14.766 -28.812 1 98.12 80 ARG B C 1
ATOM 2706 O O . ARG B 1 80 ? -0.704 -14.922 -30.031 1 98.12 80 ARG B O 1
ATOM 2713 N N . ARG B 1 81 ? -1.652 -14.102 -28.266 1 98.25 81 ARG B N 1
ATOM 2714 C CA . ARG B 1 81 ? -2.688 -13.414 -29.031 1 98.25 81 ARG B CA 1
ATOM 2715 C C . ARG B 1 81 ? -2.113 -12.227 -29.781 1 98.25 81 ARG B C 1
ATOM 2717 O O . ARG B 1 81 ? -2.396 -12.031 -30.969 1 98.25 81 ARG B O 1
ATOM 2724 N N . ALA B 1 82 ? -1.288 -11.445 -29.172 1 98 82 ALA B N 1
ATOM 2725 C CA . ALA B 1 82 ? -0.748 -10.219 -29.75 1 98 82 ALA B CA 1
ATOM 2726 C C . ALA B 1 82 ? 0.363 -10.516 -30.75 1 98 82 ALA B C 1
ATOM 2728 O O . ALA B 1 82 ? 0.525 -9.789 -31.734 1 98 82 ALA B O 1
ATOM 2729 N N . TYR B 1 83 ? 1.112 -11.602 -30.438 1 97.94 83 TYR B N 1
ATOM 2730 C CA . TYR B 1 83 ? 2.271 -11.953 -31.266 1 97.94 83 TYR B CA 1
ATOM 2731 C C . TYR B 1 83 ? 2.275 -13.438 -31.594 1 97.94 83 TYR B C 1
ATOM 2733 O O . TYR B 1 83 ? 3.197 -14.164 -31.219 1 97.94 83 TYR B O 1
ATOM 2741 N N . PRO B 1 84 ? 1.401 -13.828 -32.469 1 97.56 84 PRO B N 1
ATOM 2742 C CA . PRO B 1 84 ? 1.193 -15.258 -32.719 1 97.56 84 PRO B CA 1
ATOM 2743 C C . PRO B 1 84 ? 2.391 -15.922 -33.375 1 97.56 84 PRO B C 1
ATOM 2745 O O . PRO B 1 84 ? 2.561 -17.141 -33.281 1 97.56 84 PRO B O 1
ATOM 2748 N N . ARG B 1 85 ? 3.311 -15.148 -34 1 97.62 85 ARG B N 1
ATOM 2749 C CA . ARG B 1 85 ? 4.414 -15.742 -34.75 1 97.62 85 ARG B CA 1
ATOM 2750 C C . ARG B 1 85 ? 5.719 -15.648 -33.969 1 97.62 85 ARG B C 1
ATOM 2752 O O . ARG B 1 85 ? 6.75 -16.172 -34.406 1 97.62 85 ARG B O 1
ATOM 2759 N N . GLU B 1 86 ? 5.602 -15.047 -32.812 1 98 86 GLU B N 1
ATOM 2760 C CA . GLU B 1 86 ? 6.816 -14.883 -32.031 1 98 86 GLU B CA 1
ATOM 2761 C C . GLU B 1 86 ? 7.059 -16.094 -31.125 1 98 86 GLU B C 1
ATOM 2763 O O . GLU B 1 86 ? 6.105 -16.734 -30.672 1 98 86 GLU B O 1
ATOM 2768 N N . PRO B 1 87 ? 8.336 -16.328 -30.953 1 97.56 87 PRO B N 1
ATOM 2769 C CA . PRO B 1 87 ? 8.609 -17.359 -29.953 1 97.56 87 PRO B CA 1
ATOM 2770 C C . PRO B 1 87 ? 8.109 -16.984 -28.562 1 97.56 87 PRO B C 1
ATOM 2772 O O . PRO B 1 87 ? 8.086 -15.797 -28.219 1 97.56 87 PRO B O 1
ATOM 2775 N N . TYR B 1 88 ? 7.672 -17.953 -27.844 1 97.62 88 TYR B N 1
ATOM 2776 C CA . TYR B 1 88 ? 7.18 -17.734 -26.484 1 97.62 88 TYR B CA 1
ATOM 2777 C C . TYR B 1 88 ? 7.742 -18.766 -25.531 1 97.62 88 TYR B C 1
ATOM 2779 O O . TYR B 1 88 ? 8.375 -19.75 -25.953 1 97.62 88 TYR B O 1
ATOM 2787 N N . ILE B 1 89 ? 7.66 -18.531 -24.266 1 97.19 89 ILE B N 1
ATOM 2788 C CA . ILE B 1 89 ? 8.117 -19.438 -23.219 1 97.19 89 ILE B CA 1
ATOM 2789 C C . ILE B 1 89 ? 6.918 -20.109 -22.562 1 97.19 89 ILE B C 1
ATOM 2791 O O . ILE B 1 89 ? 6.121 -19.453 -21.891 1 97.19 89 ILE B O 1
ATOM 2795 N N . PRO B 1 90 ? 6.777 -21.438 -22.75 1 96.94 90 PRO B N 1
ATOM 2796 C CA . PRO B 1 90 ? 5.684 -22.156 -22.094 1 96.94 90 PRO B CA 1
ATOM 2797 C C . PRO B 1 90 ? 5.762 -22.062 -20.562 1 96.94 90 PRO B C 1
ATOM 2799 O O . PRO B 1 90 ? 6.832 -21.797 -20.016 1 96.94 90 PRO B O 1
ATOM 2802 N N . LEU B 1 91 ? 4.621 -22.312 -19.938 1 96.62 91 LEU B N 1
ATOM 2803 C CA . LEU B 1 91 ? 4.531 -22.156 -18.5 1 96.62 91 LEU B CA 1
ATOM 2804 C C . LEU B 1 91 ? 5.516 -23.078 -17.797 1 96.62 91 LEU B C 1
ATOM 2806 O O . LEU B 1 91 ? 6.148 -22.688 -16.812 1 96.62 91 LEU B O 1
ATOM 2810 N N . ASP B 1 92 ? 5.676 -24.281 -18.266 1 94.62 92 ASP B N 1
ATOM 2811 C CA . ASP B 1 92 ? 6.5 -25.281 -17.594 1 94.62 92 ASP B CA 1
ATOM 2812 C C . ASP B 1 92 ? 7.984 -24.969 -17.75 1 94.62 92 ASP B C 1
ATOM 2814 O O . ASP B 1 92 ? 8.836 -25.625 -17.141 1 94.62 92 ASP B O 1
ATOM 2818 N N . GLN B 1 93 ? 8.312 -23.922 -18.547 1 94.69 93 GLN B N 1
ATOM 2819 C CA . GLN B 1 93 ? 9.703 -23.531 -18.766 1 94.69 93 GLN B CA 1
ATOM 2820 C C . GLN B 1 93 ? 10.008 -22.188 -18.109 1 94.69 93 GLN B C 1
ATOM 2822 O O . GLN B 1 93 ? 11.109 -21.656 -18.25 1 94.69 93 GLN B O 1
ATOM 2827 N N . ARG B 1 94 ? 9.031 -21.703 -17.391 1 94.62 94 ARG B N 1
ATOM 2828 C CA . ARG B 1 94 ? 9.227 -20.422 -16.703 1 94.62 94 ARG B CA 1
ATOM 2829 C C . ARG B 1 94 ? 10.203 -20.578 -15.547 1 94.62 94 ARG B C 1
ATOM 2831 O O . ARG B 1 94 ? 10.188 -21.578 -14.836 1 94.62 94 ARG B O 1
ATOM 2838 N N . LYS B 1 95 ? 11.039 -19.484 -15.461 1 89.06 95 LYS B N 1
ATOM 2839 C CA . LYS B 1 95 ? 12.016 -19.453 -14.383 1 89.06 95 LYS B CA 1
ATOM 2840 C C . LYS B 1 95 ? 12.023 -18.094 -13.688 1 89.06 95 LYS B C 1
ATOM 2842 O O . LYS B 1 95 ? 12.234 -17.062 -14.328 1 89.06 95 LYS B O 1
ATOM 2847 N N . GLY B 1 96 ? 11.805 -18.109 -12.445 1 85 96 GLY B N 1
ATOM 2848 C CA . GLY B 1 96 ? 11.867 -16.875 -11.688 1 85 96 GLY B CA 1
ATOM 2849 C C . GLY B 1 96 ? 10.68 -15.961 -11.945 1 85 96 GLY B C 1
ATOM 2850 O O . GLY B 1 96 ? 9.734 -16.344 -12.641 1 85 96 GLY B O 1
ATOM 2851 N N . LEU B 1 97 ? 10.773 -14.75 -11.375 1 87 97 LEU B N 1
ATOM 2852 C CA . LEU B 1 97 ? 9.625 -13.852 -11.391 1 87 97 LEU B CA 1
ATOM 2853 C C . LEU B 1 97 ? 9.789 -12.773 -12.461 1 87 97 LEU B C 1
ATOM 2855 O O . LEU B 1 97 ? 8.828 -12.086 -12.812 1 87 97 LEU B O 1
ATOM 2859 N N . ASN B 1 98 ? 10.953 -12.688 -12.977 1 91.12 98 ASN B N 1
ATOM 2860 C CA . ASN B 1 98 ? 11.203 -11.617 -13.93 1 91.12 98 ASN B CA 1
ATOM 2861 C C . ASN B 1 98 ? 10.969 -12.078 -15.367 1 91.12 98 ASN B C 1
ATOM 2863 O O . ASN B 1 98 ? 11.922 -12.375 -16.094 1 91.12 98 ASN B O 1
ATOM 2867 N N . ILE B 1 99 ? 9.797 -11.945 -15.805 1 94.12 99 ILE B N 1
ATOM 2868 C CA . ILE B 1 99 ? 9.391 -12.477 -17.094 1 94.12 99 ILE B CA 1
ATOM 2869 C C . ILE B 1 99 ? 9.984 -11.633 -18.219 1 94.12 99 ILE B C 1
ATOM 2871 O O . ILE B 1 99 ? 10.328 -12.148 -19.281 1 94.12 99 ILE B O 1
ATOM 2875 N N . ARG B 1 100 ? 10.039 -10.344 -18 1 94.81 100 ARG B N 1
ATOM 2876 C CA . ARG B 1 100 ? 10.656 -9.484 -19 1 94.81 100 ARG B CA 1
ATOM 2877 C C . ARG B 1 100 ? 12.086 -9.914 -19.297 1 94.81 100 ARG B C 1
ATOM 2879 O O . ARG B 1 100 ? 12.484 -10.008 -20.453 1 94.81 100 ARG B O 1
ATOM 2886 N N . LYS B 1 101 ? 12.797 -10.219 -18.25 1 96.12 101 LYS B N 1
ATOM 2887 C CA . LYS B 1 101 ? 14.172 -10.672 -18.406 1 96.12 101 LYS B CA 1
ATOM 2888 C C . LYS B 1 101 ? 14.234 -12.008 -19.156 1 96.12 101 LYS B C 1
ATOM 2890 O O . LYS B 1 101 ? 15.062 -12.188 -20.047 1 96.12 101 LYS B O 1
ATOM 2895 N N . GLN B 1 102 ? 13.398 -12.93 -18.828 1 95.94 102 GLN B N 1
ATOM 2896 C CA . GLN B 1 102 ? 13.383 -14.25 -19.469 1 95.94 102 GLN B CA 1
ATOM 2897 C C . GLN B 1 102 ? 13.133 -14.133 -20.969 1 95.94 102 GLN B C 1
ATOM 2899 O O . GLN B 1 102 ? 13.82 -14.766 -21.766 1 95.94 102 GLN B O 1
ATOM 2904 N N . TYR B 1 103 ? 12.227 -13.297 -21.328 1 97.56 103 TYR B N 1
ATOM 2905 C CA . TYR B 1 103 ? 11.914 -13.117 -22.734 1 97.56 103 TYR B CA 1
ATOM 2906 C C . TYR B 1 103 ? 13.039 -12.383 -23.453 1 97.56 103 TYR B C 1
ATOM 2908 O O . TYR B 1 103 ? 13.328 -12.664 -24.625 1 97.56 103 TYR B O 1
ATOM 2916 N N . SER B 1 104 ? 13.625 -11.453 -22.75 1 97.56 104 SER B N 1
ATOM 2917 C CA . SER B 1 104 ? 14.742 -10.727 -23.344 1 97.56 104 SER B CA 1
ATOM 2918 C C . SER B 1 104 ? 15.906 -11.664 -23.641 1 97.56 104 SER B C 1
ATOM 2920 O O . SER B 1 104 ? 16.672 -11.422 -24.578 1 97.56 104 SER B O 1
ATOM 2922 N N . GLU B 1 105 ? 16.062 -12.68 -22.828 1 96.31 105 GLU B N 1
ATOM 2923 C CA . GLU B 1 105 ? 17.125 -13.664 -23.031 1 96.31 105 GLU B CA 1
ATOM 2924 C C . GLU B 1 105 ? 16.859 -14.508 -24.266 1 96.31 105 GLU B C 1
ATOM 2926 O O . GLU B 1 105 ? 17.812 -15.016 -24.891 1 96.31 105 GLU B O 1
ATOM 2931 N N . LEU B 1 106 ? 15.602 -14.68 -24.656 1 95.75 106 LEU B N 1
ATOM 2932 C CA . LEU B 1 106 ? 15.273 -15.336 -25.922 1 95.75 106 LEU B CA 1
ATOM 2933 C C . LEU B 1 106 ? 15.617 -14.438 -27.109 1 95.75 106 LEU B C 1
ATOM 2935 O O . LEU B 1 106 ? 16.25 -14.883 -28.062 1 95.75 106 LEU B O 1
ATOM 2939 N N . ARG B 1 107 ? 15.172 -13.219 -27.031 1 96.56 107 ARG B N 1
ATOM 2940 C CA . ARG B 1 107 ? 15.414 -12.148 -27.984 1 96.56 107 ARG B CA 1
ATOM 2941 C C . ARG B 1 107 ? 15.117 -10.789 -27.375 1 96.56 107 ARG B C 1
ATOM 2943 O O . ARG B 1 107 ? 14.023 -10.562 -26.859 1 96.56 107 ARG B O 1
ATOM 2950 N N . PRO B 1 108 ? 16.078 -9.914 -27.469 1 96.06 108 PRO B N 1
ATOM 2951 C CA . PRO B 1 108 ? 15.945 -8.633 -26.766 1 96.06 108 PRO B CA 1
ATOM 2952 C C . PRO B 1 108 ? 14.609 -7.945 -27.031 1 96.06 108 PRO B C 1
ATOM 2954 O O . PRO B 1 108 ? 14.023 -7.367 -26.109 1 96.06 108 PRO B O 1
ATOM 2957 N N . ASP B 1 109 ? 14.07 -8 -28.188 1 97.62 109 ASP B N 1
ATOM 2958 C CA . ASP B 1 109 ? 12.844 -7.289 -28.516 1 97.62 109 ASP B CA 1
ATOM 2959 C C . ASP B 1 109 ? 11.633 -7.961 -27.875 1 97.62 109 ASP B C 1
ATOM 2961 O O . ASP B 1 109 ? 10.586 -7.332 -27.688 1 97.62 109 ASP B O 1
ATOM 2965 N N . LEU B 1 110 ? 11.734 -9.273 -27.5 1 98.19 110 LEU B N 1
ATOM 2966 C CA . LEU B 1 110 ? 10.641 -10 -26.875 1 98.19 110 LEU B CA 1
ATOM 2967 C C . LEU B 1 110 ? 10.398 -9.5 -25.453 1 98.19 110 LEU B C 1
ATOM 2969 O O . LEU B 1 110 ? 9.266 -9.523 -24.969 1 98.19 110 LEU B O 1
ATOM 2973 N N . GLY B 1 111 ? 11.445 -9.078 -24.812 1 97.69 111 GLY B N 1
ATOM 2974 C CA . GLY B 1 111 ? 11.297 -8.469 -23.5 1 97.69 111 GLY B CA 1
ATOM 2975 C C . GLY B 1 111 ? 10.414 -7.242 -23.5 1 97.69 111 GLY B C 1
ATOM 2976 O O . GLY B 1 111 ? 9.562 -7.082 -22.625 1 97.69 111 GLY B O 1
ATOM 2977 N N . GLU B 1 112 ? 10.602 -6.473 -24.516 1 97.19 112 GLU B N 1
ATOM 2978 C CA . GLU B 1 112 ? 9.789 -5.262 -24.656 1 97.19 112 GLU B CA 1
ATOM 2979 C C . GLU B 1 112 ? 8.344 -5.602 -25 1 97.19 112 GLU B C 1
ATOM 2981 O O . GLU B 1 112 ? 7.414 -4.949 -24.516 1 97.19 112 GLU B O 1
ATOM 2986 N N . LYS B 1 113 ? 8.227 -6.594 -25.797 1 97.69 113 LYS B N 1
ATOM 2987 C CA . LYS B 1 113 ? 6.887 -6.996 -26.219 1 97.69 113 LYS B CA 1
ATOM 2988 C C . LYS B 1 113 ? 6.066 -7.496 -25.031 1 97.69 113 LYS B C 1
ATOM 2990 O O . LYS B 1 113 ? 4.914 -7.09 -24.844 1 97.69 113 LYS B O 1
ATOM 2995 N N . ILE B 1 114 ? 6.656 -8.328 -24.203 1 97.56 114 ILE B N 1
ATOM 2996 C CA . ILE B 1 114 ? 5.922 -8.875 -23.062 1 97.56 114 ILE B CA 1
ATOM 2997 C C . ILE B 1 114 ? 5.672 -7.781 -22.031 1 97.56 114 ILE B C 1
ATOM 2999 O O . ILE B 1 114 ? 4.637 -7.77 -21.359 1 97.56 114 ILE B O 1
ATOM 3003 N N . TYR B 1 115 ? 6.582 -6.906 -21.938 1 95.5 115 TYR B N 1
ATOM 3004 C CA . TYR B 1 115 ? 6.438 -5.762 -21.047 1 95.5 115 TYR B CA 1
ATOM 3005 C C . TYR B 1 115 ? 5.258 -4.891 -21.469 1 95.5 115 TYR B C 1
ATOM 3007 O O . TYR B 1 115 ? 4.488 -4.43 -20.609 1 95.5 115 TYR B O 1
ATOM 3015 N N . LYS B 1 116 ? 5.145 -4.691 -22.719 1 95.56 116 LYS B N 1
ATOM 3016 C CA . LYS B 1 116 ? 4.027 -3.906 -23.234 1 95.56 116 LYS B CA 1
ATOM 3017 C C . LYS B 1 116 ? 2.691 -4.559 -22.906 1 95.56 116 LYS B C 1
ATOM 3019 O O . LYS B 1 116 ? 1.729 -3.867 -22.562 1 95.56 116 LYS B O 1
ATOM 3024 N N . ILE B 1 117 ? 2.664 -5.828 -22.922 1 96.5 117 ILE B N 1
ATOM 3025 C CA . ILE B 1 117 ? 1.45 -6.562 -22.578 1 96.5 117 ILE B CA 1
ATOM 3026 C C . ILE B 1 117 ? 1.153 -6.402 -21.094 1 96.5 117 ILE B C 1
ATOM 3028 O O . ILE B 1 117 ? 0.021 -6.098 -20.719 1 96.5 117 ILE B O 1
ATOM 3032 N N . HIS B 1 118 ? 2.176 -6.566 -20.312 1 94.69 118 HIS B N 1
ATOM 3033 C CA . HIS B 1 118 ? 2.053 -6.48 -18.859 1 94.69 118 HIS B CA 1
ATOM 3034 C C . HIS B 1 118 ? 1.525 -5.117 -18.422 1 94.69 118 HIS B C 1
ATOM 3036 O O . HIS B 1 118 ? 0.771 -5.016 -17.453 1 94.69 118 HIS B O 1
ATOM 3042 N N . CYS B 1 119 ? 1.848 -4.082 -19.203 1 93.56 119 CYS B N 1
ATOM 3043 C CA . CYS B 1 119 ? 1.522 -2.709 -18.828 1 93.56 119 CYS B CA 1
ATOM 3044 C C . CYS B 1 119 ? 0.264 -2.234 -19.547 1 93.56 119 CYS B C 1
ATOM 3046 O O . CYS B 1 119 ? -0.2 -1.115 -19.312 1 93.56 119 CYS B O 1
ATOM 3048 N N . ALA B 1 120 ? -0.28 -3.064 -20.375 1 94.62 120 ALA B N 1
ATOM 3049 C CA . ALA B 1 120 ? -1.406 -2.658 -21.219 1 94.62 120 ALA B CA 1
ATOM 3050 C C . ALA B 1 120 ? -2.648 -2.393 -20.375 1 94.62 120 ALA B C 1
ATOM 3052 O O . ALA B 1 120 ? -2.906 -3.102 -19.391 1 94.62 120 ALA B O 1
ATOM 3053 N N . ASP B 1 121 ? -3.402 -1.401 -20.812 1 94.81 121 ASP B N 1
ATOM 3054 C CA . ASP B 1 121 ? -4.668 -1.085 -20.156 1 94.81 121 ASP B CA 1
ATOM 3055 C C . ASP B 1 121 ? -5.594 -2.299 -20.141 1 94.81 121 ASP B C 1
ATOM 3057 O O . ASP B 1 121 ? -5.824 -2.932 -21.172 1 94.81 121 ASP B O 1
ATOM 3061 N N . GLY B 1 122 ? -6.07 -2.607 -18.953 1 95.75 122 GLY B N 1
ATOM 3062 C CA . GLY B 1 122 ? -7.059 -3.662 -18.797 1 95.75 122 GLY B CA 1
ATOM 3063 C C . GLY B 1 122 ? -6.445 -5.023 -18.531 1 95.75 122 GLY B C 1
ATOM 3064 O O . GLY B 1 122 ? -7.145 -5.957 -18.125 1 95.75 122 GLY B O 1
ATOM 3065 N N . PHE B 1 123 ? -5.152 -5.207 -18.75 1 96.38 123 PHE B N 1
ATOM 3066 C CA . PHE B 1 123 ? -4.527 -6.52 -18.656 1 96.38 123 PHE B CA 1
ATOM 3067 C C . PHE B 1 123 ? -4.672 -7.09 -17.25 1 96.38 123 PHE B C 1
ATOM 3069 O O . PHE B 1 123 ? -5.184 -8.195 -17.078 1 96.38 123 PHE B O 1
ATOM 3076 N N . LEU B 1 124 ? -4.258 -6.305 -16.281 1 96.25 124 LEU B N 1
ATOM 3077 C CA . LEU B 1 124 ? -4.277 -6.785 -14.898 1 96.25 124 LEU B CA 1
ATOM 3078 C C . LEU B 1 124 ? -5.707 -6.953 -14.398 1 96.25 124 LEU B C 1
ATOM 3080 O O . LEU B 1 124 ? -6.004 -7.883 -13.648 1 96.25 124 LEU B O 1
ATOM 3084 N N . ARG B 1 125 ? -6.543 -6.113 -14.828 1 96.12 125 ARG B N 1
ATOM 3085 C CA . ARG B 1 125 ? -7.953 -6.168 -14.445 1 96.12 125 ARG B CA 1
ATOM 3086 C C . ARG B 1 125 ? -8.586 -7.484 -14.891 1 96.12 125 ARG B C 1
ATOM 3088 O O . ARG B 1 125 ? -9.414 -8.055 -14.18 1 96.12 125 ARG B O 1
ATOM 3095 N N . ASP B 1 126 ? -8.133 -7.98 -16 1 97 126 ASP B N 1
ATOM 3096 C CA . ASP B 1 126 ? -8.82 -9.094 -16.641 1 97 126 ASP B CA 1
ATOM 3097 C C . ASP B 1 126 ? -8.109 -10.414 -16.359 1 97 126 ASP B C 1
ATOM 3099 O O . ASP B 1 126 ? -8.453 -11.445 -16.938 1 97 126 ASP B O 1
ATOM 3103 N N . LEU B 1 127 ? -7.199 -10.383 -15.523 1 98 127 LEU B N 1
ATOM 3104 C CA . LEU B 1 127 ? -6.488 -11.617 -15.203 1 98 127 LEU B CA 1
ATOM 3105 C C . LEU B 1 127 ? -7.441 -12.664 -14.641 1 98 127 LEU B C 1
ATOM 3107 O O . LEU B 1 127 ? -8.336 -12.344 -13.859 1 98 127 LEU B O 1
ATOM 3111 N N . PRO B 1 128 ? -7.254 -13.891 -15.078 1 97.81 128 PRO B N 1
ATOM 3112 C CA . PRO B 1 128 ? -8.078 -14.938 -14.469 1 97.81 128 PRO B CA 1
ATOM 3113 C C . PRO B 1 128 ? -7.707 -15.219 -13.016 1 97.81 128 PRO B C 1
ATOM 3115 O O . PRO B 1 128 ? -6.562 -14.992 -12.617 1 97.81 128 PRO B O 1
ATOM 3118 N N . GLU B 1 129 ? -8.648 -15.664 -12.305 1 98.38 129 GLU B N 1
ATOM 3119 C CA . GLU B 1 129 ? -8.422 -16.109 -10.93 1 98.38 129 GLU B CA 1
ATOM 3120 C C . GLU B 1 129 ? -7.656 -17.422 -10.891 1 98.38 129 GLU B C 1
ATOM 3122 O O . GLU B 1 129 ? -7.898 -18.312 -11.711 1 98.38 129 GLU B O 1
ATOM 3127 N N . VAL B 1 130 ? -6.656 -17.578 -9.984 1 98.75 130 VAL B N 1
ATOM 3128 C CA . VAL B 1 130 ? -6.164 -18.906 -9.656 1 98.75 130 VAL B CA 1
ATOM 3129 C C . VAL B 1 130 ? -7.312 -19.766 -9.125 1 98.75 130 VAL B C 1
ATOM 3131 O O . VAL B 1 130 ? -8.055 -19.344 -8.242 1 98.75 130 VAL B O 1
ATOM 3134 N N . PRO B 1 131 ? -7.461 -20.953 -9.602 1 98.38 131 PRO B N 1
ATOM 3135 C CA . PRO B 1 131 ? -8.641 -21.75 -9.25 1 98.38 131 PRO B CA 1
ATOM 3136 C C . PRO B 1 131 ? -8.844 -21.875 -7.746 1 98.38 131 PRO B C 1
ATOM 3138 O O . PRO B 1 131 ? -7.934 -22.297 -7.031 1 98.38 131 PRO B O 1
ATOM 3141 N N . GLY B 1 132 ? -10.008 -21.391 -7.297 1 98.62 132 GLY B N 1
ATOM 3142 C CA . GLY B 1 132 ? -10.43 -21.578 -5.922 1 98.62 132 GLY B CA 1
ATOM 3143 C C . GLY B 1 132 ? -9.945 -20.5 -4.988 1 98.62 132 GLY B C 1
ATOM 3144 O O . GLY B 1 132 ? -10.281 -20.484 -3.803 1 98.62 132 GLY B O 1
ATOM 3145 N N . ALA B 1 133 ? -9.195 -19.547 -5.461 1 98.81 133 ALA B N 1
ATOM 3146 C CA . ALA B 1 133 ? -8.547 -18.562 -4.617 1 98.81 133 ALA B CA 1
ATOM 3147 C C . ALA B 1 133 ? -9.57 -17.688 -3.904 1 98.81 133 ALA B C 1
ATOM 3149 O O . ALA B 1 133 ? -9.516 -17.516 -2.684 1 98.81 133 ALA B O 1
ATOM 3150 N N . CYS B 1 134 ? -10.516 -17.172 -4.648 1 98.5 134 CYS B N 1
ATOM 3151 C CA . CYS B 1 134 ? -11.484 -16.25 -4.074 1 98.5 134 CYS B CA 1
ATOM 3152 C C . CYS B 1 134 ? -12.391 -16.953 -3.072 1 98.5 134 CYS B C 1
ATOM 3154 O O . CYS B 1 134 ? -12.703 -16.406 -2.014 1 98.5 134 CYS B O 1
ATOM 3156 N N . ASP B 1 135 ? -12.797 -18.156 -3.393 1 98.31 135 ASP B N 1
ATOM 3157 C CA . ASP B 1 135 ? -13.594 -18.938 -2.453 1 98.31 135 ASP B CA 1
ATOM 3158 C C . ASP B 1 135 ? -12.82 -19.203 -1.163 1 98.31 135 ASP B C 1
ATOM 3160 O O . ASP B 1 135 ? -13.375 -19.094 -0.068 1 98.31 135 ASP B O 1
ATOM 3164 N N . ALA B 1 136 ? -11.602 -19.562 -1.303 1 98.62 136 ALA B N 1
ATOM 3165 C CA . ALA B 1 136 ? -10.758 -19.812 -0.137 1 98.62 136 ALA B CA 1
ATOM 3166 C C . ALA B 1 136 ? -10.648 -18.578 0.745 1 98.62 136 ALA B C 1
ATOM 3168 O O . ALA B 1 136 ? -10.758 -18.672 1.97 1 98.62 136 ALA B O 1
ATOM 3169 N N . LEU B 1 137 ? -10.445 -17.406 0.146 1 98.62 137 LEU B N 1
ATOM 3170 C CA . LEU B 1 137 ? -10.328 -16.172 0.909 1 98.62 137 LEU B CA 1
ATOM 3171 C C . LEU B 1 137 ? -11.625 -15.859 1.642 1 98.62 137 LEU B C 1
ATOM 3173 O O . LEU B 1 137 ? -11.609 -15.453 2.807 1 98.62 137 LEU B O 1
ATOM 3177 N N . LYS B 1 138 ? -12.711 -16.016 0.958 1 98 138 LYS B N 1
ATOM 3178 C CA . LYS B 1 138 ? -14.008 -15.75 1.577 1 98 138 LYS B CA 1
ATOM 3179 C C . LYS B 1 138 ? -14.25 -16.688 2.758 1 98 138 LYS B C 1
ATOM 3181 O O . LYS B 1 138 ? -14.742 -16.266 3.803 1 98 138 LYS B O 1
ATOM 3186 N N . GLU B 1 139 ? -13.867 -17.922 2.574 1 97.94 139 GLU B N 1
ATOM 3187 C CA . GLU B 1 139 ? -13.992 -18.875 3.674 1 97.94 139 GLU B CA 1
ATOM 3188 C C . GLU B 1 139 ? -13.047 -18.516 4.82 1 97.94 139 GLU B C 1
ATOM 3190 O O . GLU B 1 139 ? -13.43 -18.578 5.988 1 97.94 139 GLU B O 1
ATOM 3195 N N . MET B 1 140 ? -11.859 -18.156 4.496 1 97.5 140 MET B N 1
ATOM 3196 C CA . MET B 1 140 ? -10.867 -17.797 5.5 1 97.5 140 MET B CA 1
ATOM 3197 C C . MET B 1 140 ? -11.344 -16.609 6.332 1 97.5 140 MET B C 1
ATOM 3199 O O . MET B 1 140 ? -11.164 -16.594 7.551 1 97.5 140 MET B O 1
ATOM 3203 N N . ARG B 1 141 ? -11.914 -15.695 5.68 1 95.69 141 ARG B N 1
ATOM 3204 C CA . ARG B 1 141 ? -12.391 -14.477 6.34 1 95.69 141 ARG B CA 1
ATOM 3205 C C . ARG B 1 141 ? -13.461 -14.805 7.379 1 95.69 141 ARG B C 1
ATOM 3207 O O . ARG B 1 141 ? -13.633 -14.07 8.352 1 95.69 141 ARG B O 1
ATOM 3214 N N . LYS B 1 142 ? -14.133 -15.898 7.242 1 95.94 142 LYS B N 1
ATOM 3215 C CA . LYS B 1 142 ? -15.211 -16.297 8.148 1 95.94 142 LYS B CA 1
ATOM 3216 C C . LYS B 1 142 ? -14.656 -17 9.383 1 95.94 142 LYS B C 1
ATOM 3218 O O . LYS B 1 142 ? -15.375 -17.188 10.367 1 95.94 142 LYS B O 1
ATOM 3223 N N . LEU B 1 143 ? -13.461 -17.359 9.328 1 95.56 143 LEU B N 1
ATOM 3224 C CA . LEU B 1 143 ? -12.875 -18.078 10.453 1 95.56 143 LEU B CA 1
ATOM 3225 C C . LEU B 1 143 ? -12.578 -17.125 11.609 1 95.56 143 LEU B C 1
ATOM 3227 O O . LEU B 1 143 ? -12.023 -16.047 11.398 1 95.56 143 LEU B O 1
ATOM 3231 N N . LYS B 1 144 ? -12.945 -17.516 12.781 1 93.44 144 LYS B N 1
ATOM 3232 C CA . LYS B 1 144 ? -12.719 -16.688 13.969 1 93.44 144 LYS B CA 1
ATOM 3233 C C . LYS B 1 144 ? -11.234 -16.609 14.297 1 93.44 144 LYS B C 1
ATOM 3235 O O . LYS B 1 144 ? -10.508 -17.609 14.211 1 93.44 144 LYS B O 1
ATOM 3240 N N . GLY B 1 145 ? -10.859 -15.477 14.656 1 94.19 145 GLY B N 1
ATOM 3241 C CA . GLY B 1 145 ? -9.492 -15.297 15.117 1 94.19 145 GLY B CA 1
ATOM 3242 C C . GLY B 1 145 ? -8.492 -15.195 13.984 1 94.19 145 GLY B C 1
ATOM 3243 O O . GLY B 1 145 ? -7.289 -15.328 14.203 1 94.19 145 GLY B O 1
ATOM 3244 N N . ILE B 1 146 ? -8.977 -15.039 12.75 1 96.25 146 ILE B N 1
ATOM 3245 C CA . ILE B 1 146 ? -8.109 -14.93 11.586 1 96.25 146 ILE B CA 1
ATOM 3246 C C . ILE B 1 146 ? -8.406 -13.633 10.844 1 96.25 146 ILE B C 1
ATOM 3248 O O . ILE B 1 146 ? -9.562 -13.305 10.594 1 96.25 146 ILE B O 1
ATOM 3252 N N . GLN B 1 147 ? -7.426 -12.852 10.594 1 96.69 147 GLN B N 1
ATOM 3253 C CA . GLN B 1 147 ? -7.5 -11.672 9.734 1 96.69 147 GLN B CA 1
ATOM 3254 C C . GLN B 1 147 ? -6.609 -11.828 8.508 1 96.69 147 GLN B C 1
ATOM 3256 O O . GLN B 1 147 ? -5.441 -12.203 8.625 1 96.69 147 GLN B O 1
ATOM 3261 N N . ILE B 1 148 ? -7.188 -11.57 7.402 1 97.81 148 ILE B N 1
ATOM 3262 C CA . ILE B 1 148 ? -6.406 -11.742 6.184 1 97.81 148 ILE B CA 1
ATOM 3263 C C . ILE B 1 148 ? -6.254 -10.398 5.469 1 97.81 148 ILE B C 1
ATOM 3265 O O . ILE B 1 148 ? -7.141 -9.547 5.543 1 97.81 148 ILE B O 1
ATOM 3269 N N . PHE B 1 149 ? -5.156 -10.203 4.844 1 98.5 149 PHE B N 1
ATOM 3270 C CA . PHE B 1 149 ? -4.82 -9.055 4.012 1 98.5 149 PHE B CA 1
ATOM 3271 C C . PHE B 1 149 ? -4.273 -9.508 2.664 1 98.5 149 PHE B C 1
ATOM 3273 O O . PHE B 1 149 ? -3.625 -10.547 2.568 1 98.5 149 PHE B O 1
ATOM 3280 N N . ILE B 1 150 ? -4.621 -8.695 1.683 1 98.69 150 ILE B N 1
ATOM 3281 C CA . ILE B 1 150 ? -4.094 -8.898 0.338 1 98.69 150 ILE B CA 1
ATOM 3282 C C . ILE B 1 150 ? -2.996 -7.879 0.054 1 98.69 150 ILE B C 1
ATOM 3284 O O . ILE B 1 150 ? -3.15 -6.691 0.361 1 98.69 150 ILE B O 1
ATOM 3288 N N . TYR B 1 151 ? -1.873 -8.383 -0.487 1 98.38 151 TYR B N 1
ATOM 3289 C CA . TYR B 1 151 ? -0.86 -7.383 -0.8 1 98.38 151 TYR B CA 1
ATOM 3290 C C . TYR B 1 151 ? -0.271 -7.617 -2.186 1 98.38 151 TYR B C 1
ATOM 3292 O O . TYR B 1 151 ? -0.391 -8.711 -2.742 1 98.38 151 TYR B O 1
ATOM 3300 N N . SER B 1 152 ? 0.235 -6.543 -2.727 1 97.06 152 SER B N 1
ATOM 3301 C CA . SER B 1 152 ? 0.914 -6.57 -4.02 1 97.06 152 SER B CA 1
ATOM 3302 C C . SER B 1 152 ? 1.986 -5.488 -4.102 1 97.06 152 SER B C 1
ATOM 3304 O O . SER B 1 152 ? 1.897 -4.465 -3.422 1 97.06 152 SER B O 1
ATOM 3306 N N . SER B 1 153 ? 3.018 -5.777 -4.793 1 93.12 153 SER B N 1
ATOM 3307 C CA . SER B 1 153 ? 4.027 -4.758 -5.062 1 93.12 153 SER B CA 1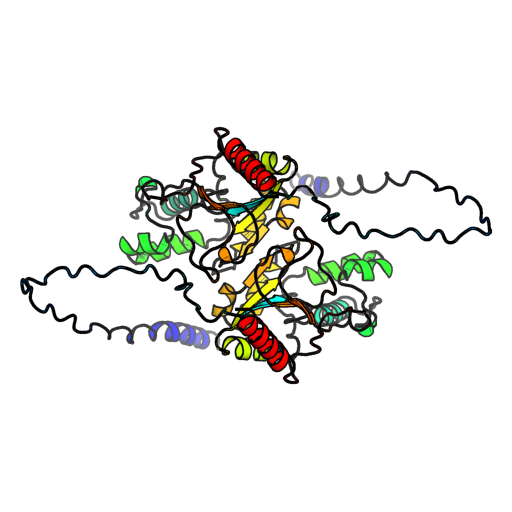
ATOM 3308 C C . SER B 1 153 ? 3.543 -3.764 -6.113 1 93.12 153 SER B C 1
ATOM 3310 O O . SER B 1 153 ? 3.023 -4.16 -7.156 1 93.12 153 SER B O 1
ATOM 3312 N N . PRO B 1 154 ? 3.723 -2.535 -5.703 1 84.94 154 PRO B N 1
ATOM 3313 C CA . PRO B 1 154 ? 3.453 -1.575 -6.773 1 84.94 154 PRO B CA 1
ATOM 3314 C C . PRO B 1 154 ? 4.398 -1.736 -7.961 1 84.94 154 PRO B C 1
ATOM 3316 O O . PRO B 1 154 ? 5.574 -2.064 -7.781 1 84.94 154 PRO B O 1
ATOM 3319 N N . VAL B 1 155 ? 3.855 -1.64 -9.133 1 76.56 155 VAL B N 1
ATOM 3320 C CA . VAL B 1 155 ? 4.688 -1.778 -10.328 1 76.56 155 VAL B CA 1
ATOM 3321 C C . VAL B 1 155 ? 4.793 -0.434 -11.039 1 76.56 155 VAL B C 1
ATOM 3323 O O . VAL B 1 155 ? 3.842 0.351 -11.047 1 76.56 155 VAL B O 1
ATOM 3326 N N . THR B 1 156 ? 5.93 -0.122 -11.43 1 76.75 156 THR B N 1
ATOM 3327 C CA . THR B 1 156 ? 6.129 0.959 -12.383 1 76.75 156 THR B CA 1
ATOM 3328 C C . THR B 1 156 ? 6.191 0.414 -13.812 1 76.75 156 THR B C 1
ATOM 3330 O O . THR B 1 156 ? 6.902 -0.559 -14.078 1 76.75 156 THR B O 1
ATOM 3333 N N . PRO B 1 157 ? 5.371 0.994 -14.844 1 81.94 157 PRO B N 1
ATOM 3334 C CA . PRO B 1 157 ? 4.57 2.213 -14.703 1 81.94 157 PRO B CA 1
ATOM 3335 C C . PRO B 1 157 ? 3.281 1.985 -13.914 1 81.94 157 PRO B C 1
ATOM 3337 O O . PRO B 1 157 ? 2.668 0.92 -14.023 1 81.94 157 PRO B O 1
ATOM 3340 N N . TYR B 1 158 ? 2.893 2.902 -13.125 1 87.25 158 TYR B N 1
ATOM 3341 C CA . TYR B 1 158 ? 1.748 2.818 -12.227 1 87.25 158 TYR B CA 1
ATOM 3342 C C . TYR B 1 158 ? 0.48 3.316 -12.914 1 87.25 158 TYR B C 1
ATOM 3344 O O . TYR B 1 158 ? -0.583 3.385 -12.289 1 87.25 158 TYR B O 1
ATOM 3352 N N . GLU B 1 159 ? 0.497 3.605 -14.141 1 85.31 159 GLU B N 1
ATOM 3353 C CA . GLU B 1 159 ? -0.6 4.246 -14.859 1 85.31 159 GLU B CA 1
ATOM 3354 C C . GLU B 1 159 ? -1.891 3.443 -14.727 1 85.31 159 GLU B C 1
ATOM 3356 O O . GLU B 1 159 ? -2.963 4.012 -14.508 1 85.31 159 GLU B O 1
ATOM 3361 N N . HIS B 1 160 ? -1.756 2.131 -14.773 1 90.94 160 HIS B N 1
ATOM 3362 C CA . HIS B 1 160 ? -2.961 1.309 -14.758 1 90.94 160 HIS B CA 1
ATOM 3363 C C . HIS B 1 160 ? -2.906 0.265 -13.648 1 90.94 160 HIS B C 1
ATOM 3365 O O . HIS B 1 160 ? -3.941 -0.248 -13.219 1 90.94 160 HIS B O 1
ATOM 3371 N N . SER B 1 161 ? -1.743 -0.012 -13.211 1 92.56 161 SER B N 1
ATOM 3372 C CA . SER B 1 161 ? -1.491 -1.207 -12.414 1 92.56 161 SER B CA 1
ATOM 3373 C C . SER B 1 161 ? -2.271 -1.173 -11.102 1 92.56 161 SER B C 1
ATOM 3375 O O . SER B 1 161 ? -3.07 -2.07 -10.828 1 92.56 161 SER B O 1
ATOM 3377 N N . LEU B 1 162 ? -2.15 -0.102 -10.312 1 93.94 162 LEU B N 1
ATOM 3378 C CA . LEU B 1 162 ? -2.76 -0.048 -8.992 1 93.94 162 LEU B CA 1
ATOM 3379 C C . LEU B 1 162 ? -4.281 -0.052 -9.094 1 93.94 162 LEU B C 1
ATOM 3381 O O . LEU B 1 162 ? -4.953 -0.813 -8.391 1 93.94 162 LEU B O 1
ATOM 3385 N N . LYS B 1 163 ? -4.727 0.764 -10.008 1 94.25 163 LYS B N 1
ATOM 3386 C CA . LYS B 1 163 ? -6.168 0.845 -10.219 1 94.25 163 LYS B CA 1
ATOM 3387 C C . LYS B 1 163 ? -6.738 -0.5 -10.664 1 94.25 163 LYS B C 1
ATOM 3389 O O . LYS B 1 163 ? -7.781 -0.933 -10.172 1 94.25 163 LYS B O 1
ATOM 3394 N N . GLU B 1 164 ? -6.09 -1.136 -11.555 1 96.12 164 GLU B N 1
ATOM 3395 C CA . GLU B 1 164 ? -6.586 -2.396 -12.094 1 96.12 164 GLU B CA 1
ATOM 3396 C C . GLU B 1 164 ? -6.52 -3.512 -11.062 1 96.12 164 GLU B C 1
ATOM 3398 O O . GLU B 1 164 ? -7.379 -4.398 -11.039 1 96.12 164 GLU B O 1
ATOM 3403 N N . LYS B 1 165 ? -5.523 -3.451 -10.242 1 96.31 165 LYS B N 1
ATOM 3404 C CA . LYS B 1 165 ? -5.465 -4.426 -9.156 1 96.31 165 LYS B CA 1
ATOM 3405 C C . LYS B 1 165 ? -6.609 -4.219 -8.172 1 96.31 165 LYS B C 1
ATOM 3407 O O . LYS B 1 165 ? -7.219 -5.188 -7.711 1 96.31 165 LYS B O 1
ATOM 3412 N N . CYS B 1 166 ? -6.91 -2.979 -7.848 1 96.5 166 CYS B N 1
ATOM 3413 C CA . CYS B 1 166 ? -8.07 -2.684 -7.012 1 96.5 166 CYS B CA 1
ATOM 3414 C C . CYS B 1 166 ? -9.359 -3.152 -7.672 1 96.5 166 CYS B C 1
ATOM 3416 O O . CYS B 1 166 ? -10.203 -3.766 -7.023 1 96.5 166 CYS B O 1
ATOM 3418 N N . ARG B 1 167 ? -9.438 -2.889 -8.938 1 96.62 167 ARG B N 1
ATOM 3419 C CA . ARG B 1 167 ? -10.625 -3.305 -9.688 1 96.62 167 ARG B CA 1
ATOM 3420 C C . ARG B 1 167 ? -10.773 -4.82 -9.672 1 96.62 167 ARG B C 1
ATOM 3422 O O . ARG B 1 167 ? -11.883 -5.34 -9.523 1 96.62 167 ARG B O 1
ATOM 3429 N N . TRP B 1 168 ? -9.68 -5.508 -9.836 1 98 168 TRP B N 1
ATOM 3430 C CA . TRP B 1 168 ? -9.703 -6.965 -9.797 1 98 168 TRP B CA 1
ATOM 3431 C C . TRP B 1 168 ? -10.258 -7.469 -8.469 1 98 168 TRP B C 1
ATOM 3433 O O . TRP B 1 168 ? -11.141 -8.328 -8.438 1 98 168 TRP B O 1
ATOM 3443 N N . VAL B 1 169 ? -9.781 -6.891 -7.383 1 98 169 VAL B N 1
ATOM 3444 C CA . VAL B 1 169 ? -10.219 -7.285 -6.051 1 98 169 VAL B CA 1
ATOM 3445 C C . VAL B 1 169 ? -11.703 -6.98 -5.883 1 98 169 VAL B C 1
ATOM 3447 O O . VAL B 1 169 ? -12.469 -7.816 -5.398 1 98 169 VAL B O 1
ATOM 3450 N N . GLU B 1 170 ? -12.078 -5.832 -6.305 1 97.38 170 GLU B N 1
ATOM 3451 C CA . GLU B 1 170 ? -13.477 -5.426 -6.176 1 97.38 170 GLU B CA 1
ATOM 3452 C C . GLU B 1 170 ? -14.391 -6.371 -6.949 1 97.38 170 GLU B C 1
ATOM 3454 O O . GLU B 1 170 ? -15.414 -6.82 -6.422 1 97.38 170 GLU B O 1
ATOM 3459 N N . GLU B 1 171 ? -14.062 -6.707 -8.125 1 97.69 171 GLU B N 1
ATOM 3460 C CA . GLU B 1 171 ? -14.891 -7.531 -9 1 97.69 171 GLU B CA 1
ATOM 3461 C C . GLU B 1 171 ? -14.969 -8.969 -8.492 1 97.69 171 GLU B C 1
ATOM 3463 O O . GLU B 1 171 ? -16.031 -9.602 -8.562 1 97.69 171 GLU B O 1
ATOM 3468 N N . HIS B 1 172 ? -13.906 -9.469 -7.957 1 98.38 172 HIS B N 1
ATOM 3469 C CA . HIS B 1 172 ? -13.836 -10.891 -7.633 1 98.38 172 HIS B CA 1
ATOM 3470 C C . HIS B 1 172 ? -14.219 -11.141 -6.176 1 98.38 172 HIS B C 1
ATOM 3472 O O . HIS B 1 172 ? -14.742 -12.195 -5.84 1 98.38 172 HIS B O 1
ATOM 3478 N N . LEU B 1 173 ? -13.961 -10.141 -5.324 1 98.12 173 LEU B N 1
ATOM 3479 C CA . LEU B 1 173 ? -14.148 -10.383 -3.896 1 98.12 173 LEU B CA 1
ATOM 3480 C C . LEU B 1 173 ? -15.18 -9.422 -3.312 1 98.12 173 LEU B C 1
ATOM 3482 O O . LEU B 1 173 ? -15.891 -9.773 -2.373 1 98.12 173 LEU B O 1
ATOM 3486 N N . GLY B 1 174 ? -15.25 -8.227 -3.822 1 97.06 174 GLY B N 1
ATOM 3487 C CA . GLY B 1 174 ? -16.188 -7.242 -3.322 1 97.06 174 GLY B CA 1
ATOM 3488 C C . GLY B 1 174 ? -15.523 -5.977 -2.824 1 97.06 174 GLY B C 1
ATOM 3489 O O . GLY B 1 174 ? -14.352 -5.992 -2.461 1 97.06 174 GLY B O 1
ATOM 3490 N N . LEU B 1 175 ? -16.297 -4.953 -2.82 1 95.25 175 LEU B N 1
ATOM 3491 C CA . LEU B 1 175 ? -15.828 -3.613 -2.488 1 95.25 175 LEU B CA 1
ATOM 3492 C C . LEU B 1 175 ? -15.227 -3.582 -1.088 1 95.25 175 LEU B C 1
ATOM 3494 O O . LEU B 1 175 ? -14.234 -2.891 -0.851 1 95.25 175 LEU B O 1
ATOM 3498 N N . GLU B 1 176 ? -15.727 -4.344 -0.161 1 94.31 176 GLU B N 1
ATOM 3499 C CA . GLU B 1 176 ? -15.305 -4.32 1.235 1 94.31 176 GLU B CA 1
ATOM 3500 C C . GLU B 1 176 ? -13.883 -4.848 1.39 1 94.31 176 GLU B C 1
ATOM 3502 O O . GLU B 1 176 ? -13.219 -4.59 2.4 1 94.31 176 GLU B O 1
ATOM 3507 N N . TRP B 1 177 ? -13.375 -5.57 0.419 1 96.81 177 TRP B N 1
ATOM 3508 C CA . TRP B 1 177 ? -12.039 -6.16 0.482 1 96.81 177 TRP B CA 1
ATOM 3509 C C . TRP B 1 177 ? -10.969 -5.113 0.195 1 96.81 177 TRP B C 1
ATOM 3511 O O . TRP B 1 177 ? -9.789 -5.336 0.465 1 96.81 177 TRP B O 1
ATOM 3521 N N . LEU B 1 178 ? -11.367 -3.973 -0.344 1 95.75 178 LEU B N 1
ATOM 3522 C CA . LEU B 1 178 ? -10.398 -2.949 -0.712 1 95.75 178 LEU B CA 1
ATOM 3523 C C . LEU B 1 178 ? -9.711 -2.379 0.526 1 95.75 178 LEU B C 1
ATOM 3525 O O . LEU B 1 178 ? -8.547 -1.987 0.47 1 95.75 178 LEU B O 1
ATOM 3529 N N . ASP B 1 179 ? -10.406 -2.447 1.66 1 94.06 179 ASP B N 1
ATOM 3530 C CA . ASP B 1 179 ? -9.812 -1.979 2.906 1 94.06 179 ASP B CA 1
ATOM 3531 C C . ASP B 1 179 ? -8.719 -2.936 3.385 1 94.06 179 ASP B C 1
ATOM 3533 O O . ASP B 1 179 ? -7.938 -2.6 4.277 1 94.06 179 ASP B O 1
ATOM 3537 N N . LYS B 1 180 ? -8.641 -4.09 2.75 1 96.25 180 LYS B N 1
ATOM 3538 C CA . LYS B 1 180 ? -7.684 -5.117 3.154 1 96.25 180 LYS B CA 1
ATOM 3539 C C . LYS B 1 180 ? -6.52 -5.203 2.172 1 96.25 180 LYS B C 1
ATOM 3541 O O . LYS B 1 180 ? -5.621 -6.031 2.336 1 96.25 180 LYS B O 1
ATOM 3546 N N . VAL B 1 181 ? -6.512 -4.34 1.221 1 97.38 181 VAL B N 1
ATOM 3547 C CA . VAL B 1 181 ? -5.469 -4.371 0.203 1 97.38 181 VAL B CA 1
ATOM 3548 C C . VAL B 1 181 ? -4.305 -3.475 0.627 1 97.38 181 VAL B C 1
ATOM 3550 O O . VAL B 1 181 ? -4.52 -2.346 1.079 1 97.38 181 VAL B O 1
ATOM 3553 N N . ILE B 1 182 ? -3.109 -4.016 0.477 1 97.94 182 ILE B N 1
ATOM 3554 C CA . ILE B 1 182 ? -1.876 -3.295 0.768 1 97.94 182 ILE B CA 1
ATOM 3555 C C . ILE B 1 182 ? -0.974 -3.297 -0.465 1 97.94 182 ILE B C 1
ATOM 3557 O O . ILE B 1 182 ? -0.758 -4.344 -1.082 1 97.94 182 ILE B O 1
ATOM 3561 N N . PHE B 1 183 ? -0.515 -2.133 -0.83 1 97.25 183 PHE B N 1
ATOM 3562 C CA . PHE B 1 183 ? 0.527 -2.057 -1.847 1 97.25 183 PHE B CA 1
ATOM 3563 C C . PHE B 1 183 ? 1.876 -1.73 -1.217 1 97.25 183 PHE B C 1
ATOM 3565 O O . PHE B 1 183 ? 2.027 -0.695 -0.565 1 97.25 183 PHE B O 1
ATOM 3572 N N . VAL B 1 184 ? 2.811 -2.633 -1.393 1 97.31 184 VAL B N 1
ATOM 3573 C CA . VAL B 1 184 ? 4.117 -2.506 -0.752 1 97.31 184 VAL B CA 1
ATOM 3574 C C . VAL B 1 184 ? 5.168 -3.256 -1.569 1 97.31 184 VAL B C 1
ATOM 3576 O O . VAL B 1 184 ? 4.934 -4.387 -2.002 1 97.31 184 VAL B O 1
ATOM 3579 N N . LYS B 1 185 ? 6.273 -2.576 -1.81 1 95.88 185 LYS B N 1
ATOM 3580 C CA . LYS B 1 185 ? 7.363 -3.227 -2.531 1 95.88 185 LYS B CA 1
ATOM 3581 C C . LYS B 1 185 ? 8.141 -4.168 -1.618 1 95.88 185 LYS B C 1
ATOM 3583 O O . LYS B 1 185 ? 8.453 -5.301 -2 1 95.88 185 LYS B O 1
ATOM 3588 N N . ASP B 1 186 ? 8.461 -3.713 -0.478 1 96.38 186 ASP B N 1
ATOM 3589 C CA . ASP B 1 186 ? 9.211 -4.488 0.504 1 96.38 186 ASP B CA 1
ATOM 3590 C C . ASP B 1 186 ? 8.273 -5.199 1.478 1 96.38 186 ASP B C 1
ATOM 3592 O O . ASP B 1 186 ? 7.855 -4.621 2.48 1 96.38 186 ASP B O 1
ATOM 3596 N N . THR B 1 187 ? 8.062 -6.473 1.289 1 97.06 187 THR B N 1
ATOM 3597 C CA . THR B 1 187 ? 7.121 -7.273 2.064 1 97.06 187 THR B CA 1
ATOM 3598 C C . THR B 1 187 ? 7.605 -7.438 3.502 1 97.06 187 THR B C 1
ATOM 3600 O O . THR B 1 187 ? 6.809 -7.68 4.41 1 97.06 187 THR B O 1
ATOM 3603 N N . THR B 1 188 ? 8.898 -7.309 3.709 1 97.31 188 THR B N 1
ATOM 3604 C CA . THR B 1 188 ? 9.453 -7.539 5.039 1 97.31 188 THR B CA 1
ATOM 3605 C C . THR B 1 188 ? 8.992 -6.453 6.008 1 97.31 188 THR B C 1
ATOM 3607 O O . THR B 1 188 ? 9.125 -6.602 7.227 1 97.31 188 THR B O 1
ATOM 3610 N N . LEU B 1 189 ? 8.359 -5.43 5.523 1 97.44 189 LEU B N 1
ATOM 3611 C CA . LEU B 1 189 ? 7.902 -4.309 6.34 1 97.44 189 LEU B CA 1
ATOM 3612 C C . LEU B 1 189 ? 6.531 -4.602 6.941 1 97.44 189 LEU B C 1
ATOM 3614 O O . LEU B 1 189 ? 6.023 -3.816 7.746 1 97.44 189 LEU B O 1
ATOM 3618 N N . LEU B 1 190 ? 5.906 -5.723 6.598 1 97.44 190 LEU B N 1
ATOM 3619 C CA . LEU B 1 190 ? 4.594 -6.09 7.117 1 97.44 190 LEU B CA 1
ATOM 3620 C C . LEU B 1 190 ? 4.727 -6.891 8.406 1 97.44 190 LEU B C 1
ATOM 3622 O O . LEU B 1 190 ? 5.602 -7.758 8.523 1 97.44 190 LEU B O 1
ATOM 3626 N N . THR B 1 191 ? 3.873 -6.531 9.375 1 95.5 191 THR B N 1
ATOM 3627 C CA . THR B 1 191 ? 3.867 -7.227 10.656 1 95.5 191 THR B CA 1
ATOM 3628 C C . THR B 1 191 ? 2.678 -8.18 10.75 1 95.5 191 THR B C 1
ATOM 3630 O O . THR B 1 191 ? 1.525 -7.742 10.773 1 95.5 191 THR B O 1
ATOM 3633 N N . GLY B 1 192 ? 2.92 -9.414 10.867 1 95.88 192 GLY B N 1
ATOM 3634 C CA . GLY B 1 192 ? 1.916 -10.461 10.961 1 95.88 192 GLY B CA 1
ATOM 3635 C C . GLY B 1 192 ? 2.506 -11.828 11.25 1 95.88 192 GLY B C 1
ATOM 3636 O O . GLY B 1 192 ? 3.611 -11.93 11.781 1 95.88 192 GLY B O 1
ATOM 3637 N N . HIS B 1 193 ? 1.707 -12.867 10.945 1 97.19 193 HIS B N 1
ATOM 3638 C CA . HIS B 1 193 ? 2.105 -14.203 11.391 1 97.19 193 HIS B CA 1
ATOM 3639 C C . HIS B 1 193 ? 2.434 -15.102 10.203 1 97.19 193 HIS B C 1
ATOM 3641 O O . HIS B 1 193 ? 3.326 -15.945 10.289 1 97.19 193 HIS B O 1
ATOM 3647 N N . VAL B 1 194 ? 1.713 -14.938 9.078 1 98.31 194 VAL B N 1
ATOM 3648 C CA . VAL B 1 194 ? 1.876 -15.812 7.922 1 98.31 194 VAL B CA 1
ATOM 3649 C C . VAL B 1 194 ? 1.868 -14.984 6.641 1 98.31 194 VAL B C 1
ATOM 3651 O O . VAL B 1 194 ? 1.07 -14.055 6.5 1 98.31 194 VAL B O 1
ATOM 3654 N N . VAL B 1 195 ? 2.744 -15.305 5.742 1 98.62 195 VAL B N 1
ATOM 3655 C CA . VAL B 1 195 ? 2.742 -14.766 4.383 1 98.62 195 VAL B CA 1
ATOM 3656 C C . VAL B 1 195 ? 2.641 -15.906 3.377 1 98.62 195 VAL B C 1
ATOM 3658 O O . VAL B 1 195 ? 3.424 -16.859 3.426 1 98.62 195 VAL B O 1
ATOM 3661 N N . ILE B 1 196 ? 1.653 -15.859 2.533 1 98.81 196 ILE B N 1
ATOM 3662 C CA . ILE B 1 196 ? 1.522 -16.797 1.43 1 98.81 196 ILE B CA 1
ATOM 3663 C C . ILE B 1 196 ? 1.919 -16.125 0.12 1 98.81 196 ILE B C 1
ATOM 3665 O O . ILE B 1 196 ? 1.269 -15.172 -0.315 1 98.81 196 ILE B O 1
ATOM 3669 N N . ASP B 1 197 ? 2.953 -16.641 -0.48 1 98.56 197 ASP B N 1
ATOM 3670 C CA . ASP B 1 197 ? 3.582 -15.969 -1.612 1 98.56 197 ASP B CA 1
ATOM 3671 C C . ASP B 1 197 ? 4.242 -16.969 -2.553 1 98.56 197 ASP B C 1
ATOM 3673 O O . ASP B 1 197 ? 4.793 -17.984 -2.104 1 98.56 197 ASP B O 1
ATOM 3677 N N . ASP B 1 198 ? 4.238 -16.703 -3.84 1 97.88 198 ASP B N 1
ATOM 3678 C CA . ASP B 1 198 ? 4.852 -17.609 -4.797 1 97.88 198 ASP B CA 1
ATOM 3679 C C . ASP B 1 198 ? 6.355 -17.375 -4.91 1 97.88 198 ASP B C 1
ATOM 3681 O O . ASP B 1 198 ? 7.066 -18.141 -5.562 1 97.88 198 ASP B O 1
ATOM 3685 N N . ARG B 1 199 ? 6.828 -16.328 -4.289 1 96.12 199 ARG B N 1
ATOM 3686 C CA . ARG B 1 199 ? 8.273 -16.156 -4.195 1 96.12 199 ARG B CA 1
ATOM 3687 C C . ARG B 1 199 ? 8.898 -17.219 -3.301 1 96.12 199 ARG B C 1
ATOM 3689 O O . ARG B 1 199 ? 8.297 -17.625 -2.307 1 96.12 199 ARG B O 1
ATOM 3696 N N . ILE B 1 200 ? 10.109 -17.516 -3.568 1 95.31 200 ILE B N 1
ATOM 3697 C CA . ILE B 1 200 ? 10.789 -18.531 -2.783 1 95.31 200 ILE B CA 1
ATOM 3698 C C . ILE B 1 200 ? 11.586 -17.875 -1.653 1 95.31 200 ILE B C 1
ATOM 3700 O O . ILE B 1 200 ? 11.922 -18.531 -0.666 1 95.31 200 ILE B O 1
ATOM 3704 N N . SER B 1 201 ? 11.883 -16.625 -1.833 1 93.75 201 SER B N 1
ATOM 3705 C CA . SER B 1 201 ? 12.617 -15.859 -0.832 1 93.75 201 SER B CA 1
ATOM 3706 C C . SER B 1 201 ? 12.312 -14.367 -0.941 1 93.75 201 SER B C 1
ATOM 3708 O O . SER B 1 201 ? 11.781 -13.914 -1.957 1 93.75 201 SER B O 1
ATOM 3710 N N . PHE B 1 202 ? 12.586 -13.695 0.14 1 93.44 202 PHE B N 1
ATOM 3711 C CA . PHE B 1 202 ? 12.375 -12.258 0.184 1 93.44 202 PHE B CA 1
ATOM 3712 C C . PHE B 1 202 ? 13.688 -11.523 0.454 1 93.44 202 PHE B C 1
ATOM 3714 O O . PHE B 1 202 ? 14.516 -11.992 1.243 1 93.44 202 PHE B O 1
ATOM 3721 N N . LYS B 1 203 ? 13.883 -10.469 -0.265 1 90.56 203 LYS B N 1
ATOM 3722 C CA . LYS B 1 203 ? 14.898 -9.477 0.058 1 90.56 203 LYS B CA 1
ATOM 3723 C C . LYS B 1 203 ? 14.266 -8.156 0.483 1 90.56 203 LYS B C 1
ATOM 3725 O O . LYS B 1 203 ? 13.297 -7.703 -0.126 1 90.56 203 LYS B O 1
ATOM 3730 N N . GLY B 1 204 ? 14.688 -7.648 1.678 1 92.56 204 GLY B N 1
ATOM 3731 C CA . GLY B 1 204 ? 14.148 -6.383 2.15 1 92.56 204 GLY B CA 1
ATOM 3732 C C . GLY B 1 204 ? 14.914 -5.812 3.332 1 92.56 204 GLY B C 1
ATOM 3733 O O . GLY B 1 204 ? 16.047 -6.223 3.604 1 92.56 204 GLY B O 1
ATOM 3734 N N . CYS B 1 205 ? 14.305 -4.828 3.943 1 91.62 205 CYS B N 1
ATOM 3735 C CA . CYS B 1 205 ? 14.922 -4.078 5.031 1 91.62 205 CYS B CA 1
ATOM 3736 C C . CYS B 1 205 ? 15.133 -4.965 6.254 1 91.62 205 CYS B C 1
ATOM 3738 O O . CYS B 1 205 ? 16.078 -4.762 7.02 1 91.62 205 CYS B O 1
ATOM 3740 N N . ILE B 1 206 ? 14.227 -5.918 6.375 1 92.5 206 ILE B N 1
ATOM 3741 C CA . ILE B 1 206 ? 14.297 -6.812 7.523 1 92.5 206 ILE B CA 1
ATOM 3742 C C . ILE B 1 206 ? 14.797 -8.188 7.082 1 92.5 206 ILE B C 1
ATOM 3744 O O . ILE B 1 206 ? 14.125 -8.875 6.316 1 92.5 206 ILE B O 1
ATOM 3748 N N . LYS B 1 207 ? 15.898 -8.609 7.562 1 90 207 LYS B N 1
ATOM 3749 C CA . LYS B 1 207 ? 16.547 -9.836 7.129 1 90 207 LYS B CA 1
ATOM 3750 C C . LYS B 1 207 ? 15.797 -11.07 7.609 1 90 207 LYS B C 1
ATOM 3752 O O . LYS B 1 207 ? 15.68 -12.055 6.883 1 90 207 LYS B O 1
ATOM 3757 N N . SER B 1 208 ? 15.328 -10.945 8.805 1 91.25 208 SER B N 1
ATOM 3758 C CA . SER B 1 208 ? 14.609 -12.07 9.391 1 91.25 208 SER B CA 1
ATOM 3759 C C . SER B 1 208 ? 13.219 -11.664 9.859 1 91.25 208 SER B C 1
ATOM 3761 O O . SER B 1 208 ? 12.984 -11.484 11.055 1 91.25 208 SER B O 1
ATOM 3763 N N . PRO B 1 209 ? 12.297 -11.625 8.875 1 93.88 209 PRO B N 1
ATOM 3764 C CA . PRO B 1 209 ? 10.938 -11.273 9.297 1 93.88 209 PRO B CA 1
ATOM 3765 C C . PRO B 1 209 ? 10.344 -12.297 10.266 1 93.88 209 PRO B C 1
ATOM 3767 O O . PRO B 1 209 ? 10.75 -13.461 10.266 1 93.88 209 PRO B O 1
ATOM 3770 N N . LYS B 1 210 ? 9.336 -11.852 11.047 1 92.38 210 LYS B N 1
ATOM 3771 C CA . LYS B 1 210 ? 8.797 -12.688 12.117 1 92.38 210 LYS B CA 1
ATOM 3772 C C . LYS B 1 210 ? 7.703 -13.609 11.594 1 92.38 210 LYS B C 1
ATOM 3774 O O . LYS B 1 210 ? 7.324 -14.578 12.266 1 92.38 210 LYS B O 1
ATOM 3779 N N . TRP B 1 211 ? 7.219 -13.344 10.453 1 96.44 211 TRP B N 1
ATOM 3780 C CA . TRP B 1 211 ? 6.125 -14.156 9.93 1 96.44 211 TRP B CA 1
ATOM 3781 C C . TRP B 1 211 ? 6.652 -15.43 9.281 1 96.44 211 TRP B C 1
ATOM 3783 O O . TRP B 1 211 ? 7.801 -15.477 8.836 1 96.44 211 TRP B O 1
ATOM 3793 N N . GLU B 1 212 ? 5.828 -16.422 9.273 1 97.12 212 GLU B N 1
ATOM 3794 C CA . GLU B 1 212 ? 6.102 -17.672 8.555 1 97.12 212 GLU B CA 1
ATOM 3795 C C . GLU B 1 212 ? 5.773 -17.531 7.074 1 97.12 212 GLU B C 1
ATOM 3797 O O . GLU B 1 212 ? 4.68 -17.094 6.711 1 97.12 212 GLU B O 1
ATOM 3802 N N . HIS B 1 213 ? 6.758 -17.906 6.281 1 98 213 HIS B N 1
ATOM 3803 C CA . HIS B 1 213 ? 6.582 -17.859 4.836 1 98 213 HIS B CA 1
ATOM 3804 C C . HIS B 1 213 ? 6.074 -19.188 4.301 1 98 213 HIS B C 1
ATOM 3806 O O . HIS B 1 213 ? 6.766 -20.203 4.41 1 98 213 HIS B O 1
ATOM 3812 N N . ILE B 1 214 ? 4.855 -19.203 3.762 1 98.56 214 ILE B N 1
ATOM 3813 C CA . ILE B 1 214 ? 4.297 -20.328 3.027 1 98.56 214 ILE B CA 1
ATOM 3814 C C . ILE B 1 214 ? 4.41 -20.078 1.526 1 98.56 214 ILE B C 1
ATOM 3816 O O . ILE B 1 214 ? 3.84 -19.109 1.008 1 98.56 214 ILE B O 1
ATOM 3820 N N . VAL B 1 215 ? 5.137 -20.984 0.857 1 98.5 215 VAL B N 1
ATOM 3821 C CA . VAL B 1 215 ? 5.363 -20.812 -0.572 1 98.5 215 VAL B CA 1
ATOM 3822 C C . VAL B 1 215 ? 4.18 -21.375 -1.358 1 98.5 215 VAL B C 1
ATOM 3824 O O . VAL B 1 215 ? 3.832 -22.547 -1.214 1 98.5 215 VAL B O 1
ATOM 3827 N N . PHE B 1 216 ? 3.512 -20.5 -2.15 1 98.62 216 PHE B N 1
ATOM 3828 C CA . PHE B 1 216 ? 2.449 -20.969 -3.035 1 98.62 216 PHE B CA 1
ATOM 3829 C C . PHE B 1 216 ? 3.025 -21.484 -4.352 1 98.62 216 PHE B C 1
ATOM 3831 O O . PHE B 1 216 ? 3.867 -20.812 -4.965 1 98.62 216 PHE B O 1
ATOM 3838 N N . SER B 1 217 ? 2.568 -22.562 -4.77 1 97.38 217 SER B N 1
ATOM 3839 C CA . SER B 1 217 ? 3.102 -23.188 -5.977 1 97.38 217 SER B CA 1
ATOM 3840 C C . SER B 1 217 ? 2.682 -22.422 -7.227 1 97.38 217 SER B C 1
ATOM 3842 O O . SER B 1 217 ? 1.512 -22.062 -7.375 1 97.38 217 SER B O 1
ATOM 3844 N N . ALA B 1 218 ? 3.635 -22.172 -8.07 1 96.56 218 ALA B N 1
ATOM 3845 C CA . ALA B 1 218 ? 3.453 -21.531 -9.383 1 96.56 218 ALA B CA 1
ATOM 3846 C C . ALA B 1 218 ? 4.379 -22.156 -10.422 1 96.56 218 ALA B C 1
ATOM 3848 O O . ALA B 1 218 ? 5.266 -22.953 -10.078 1 96.56 218 ALA B O 1
ATOM 3849 N N . CYS B 1 219 ? 4.18 -21.844 -11.648 1 95.31 219 CYS B N 1
ATOM 3850 C CA . CYS B 1 219 ? 4.922 -22.469 -12.734 1 95.31 219 CYS B CA 1
ATOM 3851 C C . CYS B 1 219 ? 6.418 -22.234 -12.586 1 95.31 219 CYS B C 1
ATOM 3853 O O . CYS B 1 219 ? 7.23 -23.109 -12.891 1 95.31 219 CYS B O 1
ATOM 3855 N N . HIS B 1 220 ? 6.793 -21.078 -12.07 1 94.31 220 HIS B N 1
ATOM 3856 C CA . HIS B 1 220 ? 8.195 -20.672 -12.078 1 94.31 220 HIS B CA 1
ATOM 3857 C C . HIS B 1 220 ? 8.938 -21.234 -10.867 1 94.31 220 HIS B C 1
ATOM 3859 O O . HIS B 1 220 ? 10.164 -21.219 -10.828 1 94.31 220 HIS B O 1
ATOM 3865 N N . ASN B 1 221 ? 8.164 -21.75 -9.859 1 94.81 221 ASN B N 1
ATOM 3866 C CA . ASN B 1 221 ? 8.859 -22.172 -8.648 1 94.81 221 ASN B CA 1
ATOM 3867 C C . ASN B 1 221 ? 8.648 -23.656 -8.359 1 94.81 221 ASN B C 1
ATOM 3869 O O . ASN B 1 221 ? 9.07 -24.156 -7.32 1 94.81 221 ASN B O 1
ATOM 3873 N N . SER B 1 222 ? 8.023 -24.344 -9.242 1 88.06 222 SER B N 1
ATOM 3874 C CA . SER B 1 222 ? 7.613 -25.734 -9.008 1 88.06 222 SER B CA 1
ATOM 3875 C C . SER B 1 222 ? 8.828 -26.641 -8.828 1 88.06 222 SER B C 1
ATOM 3877 O O . SER B 1 222 ? 8.75 -27.656 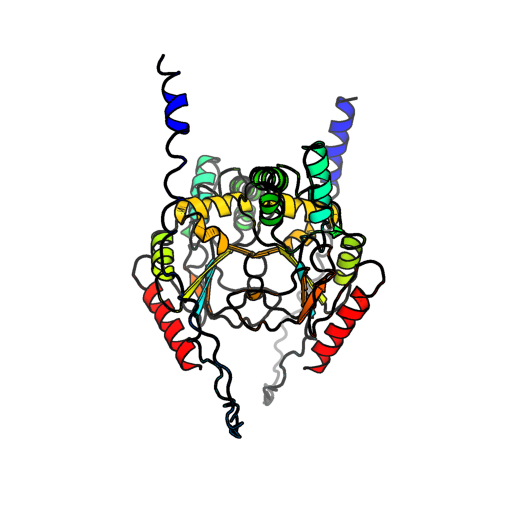-8.125 1 88.06 222 SER B O 1
ATOM 3879 N N . LYS B 1 223 ? 9.93 -26.297 -9.352 1 88.44 223 LYS B N 1
ATOM 3880 C CA . LYS B 1 223 ? 11.117 -27.156 -9.297 1 88.44 223 LYS B CA 1
ATOM 3881 C C . LYS B 1 223 ? 12.133 -26.609 -8.297 1 88.44 223 LYS B C 1
ATOM 3883 O O . LYS B 1 223 ? 13.227 -27.172 -8.148 1 88.44 223 LYS B O 1
ATOM 3888 N N . CYS B 1 224 ? 11.75 -25.562 -7.691 1 92.06 224 CYS B N 1
ATOM 3889 C CA . CYS B 1 224 ? 12.68 -24.922 -6.766 1 92.06 224 CYS B CA 1
ATOM 3890 C C . CYS B 1 224 ? 12.617 -25.578 -5.391 1 92.06 224 CYS B C 1
ATOM 3892 O O . CYS B 1 224 ? 11.539 -25.938 -4.922 1 92.06 224 CYS B O 1
ATOM 3894 N N . SER B 1 225 ? 13.75 -25.672 -4.812 1 93.44 225 SER B N 1
ATOM 3895 C CA . SER B 1 225 ? 13.797 -26.062 -3.408 1 93.44 225 SER B CA 1
ATOM 3896 C C . SER B 1 225 ? 13.375 -24.906 -2.494 1 93.44 225 SER B C 1
ATOM 3898 O O . SER B 1 225 ? 13.797 -23.766 -2.697 1 93.44 225 SER B O 1
ATOM 3900 N N . ILE B 1 226 ? 12.555 -25.25 -1.503 1 93.88 226 ILE B N 1
ATOM 3901 C CA . ILE B 1 226 ? 12.07 -24.188 -0.625 1 93.88 226 ILE B CA 1
ATOM 3902 C C . ILE B 1 226 ? 12.594 -24.406 0.791 1 93.88 226 ILE B C 1
ATOM 3904 O O . ILE B 1 226 ? 12.172 -23.734 1.731 1 93.88 226 ILE B O 1
ATOM 3908 N N . GLY B 1 227 ? 13.5 -25.297 0.947 1 93.75 227 GLY B N 1
ATOM 3909 C CA . GLY B 1 227 ? 14.062 -25.562 2.256 1 93.75 227 GLY B CA 1
ATOM 3910 C C . GLY B 1 227 ? 13.055 -26.141 3.234 1 93.75 227 GLY B C 1
ATOM 3911 O O . GLY B 1 227 ? 12.375 -27.125 2.934 1 93.75 227 GLY B O 1
ATOM 3912 N N . TYR B 1 228 ? 12.992 -25.469 4.457 1 93.88 228 TYR B N 1
ATOM 3913 C CA . TYR B 1 228 ? 12.141 -25.969 5.531 1 93.88 228 TYR B CA 1
ATOM 3914 C C . TYR B 1 228 ? 10.758 -25.328 5.473 1 93.88 228 TYR B C 1
ATOM 3916 O O . TYR B 1 228 ? 9.898 -25.609 6.309 1 93.88 228 TYR B O 1
ATOM 3924 N N . LYS B 1 229 ? 10.539 -24.547 4.469 1 96.44 229 LYS B N 1
ATOM 3925 C CA . LYS B 1 229 ? 9.266 -23.844 4.363 1 96.44 229 LYS B CA 1
ATOM 3926 C C . LYS B 1 229 ? 8.141 -24.797 3.961 1 96.44 229 LYS B C 1
ATOM 3928 O O . LYS B 1 229 ? 8.398 -25.859 3.393 1 96.44 229 LYS B O 1
ATOM 3933 N N . LYS B 1 230 ? 6.941 -24.391 4.297 1 97.31 230 LYS B N 1
ATOM 3934 C CA . LYS B 1 230 ? 5.766 -25.125 3.846 1 97.31 230 LYS B CA 1
ATOM 3935 C C . LYS B 1 230 ? 5.32 -24.672 2.463 1 97.31 230 LYS B C 1
ATOM 3937 O O . LYS B 1 230 ? 5.539 -23.516 2.092 1 97.31 230 LYS B O 1
ATOM 3942 N N . ARG B 1 231 ? 4.75 -25.625 1.777 1 97.62 231 ARG B N 1
ATOM 3943 C CA . ARG B 1 231 ? 4.234 -25.312 0.447 1 97.62 231 ARG B CA 1
ATOM 3944 C C . ARG B 1 231 ? 2.719 -25.484 0.398 1 97.62 231 ARG B C 1
ATOM 3946 O O . ARG B 1 231 ? 2.176 -26.438 0.955 1 97.62 231 ARG B O 1
ATOM 3953 N N . LEU B 1 232 ? 1.997 -24.516 -0.172 1 98.5 232 LEU B N 1
ATOM 3954 C CA . LEU B 1 232 ? 0.591 -24.625 -0.545 1 98.5 232 LEU B CA 1
ATOM 3955 C C . LEU B 1 232 ? 0.44 -24.781 -2.055 1 98.5 232 LEU B C 1
ATOM 3957 O O . LEU B 1 232 ? 0.748 -23.859 -2.812 1 98.5 232 LEU B O 1
ATOM 3961 N N . ASN B 1 233 ? -0.086 -25.859 -2.48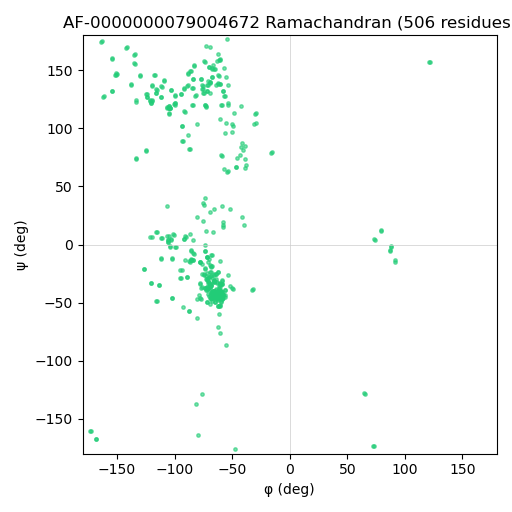 1 97.75 233 ASN B N 1
ATOM 3962 C CA . ASN B 1 233 ? -0.025 -26.203 -3.896 1 97.75 233 ASN B CA 1
ATOM 3963 C C . ASN B 1 233 ? -1.22 -25.641 -4.664 1 97.75 233 ASN B C 1
ATOM 3965 O O . ASN B 1 233 ? -1.147 -25.438 -5.875 1 97.75 233 ASN B O 1
ATOM 3969 N N . ASN B 1 234 ? -2.24 -25.5 -4.012 1 98.12 234 ASN B N 1
ATOM 3970 C CA . ASN B 1 234 ? -3.475 -25 -4.617 1 98.12 234 ASN B CA 1
ATOM 3971 C C . ASN B 1 234 ? -4.469 -24.531 -3.559 1 98.12 234 ASN B C 1
ATOM 3973 O O . ASN B 1 234 ? -4.219 -24.672 -2.361 1 98.12 234 ASN B O 1
ATOM 3977 N N . TRP B 1 235 ? -5.551 -23.984 -4.051 1 98.69 235 TRP B N 1
ATOM 3978 C CA . TRP B 1 235 ? -6.57 -23.5 -3.133 1 98.69 235 TRP B CA 1
ATOM 3979 C C . TRP B 1 235 ? -7.75 -24.453 -3.057 1 98.69 235 TRP B C 1
ATOM 3981 O O . TRP B 1 235 ? -8.719 -24.203 -2.338 1 98.69 235 TRP B O 1
ATOM 3991 N N . CYS B 1 236 ? -7.723 -25.578 -3.691 1 97.81 236 CYS B N 1
ATOM 3992 C CA . CYS B 1 236 ? -8.961 -26.281 -4.016 1 97.81 236 CYS B CA 1
ATOM 3993 C C . CYS B 1 236 ? -9.078 -27.578 -3.219 1 97.81 236 CYS B C 1
ATOM 3995 O O . CYS B 1 236 ? -10.156 -28.172 -3.141 1 97.81 236 CYS B O 1
ATOM 3997 N N . ASP B 1 237 ? -8.039 -28.031 -2.57 1 97.56 237 ASP B N 1
ATOM 3998 C CA . ASP B 1 237 ? -8.094 -29.375 -1.985 1 97.56 237 ASP B CA 1
ATOM 3999 C C . ASP B 1 237 ? -8.266 -29.297 -0.469 1 97.56 237 ASP B C 1
ATOM 4001 O O . ASP B 1 237 ? -8.125 -30.312 0.225 1 97.56 237 ASP B O 1
ATOM 4005 N N . GLY B 1 238 ? -8.469 -28.203 0.046 1 96.5 238 GLY B N 1
ATOM 4006 C CA . GLY B 1 238 ? -8.711 -28.047 1.472 1 96.5 238 GLY B CA 1
ATOM 4007 C C . GLY B 1 238 ? -7.434 -27.906 2.279 1 96.5 238 GLY B C 1
ATOM 4008 O O . GLY B 1 238 ? -7.477 -27.562 3.465 1 96.5 238 GLY B O 1
ATOM 4009 N N . SER B 1 239 ? -6.285 -28.031 1.679 1 98 239 SER B N 1
ATOM 4010 C CA . SER B 1 239 ? -5.008 -27.984 2.381 1 98 239 SER B CA 1
ATOM 4011 C C . SER B 1 239 ? -4.758 -26.594 2.98 1 98 239 SER B C 1
ATOM 4013 O O . SER B 1 239 ? -4.133 -26.469 4.035 1 98 239 SER B O 1
ATOM 4015 N N . TRP B 1 240 ? -5.262 -25.594 2.322 1 98.5 240 TRP B N 1
ATOM 4016 C CA . TRP B 1 240 ? -5.066 -24.25 2.852 1 98.5 240 TRP B CA 1
ATOM 4017 C C . TRP B 1 240 ? -5.703 -24.109 4.23 1 98.5 240 TRP B C 1
ATOM 4019 O O . TRP B 1 240 ? -5.141 -23.469 5.117 1 98.5 240 TRP B O 1
ATOM 4029 N N . LYS B 1 241 ? -6.863 -24.75 4.387 1 98.12 241 LYS B N 1
ATOM 4030 C CA . LYS B 1 241 ? -7.59 -24.656 5.648 1 98.12 241 LYS B CA 1
ATOM 4031 C C . LYS B 1 241 ? -6.812 -25.328 6.781 1 98.12 241 LYS B C 1
ATOM 4033 O O . LYS B 1 241 ? -6.676 -24.75 7.867 1 98.12 241 LYS B O 1
ATOM 4038 N N . ARG B 1 242 ? -6.328 -26.438 6.5 1 97.56 242 ARG B N 1
ATOM 4039 C CA . ARG B 1 242 ? -5.52 -27.156 7.484 1 97.56 242 ARG B CA 1
ATOM 4040 C C . ARG B 1 242 ? -4.281 -26.344 7.863 1 97.56 242 ARG B C 1
ATOM 4042 O O . ARG B 1 242 ? -3.945 -26.219 9.039 1 97.56 242 ARG B O 1
ATOM 4049 N N . LEU B 1 243 ? -3.633 -25.828 6.902 1 97.81 243 LEU B N 1
ATOM 4050 C CA . LEU B 1 243 ? -2.42 -25.047 7.105 1 97.81 243 LEU B CA 1
ATOM 4051 C C . LEU B 1 243 ? -2.693 -23.844 7.996 1 97.81 243 LEU B C 1
ATOM 4053 O O . LEU B 1 243 ? -1.959 -23.594 8.953 1 97.81 243 LEU B O 1
ATOM 4057 N N . ILE B 1 244 ? -3.74 -23.109 7.738 1 97.81 244 ILE B N 1
ATOM 4058 C CA . ILE B 1 244 ? -4.082 -21.891 8.461 1 97.81 244 ILE B CA 1
ATOM 4059 C C . ILE B 1 244 ? -4.504 -22.234 9.891 1 97.81 244 ILE B C 1
ATOM 4061 O O . ILE B 1 244 ? -4.094 -21.578 10.844 1 97.81 244 ILE B O 1
ATOM 4065 N N . LEU B 1 245 ? -5.273 -23.312 10.016 1 96.81 245 LEU B N 1
ATOM 4066 C CA . LEU B 1 245 ? -5.723 -23.719 11.344 1 96.81 245 LEU B CA 1
ATOM 4067 C C . LEU B 1 245 ? -4.551 -24.219 12.188 1 96.81 245 LEU B C 1
ATOM 4069 O O . LEU B 1 245 ? -4.508 -23.984 13.398 1 96.81 245 LEU B O 1
ATOM 4073 N N . ASP B 1 246 ? -3.617 -24.875 11.57 1 96.62 246 ASP B N 1
ATOM 4074 C CA . ASP B 1 246 ? -2.408 -25.297 12.266 1 96.62 246 ASP B CA 1
ATOM 4075 C C . ASP B 1 246 ? -1.606 -24.094 12.75 1 96.62 246 ASP B C 1
ATOM 4077 O O . ASP B 1 246 ? -1.103 -24.078 13.875 1 96.62 246 ASP B O 1
ATOM 4081 N N . GLN B 1 247 ? -1.511 -23.078 11.906 1 96.19 247 GLN B N 1
ATOM 4082 C CA . GLN B 1 247 ? -0.811 -21.859 12.289 1 96.19 247 GLN B CA 1
ATOM 4083 C C . GLN B 1 247 ? -1.508 -21.156 13.453 1 96.19 247 GLN B C 1
ATOM 4085 O O . GLN B 1 247 ? -0.849 -20.609 14.344 1 96.19 247 GLN B O 1
ATOM 4090 N N . ARG B 1 248 ? -2.783 -21.203 13.391 1 95.44 248 ARG B N 1
ATOM 4091 C CA . ARG B 1 248 ? -3.557 -20.609 14.477 1 95.44 248 ARG B CA 1
ATOM 4092 C C . ARG B 1 248 ? -3.301 -21.328 15.789 1 95.44 248 ARG B C 1
ATOM 4094 O O . ARG B 1 248 ? -3.119 -20.703 16.828 1 95.44 248 ARG B O 1
ATOM 4101 N N . LYS B 1 249 ? -3.283 -22.609 15.773 1 94.56 249 LYS B N 1
ATOM 4102 C CA . LYS B 1 249 ? -3 -23.422 16.953 1 94.56 249 LYS B CA 1
ATOM 4103 C C . LYS B 1 249 ? -1.62 -23.094 17.516 1 94.56 249 LYS B C 1
ATOM 4105 O O . LYS B 1 249 ? -1.458 -22.969 18.734 1 94.56 249 LYS B O 1
ATOM 4110 N N . HIS B 1 250 ? -0.657 -22.953 16.641 1 93.12 250 HIS B N 1
ATOM 4111 C CA . HIS B 1 250 ? 0.7 -22.625 17.062 1 93.12 250 HIS B CA 1
ATOM 4112 C C . HIS B 1 250 ? 0.753 -21.25 17.734 1 93.12 250 HIS B C 1
ATOM 4114 O O . HIS B 1 250 ? 1.463 -21.078 18.719 1 93.12 250 HIS B O 1
ATOM 4120 N N . LEU B 1 251 ? 0.029 -20.328 17.172 1 92.44 251 LEU B N 1
ATOM 4121 C CA . LEU B 1 251 ? -0.02 -18.969 17.734 1 92.44 251 LEU B CA 1
ATOM 4122 C C . LEU B 1 251 ? -0.594 -19 19.141 1 92.44 251 LEU B C 1
ATOM 4124 O O . LEU B 1 251 ? -0.06 -18.344 20.047 1 92.44 251 LEU B O 1
ATOM 4128 N N . LEU B 1 252 ? -1.591 -19.781 19.344 1 90.31 252 LEU B N 1
ATOM 4129 C CA . LEU B 1 252 ? -2.264 -19.844 20.625 1 90.31 252 LEU B CA 1
ATOM 4130 C C . LEU B 1 252 ? -1.395 -20.562 21.656 1 90.31 252 LEU B C 1
ATOM 4132 O O . LEU B 1 252 ? -1.455 -20.266 22.844 1 90.31 252 LEU B O 1
ATOM 4136 N N . ALA B 1 253 ? -0.608 -21.453 21.203 1 87.38 253 ALA B N 1
ATOM 4137 C CA . ALA B 1 253 ? 0.265 -22.203 22.094 1 87.38 253 ALA B CA 1
ATOM 4138 C C . ALA B 1 253 ? 1.436 -21.344 22.562 1 87.38 253 ALA B C 1
ATOM 4140 O O . ALA B 1 253 ? 2.043 -21.641 23.609 1 87.38 253 ALA B O 1
ATOM 4141 N N . SER B 1 254 ? 1.812 -20.406 21.859 1 79.44 254 SER B N 1
ATOM 4142 C CA . SER B 1 254 ? 2.941 -19.531 22.188 1 79.44 254 SER B CA 1
ATOM 4143 C C . SER B 1 254 ? 2.564 -18.531 23.266 1 79.44 254 SER B C 1
ATOM 4145 O O . SER B 1 254 ? 3.428 -17.828 23.797 1 79.44 254 SER B O 1
ATOM 4147 N N . TYR B 1 255 ? 1.39 -18.297 23.547 1 68 255 TYR B N 1
ATOM 4148 C CA . TYR B 1 255 ? 0.943 -17.391 24.594 1 68 255 TYR B CA 1
ATOM 4149 C C . TYR B 1 255 ? 0.48 -18.156 25.828 1 68 255 TYR B C 1
ATOM 4151 O O . TYR B 1 255 ? -0.08 -19.25 25.703 1 68 255 TYR B O 1
#

InterPro domains:
  IPR010708 5'(3')-deoxyribonucleotidase [PF06941] (60-237)
  IPR023214 HAD superfamily [G3DSA:3.40.50.1000] (62-242)
  IPR036412 HAD-like superfamily [SSF56784] (59-222)

Nearest PDB structures (foldseek):
  2jao-assembly1_A  TM=9.687E-01  e=3.877E-27  Mus musculus
  4l57-assembly1_B-2  TM=9.680E-01  e=5.689E-27  Homo sapiens
  2jau-assembly1_A  TM=9.732E-01  e=1.147E-25  Homo sapiens
  3u19-assembly1_A-2  TM=9.736E-01  e=6.866E-25  synthetic construct
  6g2m-assembly1_A  TM=9.614E-01  e=2.806E-25  Homo sapiens

Organism: Lymnaea stagnalis (NCBI:txid6523)

pLDDT: mean 80.41, std 29.18, range [16.59, 98.88]

Foldseek 3Di:
DVVPPVVPVPPPVPDPDPDPPPDDDPPDPDDDDDDDDDPPPPPPPVVPPCPVPPQQQAEEEEECDVGFFDLPVLLQVQLCVVPVPDDDADLLRAADDQRLVVLCVVPVVRSVSSVCQVPDACSLLPTHTFPQRLVLVVVQCPDPSYHYAYEYEQDPVNPHNVVSPLNNCCVRHRPVNSVRYYYDNAPLPDDGAEYEEQDLDGDDPDPDRRHAYEHEDGSRCPPPDNPPHHYDDGNPPCVVVVVSVVSSVVSSVVD/DVVVVVVVVVPVVPPVPDDPPPPPDDPPPDDDDPDPDDPPPPPPPVPPPCPVPPQQQAEEEEECDVGFFDLPVLLQVQLCVVCVPDDDADLLRAADDQRLVVLVVVPVVRSVSSVCQVPDACSLLPTHTFPQRLVLVVVQCPDPSYHYAYEYEQDPVNPHNVVSPLNNCCVRHRPVNSVRYYYDNAPLPDDGAEYEEQDLDGDDPDPDRRHAYEHEDGSRCPPPDNPPHHYDDGNPPCVVVVVSVVSSVVSSVVD

Solvent-accessible surface area (backbone atoms only — not comparable to full-atom values): 30076 Å² total; per-residue (Å²): 116,83,74,62,67,72,67,65,84,72,68,74,97,70,77,72,86,73,70,72,89,67,69,80,82,78,76,73,78,73,84,82,82,81,85,83,83,74,82,69,80,70,76,70,67,71,63,77,71,65,60,76,70,62,77,76,62,39,32,35,39,34,37,35,72,48,51,35,28,27,47,65,62,40,50,52,53,53,45,46,68,77,36,71,86,53,90,78,77,56,61,88,69,40,62,64,84,53,58,44,59,56,34,27,72,76,38,65,69,44,16,55,53,51,42,52,50,68,66,34,84,61,42,63,40,63,38,47,66,30,70,43,27,61,61,44,50,57,54,48,60,68,39,84,56,42,45,70,33,39,32,40,57,73,52,88,77,43,88,45,49,61,49,22,49,50,48,33,44,32,74,69,73,26,68,80,53,58,69,35,41,29,34,34,58,49,66,43,36,56,58,52,46,33,36,40,32,48,57,84,72,84,82,49,93,41,88,75,54,86,40,46,61,31,30,31,50,38,61,42,42,67,86,54,84,60,80,92,50,49,73,43,74,56,46,70,80,54,56,55,56,55,54,51,52,51,51,43,53,54,56,57,66,75,102,120,76,74,63,63,62,60,64,69,62,57,73,71,61,68,80,68,63,70,87,64,65,84,68,72,76,79,71,76,77,80,79,79,81,77,80,78,74,80,70,85,75,76,74,70,73,62,78,71,65,59,77,70,62,78,78,63,38,32,36,39,35,36,35,73,48,52,34,29,28,48,66,62,39,49,50,54,52,45,45,68,77,40,70,87,53,89,78,79,56,60,89,69,39,64,63,85,52,59,42,58,56,34,26,72,76,36,65,68,46,14,54,53,51,43,50,51,69,66,34,84,63,43,64,39,64,40,46,66,29,71,43,28,61,60,44,50,58,53,49,59,69,39,83,57,42,46,69,32,38,34,40,56,72,51,87,77,45,86,44,50,61,50,23,49,51,48,31,44,31,75,69,72,27,71,80,51,59,68,34,41,31,35,36,59,49,65,43,36,57,58,53,47,34,35,40,31,48,58,83,73,84,79,50,93,41,88,74,56,85,40,46,61,32,30,31,51,38,60,39,41,68,85,55,84,59,81,91,50,49,75,43,74,58,47,71,80,54,57,55,56,55,53,52,52,51,51,43,52,54,57,57,67,73,100

Secondary structure (DSSP, 8-state):
-TTTGGGGGGSSS-SGGGS-TT-------------------------TT-------PEEEEEESBTTTB-HHHHHHHHHHHH-TTS----GGG--SS-HHHHHHHH-HHHHHHHHHHHHSTTTTTTPPBPTTHHHHHHHHHHSTTEEEEEEE---SS-SSHHHHHHHHHHHHT-GGGGGGEEE-S-GGGB-SSEEEES-S---SS-SS-SSEEEEEP-TTTTTS--TT-EEE--SSSSHHHHHHHHHHHHHHHT-/-HHHHHHHHHHTTTGGGSSTT--------------------------TT-------PEEEEEESBTTTB-HHHHHHHHHHHH-TTS----GGG--SS-HHHHHHHH-HHHHHHHHHHHHSTTTTTTPPBPTTHHHHHHHHHHSTTEEEEEEE---SS-SSHHHHHHHHHHHHH-GGGGGGEEE-S-GGGB-SSEEEES-S---SS-SS-SSEEEEEP-TTTTTS--TT-EEE--SSSSHHHHHHHHHHHHHHHT-

Sequence (510 aa):
LALLIQSLLNYFVQLKLVRNLIMATIYTVTNPPTSNISRPKSSIIVDKNAQSNTPQTLRVFIDMDNVLCDLEQGLLKAFRRAYPREPYIPLDQRKGLNIRKQYSELRPDLGEKIYKIHCADGFLRDLPEVPGACDALKEMRKLKGIQIFIYSSPVTPYEHSLKEKCRWVEEHLGLEWLDKVIFVKDTTLLTGHVVIDDRISFKGCIKSPKWEHIVFSACHNSKCSIGYKKRLNNWCDGSWKRLILDQRKHLLASYLALLIQSLLNYFVQLKLVRNLIMATIYTVTNPPTSNISRPKSSIIVDKNAQSNTPQTLRVFIDMDNVLCDLEQGLLKAFRRAYPREPYIPLDQRKGLNIRKQYSELRPDLGEKIYKIHCADGFLRDLPEVPGACDALKEMRKLKGIQIFIYSSPVTPYEHSLKEKCRWVEEHLGLEWLDKVIFVKDTTLLTGHVVIDDRISFKGCIKSPKWEHIVFSACHNSKCSIGYKKRLNNWCDGSWKRLILDQRKHLLASY

Radius of gyration: 27.96 Å; Cα contacts (8 Å, |Δi|>4): 671; chains: 2; bounding box: 84×63×92 Å